Protein AF-0000000079569457 (afdb_homodimer)

pLDDT: mean 97.0, std 2.37, range [83.75, 98.94]

Nearest PDB structures (foldseek):
  1p0c-assembly1_A  TM=9.376E-01  e=9.820E-40  Pelophylax perezi
  8adh-assembly1_A  TM=9.406E-01  e=5.181E-39  Equus caballus
  8h2a-assembly1_D  TM=9.117E-01  e=1.356E-37  Formosa agariphila
  8h2a-assembly1_B  TM=9.019E-01  e=4.827E-36  Formosa agariphila
  6ljh-assembly1_A  TM=9.079E-01  e=1.990E-35  Artemisia annua

InterPro domains:
  IPR002328 Alcohol dehydrogenase, zinc-type, conserved site [PS00059] (61-75)
  IPR011032 GroES-like superfamily [SSF50129] (1-193)
  IPR011032 GroES-like superfamily [SSF50129] (321-369)
  IPR013149 Alcohol dehydrogenase-like, C-terminal [PF00107] (197-329)
  IPR013154 Alcohol dehydrogenase-like, N-terminal [PF08240] (28-156)
  IPR023921 Alcohol dehydrogenase, zinc-type, actinomycetes [TIGR03989] (2-370)
  IPR036291 NAD(P)-binding domain superfamily [SSF51735] (159-334)

Sequence (744 aa):
MKTKAAVVYETGQPIVIEELELDDNLQDGEVLIRYTHAGLCHSDLHIKNGDMEARLPMVLGHEGAGVVEKVGPGVTRVAPGDQVVCSFIPNCGVCRYCANGQQSICDMGAGILEGGLPGDRWPISNSKGEKVGAMCMIGTFSQYGVIHQASCVKVDPDVPLDKAVLVGCGVPTGFGSAVNTADVKPGDVVVVYGVGGIGANAVQGARYAGAKHLIAVDPLENKREKALELGATEAFATAEEAMERVTEVSRGQMADSVIITTGLVEEPQITTAFHTIGKGSKVVITGLNKLDLDNVKLPASLLTLFRKTVQGSLFGDCNPTTDIPKIIGLYQNGDIKLDELITRTYTIDEVNEGYDDLEEGKNVRGVLIHEHMKTKAAVVYETGQPIVIEELELDDNLQDGEVLIRYTHAGLCHSDLHIKNGDMEARLPMVLGHEGAGVVEKVGPGVTRVAPGDQVVCSFIPNCGVCRYCANGQQSICDMGAGILEGGLPGDRWPISNSKGEKVGAMCMIGTFSQYGVIHQASCVKVDPDVPLDKAVLVGCGVPTGFGSAVNTADVKPGDVVVVYGVGGIGANAVQGARYAGAKHLIAVDPLENKREKALELGATEAFATAEEAMERVTEVSRGQMADSVIITTGLVEEPQITTAFHTIGKGSKVVITGLNKLDLDNVKLPASLLTLFRKTVQGSLFGDCNPTTDIPKIIGLYQNGDIKLDELITRTYTIDEVNEGYDDLEEGKNVRGVLIHEH

Radius of gyration: 29.2 Å; Cα contacts (8 Å, |Δi|>4): 2138; chains: 2; bounding box: 51×88×64 Å

Foldseek 3Di:
DKKWFWKQADAPDHTDTDIWAFQPPAEAQKWKWQWFKFWDDLVQVCPNNVQDDADDGEQDTQQTKTFTCCGYHNHDQDHGGFIWTFALQFAPCPDPCNVVFQRLPHPLQVCQRHQAAPPRHFRIAGPVRHGYGYHSVFNRRMSMHMHGSSGTATADPVQDRQLLSLLNFQLLLQLLLQCPVQVAAAAFAEEEEDQASNSLNVLLNNQLRHHPAYEYEDLDPVSQVSSVVNHHPYYYDDLVVVLVVQCVVVVNQFGLEYEYAHQADALVVLVSRQVRHGALHEYEYRHDGRPPDPSPDDDVVCCVVRVYYYYYTGSSSHDCNPVSNVVSVCVVVVSGDRPSQEQEEDESVCSSVVVVCVVVVNHRMYMYGYDD/DKKWFWKQADAPDHTDTDIWAFQPPDEAQKWKWQWFKFWDDLVQVCPNNVQDDADDGEQDTQQTKTFTCDDYHNHDQDHGGFIWTFALQFAPCPDPCNVVFQRLPHPLQVCQRHQAAPPRHFRIAGPVRHGYGYHSVFNRRMSMHMHGSSGTATADPVQDRQLLSLLNFQLLLQLLLQCPVQVAAAAFAEEEEDQFSNRLNVLLNNQLRHHPAYEYEDLDPVSQVSSVVNGHPYYYPDLVVVLVVQCVVVVNQFGLEYEYAHQADALVVLVSRQVRHGALHEYEYRHDGRPPDPSPDDDVVCCVVRVYYYYYTGSSSHDCNPVSNVVSVCVVVVSGDRPSQEQEEDESVCSSVVVVCVVVVNHRMYMYGYDD

Structure (mmCIF, N/CA/C/O backbone):
data_AF-0000000079569457-model_v1
#
loop_
_entity.id
_entity.type
_entity.pdbx_description
1 polymer 'NDMA-dependent alcohol dehydrogenase'
#
loop_
_atom_site.group_PDB
_atom_site.id
_atom_site.type_symbol
_atom_site.label_atom_id
_atom_site.label_alt_id
_atom_site.label_comp_id
_atom_site.label_asym_id
_atom_site.label_entity_id
_atom_site.label_seq_id
_atom_site.pdbx_PDB_ins_code
_atom_site.Cartn_x
_atom_site.Cartn_y
_atom_site.Cartn_z
_atom_site.occupancy
_atom_site.B_iso_or_equiv
_atom_site.auth_seq_id
_atom_site.auth_comp_id
_atom_site.auth_asym_id
_atom_site.auth_atom_id
_atom_site.pdbx_PDB_model_num
ATOM 1 N N . MET A 1 1 ? -14.344 40.375 19.547 1 97.38 1 MET A N 1
ATOM 2 C CA . MET A 1 1 ? -13.07 41.062 19.781 1 97.38 1 MET A CA 1
ATOM 3 C C . MET A 1 1 ? -12.297 41.25 18.484 1 97.38 1 MET A C 1
ATOM 5 O O . MET A 1 1 ? -12.664 40.688 17.453 1 97.38 1 MET A O 1
ATOM 9 N N . LYS A 1 2 ? -11.242 42 18.562 1 97.81 2 LYS A N 1
ATOM 10 C CA . LYS A 1 2 ? -10.43 42.219 17.375 1 97.81 2 LYS A CA 1
ATOM 11 C C . LYS A 1 2 ? -9.18 41.344 17.391 1 97.81 2 LYS A C 1
ATOM 13 O O . LYS A 1 2 ? -8.688 40.969 18.453 1 97.81 2 LYS A O 1
ATOM 18 N N . THR A 1 3 ? -8.703 41.031 16.25 1 98.31 3 THR A N 1
ATOM 19 C CA . THR A 1 3 ? -7.461 40.25 16.109 1 98.31 3 THR A CA 1
ATOM 20 C C . THR A 1 3 ? -6.723 40.656 14.836 1 98.31 3 THR A C 1
ATOM 22 O O . THR A 1 3 ? -7.348 40.938 13.805 1 98.31 3 THR A O 1
ATOM 25 N N . LYS A 1 4 ? -5.441 40.781 14.93 1 98.56 4 LYS A N 1
ATOM 26 C CA . LYS A 1 4 ? -4.609 40.938 13.742 1 98.56 4 LYS A CA 1
ATOM 27 C C . LYS A 1 4 ? -4.344 39.594 13.078 1 98.56 4 LYS A C 1
ATOM 29 O O . LYS A 1 4 ? -3.914 38.656 13.742 1 98.56 4 LYS A O 1
ATOM 34 N N . ALA A 1 5 ? -4.641 39.5 11.773 1 98.62 5 ALA A N 1
ATOM 35 C CA . ALA A 1 5 ? -4.551 38.188 11.102 1 98.62 5 ALA A CA 1
ATOM 36 C C . ALA A 1 5 ? -4.043 38.344 9.672 1 98.62 5 ALA A C 1
ATOM 38 O O . ALA A 1 5 ? -3.984 39.469 9.148 1 98.62 5 ALA A O 1
ATOM 39 N N . ALA A 1 6 ? -3.58 37.281 9.086 1 98.56 6 ALA A N 1
ATOM 40 C CA . ALA A 1 6 ? -3.129 37.188 7.699 1 98.56 6 ALA A CA 1
ATOM 41 C C . ALA A 1 6 ? -4.145 36.438 6.84 1 98.56 6 ALA A C 1
ATOM 43 O O . ALA A 1 6 ? -4.41 35.25 7.066 1 98.56 6 ALA A O 1
ATOM 44 N N . VAL A 1 7 ? -4.664 37.094 5.801 1 98.19 7 VAL A N 1
ATOM 45 C CA . VAL A 1 7 ? -5.809 36.562 5.051 1 98.19 7 VAL A CA 1
ATOM 46 C C . VAL A 1 7 ? -5.465 36.5 3.566 1 98.19 7 VAL A C 1
ATOM 48 O O . VAL A 1 7 ? -4.785 37.375 3.033 1 98.19 7 VAL A O 1
ATOM 51 N N . VAL A 1 8 ? -5.848 35.406 2.988 1 97.81 8 VAL A N 1
ATOM 52 C CA . VAL A 1 8 ? -5.84 35.312 1.532 1 97.81 8 VAL A CA 1
ATOM 53 C C . VAL A 1 8 ? -7.246 35.562 0.991 1 97.81 8 VAL A C 1
ATOM 55 O O . VAL A 1 8 ? -8.195 34.875 1.382 1 97.81 8 VAL A O 1
ATOM 58 N N . TYR A 1 9 ? -7.398 36.5 0.105 1 97.31 9 TYR A N 1
ATOM 59 C CA . TYR A 1 9 ? -8.695 36.844 -0.474 1 97.31 9 TYR A CA 1
ATOM 60 C C . TYR A 1 9 ? -8.859 36.188 -1.848 1 97.31 9 TYR A C 1
ATOM 62 O O . TYR A 1 9 ? -9.969 35.812 -2.238 1 97.31 9 TYR A O 1
ATOM 70 N N . GLU A 1 10 ? -7.77 36.125 -2.562 1 96.5 10 GLU A N 1
ATOM 71 C CA . GLU A 1 10 ? -7.75 35.594 -3.916 1 96.5 10 GLU A CA 1
ATOM 72 C C . GLU A 1 10 ? -6.469 34.812 -4.176 1 96.5 10 GLU A C 1
ATOM 74 O O . GLU A 1 10 ? -5.383 35.219 -3.77 1 96.5 10 GLU A O 1
ATOM 79 N N . THR A 1 11 ? -6.676 33.688 -4.863 1 95.12 11 THR A N 1
ATOM 80 C CA . THR A 1 11 ? -5.508 32.875 -5.184 1 95.12 11 THR A CA 1
ATOM 81 C C . THR A 1 11 ? -4.508 33.688 -6.012 1 95.12 11 THR A C 1
ATOM 83 O O . THR A 1 11 ? -4.898 34.469 -6.871 1 95.12 11 THR A O 1
ATOM 86 N N . GLY A 1 12 ? -3.279 33.469 -5.766 1 94.62 12 GLY A N 1
ATOM 87 C CA . GLY A 1 12 ? -2.227 34.094 -6.543 1 94.62 12 GLY A CA 1
ATOM 88 C C . GLY A 1 12 ? -1.9 35.5 -6.074 1 94.62 12 GLY A C 1
ATOM 89 O O . GLY A 1 12 ? -0.972 36.125 -6.582 1 94.62 12 GLY A O 1
ATOM 90 N N . GLN A 1 13 ? -2.623 36.062 -5.18 1 95.88 13 GLN A N 1
ATOM 91 C CA . GLN A 1 13 ? -2.383 37.375 -4.637 1 95.88 13 GLN A CA 1
ATOM 92 C C . GLN A 1 13 ? -1.659 37.312 -3.295 1 95.88 13 GLN A C 1
ATOM 94 O O . GLN A 1 13 ? -1.665 36.25 -2.639 1 95.88 13 GLN A O 1
ATOM 99 N N . PRO A 1 14 ? -0.982 38.344 -2.936 1 96.38 14 PRO A N 1
ATOM 100 C CA . PRO A 1 14 ? -0.283 38.344 -1.648 1 96.38 14 PRO A CA 1
ATOM 101 C C . PRO A 1 14 ? -1.23 38.188 -0.464 1 96.38 14 PRO A C 1
ATOM 103 O O . PRO A 1 14 ? -2.414 38.5 -0.56 1 96.38 14 PRO A O 1
ATOM 106 N N . ILE A 1 15 ? -0.69 37.688 0.605 1 98 15 ILE A N 1
ATOM 107 C CA . ILE A 1 15 ? -1.416 37.594 1.867 1 98 15 ILE A CA 1
ATOM 108 C C . ILE A 1 15 ? -1.621 38.969 2.459 1 98 15 ILE A C 1
ATOM 110 O O . ILE A 1 15 ? -0.686 39.781 2.514 1 98 15 ILE A O 1
ATOM 114 N N . VAL A 1 16 ? -2.795 39.25 2.846 1 98.19 16 VAL A N 1
ATOM 115 C CA . VAL A 1 16 ? -3.135 40.562 3.387 1 98.19 16 VAL A CA 1
ATOM 116 C C . VAL A 1 16 ? -3.17 40.5 4.91 1 98.19 16 VAL A C 1
ATOM 118 O O . VAL A 1 16 ? -3.822 39.625 5.488 1 98.19 16 VAL A O 1
ATOM 121 N N . ILE A 1 17 ? -2.408 41.406 5.574 1 98.44 17 ILE A N 1
ATOM 122 C CA . ILE A 1 17 ? -2.445 41.531 7.027 1 98.44 17 ILE A CA 1
ATOM 123 C C . ILE A 1 17 ? -3.439 42.625 7.43 1 98.44 17 ILE A C 1
ATOM 125 O O . ILE A 1 17 ? -3.297 43.781 7.031 1 98.44 17 ILE A O 1
ATOM 129 N N . GLU A 1 18 ? -4.395 42.219 8.211 1 98.06 18 GLU A N 1
ATOM 130 C CA . GLU A 1 18 ? -5.406 43.188 8.594 1 98.06 18 GLU A CA 1
ATOM 131 C C . GLU A 1 18 ? -6.055 42.812 9.922 1 98.06 18 GLU A C 1
ATOM 133 O O . GLU A 1 18 ? -5.805 41.75 10.469 1 98.06 18 GLU A O 1
ATOM 138 N N . GLU A 1 19 ? -6.703 43.781 10.453 1 98.25 19 GLU A N 1
ATOM 139 C CA . GLU A 1 19 ? -7.492 43.531 11.648 1 98.25 19 GLU A CA 1
ATOM 140 C C . GLU A 1 19 ? -8.859 42.969 11.305 1 98.25 19 GLU A C 1
ATOM 142 O O . GLU A 1 19 ? -9.555 43.469 10.43 1 98.25 19 GLU A O 1
ATOM 147 N N . LEU A 1 20 ? -9.195 41.844 11.914 1 98.62 20 LEU A N 1
ATOM 148 C CA . LEU A 1 20 ? -10.469 41.188 11.727 1 98.62 20 LEU A CA 1
ATOM 149 C C . LEU A 1 20 ? -11.297 41.219 13.008 1 98.62 20 LEU A C 1
ATOM 151 O O . LEU A 1 20 ? -10.773 41.5 14.086 1 98.62 20 LEU A O 1
ATOM 155 N N . GLU A 1 21 ? -12.578 41 12.812 1 98.56 21 GLU A N 1
ATOM 156 C CA . GLU A 1 21 ? -13.469 40.812 13.953 1 98.56 21 GLU A CA 1
ATOM 157 C C . GLU A 1 21 ? -13.617 39.312 14.273 1 98.56 21 GLU A C 1
ATOM 159 O O . GLU A 1 21 ? -13.906 38.5 13.391 1 98.56 21 GLU A O 1
ATOM 164 N N . LEU A 1 22 ? -13.398 38.969 15.508 1 98.56 22 LEU A N 1
ATOM 165 C CA . LEU A 1 22 ? -13.539 37.594 15.992 1 98.56 22 LEU A CA 1
ATOM 166 C C . LEU A 1 22 ? -14.695 37.5 16.984 1 98.56 22 LEU A C 1
ATOM 168 O O . LEU A 1 22 ? -14.695 38.156 18.016 1 98.56 22 LEU A O 1
ATOM 172 N N . ASP A 1 23 ? -15.711 36.75 16.625 1 98.12 23 ASP A N 1
ATOM 173 C CA . ASP A 1 23 ? -16.828 36.5 17.531 1 98.12 23 ASP A CA 1
ATOM 174 C C . ASP A 1 23 ? -16.391 35.562 18.672 1 98.12 23 ASP A C 1
ATOM 176 O O . ASP A 1 23 ? -16.312 34.344 18.5 1 98.12 23 ASP A O 1
ATOM 180 N N . ASP A 1 24 ? -16.203 36.094 19.828 1 97.06 24 ASP A N 1
ATOM 181 C CA . ASP A 1 24 ? -15.703 35.312 20.969 1 97.06 24 ASP A CA 1
ATOM 182 C C . ASP A 1 24 ? -16.844 34.906 21.891 1 97.06 24 ASP A C 1
ATOM 184 O O . ASP A 1 24 ? -16.625 34.625 23.078 1 97.06 24 ASP A O 1
ATOM 188 N N . ASN A 1 25 ? -18.109 35.094 21.422 1 97.75 25 ASN A N 1
ATOM 189 C CA . ASN A 1 25 ? -19.219 34.438 22.078 1 97.75 25 ASN A CA 1
ATOM 190 C C . ASN A 1 25 ? -19.219 32.938 21.781 1 97.75 25 ASN A C 1
ATOM 192 O O . ASN A 1 25 ? -19.922 32.469 20.859 1 97.75 25 ASN A O 1
ATOM 196 N N . LEU A 1 26 ? -18.609 32.25 22.578 1 98.38 26 LEU A N 1
ATOM 197 C CA . LEU A 1 26 ? -18.266 30.859 22.312 1 98.38 26 LEU A CA 1
ATOM 198 C C . LEU A 1 26 ? -19.516 29.984 22.328 1 98.38 26 LEU A C 1
ATOM 200 O O . LEU A 1 26 ? -20.359 30.109 23.234 1 98.38 26 LEU A O 1
ATOM 204 N N . GLN A 1 27 ? -19.625 29.172 21.328 1 97.88 27 GLN A N 1
ATOM 205 C CA . GLN A 1 27 ? -20.688 28.172 21.25 1 97.88 27 GLN A CA 1
ATOM 206 C C . GLN A 1 27 ? -20.219 26.828 21.781 1 97.88 27 GLN A C 1
ATOM 208 O O . GLN A 1 27 ? -19.125 26.719 22.328 1 97.88 27 GLN A O 1
ATOM 213 N N . ASP A 1 28 ? -21.094 25.797 21.703 1 97.56 28 ASP A N 1
ATOM 214 C CA . ASP A 1 28 ? -20.828 24.453 22.219 1 97.56 28 ASP A CA 1
ATOM 215 C C . ASP A 1 28 ? -19.547 23.891 21.625 1 97.56 28 ASP A C 1
ATOM 217 O O . ASP A 1 28 ? -19.391 23.844 20.391 1 97.56 28 ASP A O 1
ATOM 221 N N . GLY A 1 29 ? -18.578 23.484 22.484 1 98.06 29 GLY A N 1
ATOM 222 C CA . GLY A 1 29 ? -17.359 22.828 22.062 1 98.06 29 GLY A CA 1
ATOM 223 C C . GLY A 1 29 ? -16.281 23.781 21.625 1 98.06 29 GLY A C 1
ATOM 224 O O . GLY A 1 29 ? -15.164 23.375 21.297 1 98.06 29 GLY A O 1
ATOM 225 N N . GLU A 1 30 ? -16.5 25.062 21.625 1 98.56 30 GLU A N 1
ATOM 226 C CA . GLU A 1 30 ? -15.562 26.047 21.078 1 98.56 30 GLU A CA 1
ATOM 227 C C . GLU A 1 30 ? -14.586 26.531 22.141 1 98.56 30 GLU A C 1
ATOM 229 O O . GLU A 1 30 ? -14.898 26.516 23.328 1 98.56 30 GLU A O 1
ATOM 234 N N . VAL A 1 31 ? -13.438 26.844 21.719 1 98.81 31 VAL A N 1
ATOM 235 C CA . VAL A 1 31 ? -12.328 27.297 22.547 1 98.81 31 VAL A CA 1
ATOM 236 C C . VAL A 1 31 ? -11.719 28.562 21.969 1 98.81 31 VAL A C 1
ATOM 238 O O . VAL A 1 31 ? -11.453 28.641 20.766 1 98.81 31 VAL A O 1
ATOM 241 N N . LEU A 1 32 ? -11.586 29.578 22.781 1 98.88 32 LEU A N 1
ATOM 242 C CA . LEU A 1 32 ? -10.805 30.75 22.406 1 98.88 32 LEU A CA 1
ATOM 243 C C . LEU A 1 32 ? -9.336 30.578 22.766 1 98.88 32 LEU A C 1
ATOM 245 O O . LEU A 1 32 ? -9 30.344 23.922 1 98.88 32 LEU A O 1
ATOM 249 N N . ILE A 1 33 ? -8.57 30.703 21.797 1 98.75 33 ILE A N 1
ATOM 250 C CA . ILE A 1 33 ? -7.137 30.516 22 1 98.75 33 ILE A CA 1
ATOM 251 C C . ILE A 1 33 ? -6.406 31.828 21.688 1 98.75 33 ILE A C 1
ATOM 253 O O . ILE A 1 33 ? -6.734 32.5 20.719 1 98.75 33 ILE A O 1
ATOM 257 N N . ARG A 1 34 ? -5.492 32.188 22.516 1 98.88 34 ARG A N 1
ATOM 258 C CA . ARG A 1 34 ? -4.457 33.156 22.203 1 98.88 34 ARG A CA 1
ATOM 259 C C . ARG A 1 34 ? -3.217 32.469 21.625 1 98.88 34 ARG A C 1
ATOM 261 O O . ARG A 1 34 ? -2.426 31.891 22.375 1 98.88 34 ARG A O 1
ATOM 268 N N . TYR A 1 35 ? -3.135 32.562 20.297 1 98.81 35 TYR A N 1
ATOM 269 C CA . TYR A 1 35 ? -1.975 31.922 19.672 1 98.81 35 TYR A CA 1
ATOM 270 C C . TYR A 1 35 ? -0.692 32.656 20.031 1 98.81 35 TYR A C 1
ATOM 272 O O . TYR A 1 35 ? -0.661 33.906 20.062 1 98.81 35 TYR A O 1
ATOM 280 N N . THR A 1 36 ? 0.334 31.938 20.391 1 98.69 36 THR A N 1
ATOM 281 C CA . THR A 1 36 ? 1.64 32.531 20.641 1 98.69 36 THR A CA 1
ATOM 282 C C . THR A 1 36 ? 2.58 32.312 19.453 1 98.69 36 THR A C 1
ATOM 284 O O . THR A 1 36 ? 3.438 33.125 19.172 1 98.69 36 THR A O 1
ATOM 287 N N . HIS A 1 37 ? 2.451 31.203 18.828 1 98.75 37 HIS A N 1
ATOM 288 C CA . HIS A 1 37 ? 3.324 30.812 17.734 1 98.75 37 HIS A CA 1
ATOM 289 C C . HIS A 1 37 ? 2.545 30.109 16.625 1 98.75 37 HIS A C 1
ATOM 291 O O . HIS A 1 37 ? 1.532 29.453 16.906 1 98.75 37 HIS A O 1
ATOM 297 N N . ALA A 1 38 ? 2.965 30.203 15.406 1 98.69 38 ALA A N 1
ATOM 298 C CA . ALA A 1 38 ? 2.441 29.484 14.25 1 98.69 38 ALA A CA 1
ATOM 299 C C . ALA A 1 38 ? 3.57 29.031 13.328 1 98.69 38 ALA A C 1
ATOM 301 O O . ALA A 1 38 ? 4.551 29.75 13.141 1 98.69 38 ALA A O 1
ATOM 302 N N . GLY A 1 39 ? 3.43 27.812 12.812 1 97.69 39 GLY A N 1
ATOM 303 C CA . GLY A 1 39 ? 4.418 27.344 11.859 1 97.69 39 GLY A CA 1
ATOM 304 C C . GLY A 1 39 ? 4.094 27.703 10.422 1 97.69 39 GLY A C 1
ATOM 305 O O . GLY A 1 39 ? 2.922 27.797 10.047 1 97.69 39 GLY A O 1
ATOM 306 N N . LEU A 1 40 ? 5.121 27.984 9.648 1 96.81 40 LEU A N 1
ATOM 307 C CA . LEU A 1 40 ? 4.965 28.172 8.211 1 96.81 40 LEU A CA 1
ATOM 308 C C . LEU A 1 40 ? 5.09 26.828 7.477 1 96.81 40 LEU A C 1
ATOM 310 O O . LEU A 1 40 ? 6.133 26.188 7.535 1 96.81 40 LEU A O 1
ATOM 314 N N . CYS A 1 41 ? 4.059 26.438 6.867 1 94.56 41 CYS A N 1
ATOM 315 C CA . CYS A 1 41 ? 4.023 25.156 6.168 1 94.56 41 CYS A CA 1
ATOM 316 C C . CYS A 1 41 ? 3.65 25.344 4.699 1 94.56 41 CYS A C 1
ATOM 318 O O . CYS A 1 41 ? 2.855 26.219 4.367 1 94.56 41 CYS A O 1
ATOM 320 N N . HIS A 1 42 ? 4.152 24.516 3.863 1 92.38 42 HIS A N 1
ATOM 321 C CA . HIS A 1 42 ? 3.93 24.594 2.424 1 92.38 42 HIS A CA 1
ATOM 322 C C . HIS A 1 42 ? 2.449 24.453 2.086 1 92.38 42 HIS A C 1
ATOM 324 O O . HIS A 1 42 ? 1.987 24.969 1.065 1 92.38 42 HIS A O 1
ATOM 330 N N . SER A 1 43 ? 1.707 23.781 2.879 1 92.12 43 SER A N 1
ATOM 331 C CA . SER A 1 43 ? 0.281 23.578 2.641 1 92.12 43 SER A CA 1
ATOM 332 C C . SER A 1 43 ? -0.45 24.922 2.531 1 92.12 43 SER A C 1
ATOM 334 O O . SER A 1 43 ? -1.408 25.047 1.768 1 92.12 43 SER A O 1
ATOM 336 N N . ASP A 1 44 ? -0.062 25.875 3.295 1 93.69 44 ASP A N 1
ATOM 337 C CA . ASP A 1 44 ? -0.664 27.203 3.197 1 93.69 44 ASP A CA 1
ATOM 338 C C . ASP A 1 44 ? -0.389 27.828 1.835 1 93.69 44 ASP A C 1
ATOM 340 O O . ASP A 1 44 ? -1.236 28.547 1.293 1 93.69 44 ASP A O 1
ATOM 344 N N . LEU A 1 45 ? 0.769 27.516 1.323 1 91 45 LEU A N 1
ATOM 345 C CA . LEU A 1 45 ? 1.122 28.016 -0.005 1 91 45 LEU A CA 1
ATOM 346 C C . LEU A 1 45 ? 0.253 27.359 -1.074 1 91 45 LEU A C 1
ATOM 348 O O . LEU A 1 45 ? -0.075 27.984 -2.082 1 91 45 LEU A O 1
ATOM 352 N N . HIS A 1 46 ? -0.008 26.062 -0.869 1 89.94 46 HIS A N 1
ATOM 353 C CA . HIS A 1 46 ? -0.878 25.375 -1.814 1 89.94 46 HIS A CA 1
ATOM 354 C C . HIS A 1 46 ? -2.23 26.078 -1.927 1 89.94 46 HIS A C 1
ATOM 356 O O . HIS A 1 46 ? -2.801 26.156 -3.018 1 89.94 46 HIS A O 1
ATOM 362 N N . ILE A 1 47 ? -2.723 26.562 -0.838 1 91.25 47 ILE A N 1
ATOM 363 C CA . ILE A 1 47 ? -4 27.266 -0.828 1 91.25 47 ILE A CA 1
ATOM 364 C C . ILE A 1 47 ? -3.83 28.641 -1.45 1 91.25 47 ILE A C 1
ATOM 366 O O . ILE A 1 47 ? -4.598 29.031 -2.33 1 91.25 47 ILE A O 1
ATOM 370 N N . LYS A 1 48 ? -2.82 29.328 -1.052 1 93.5 48 LYS A N 1
ATOM 371 C CA . LYS A 1 48 ? -2.553 30.672 -1.54 1 93.5 48 LYS A CA 1
ATOM 372 C C . LYS A 1 48 ? -2.406 30.688 -3.059 1 93.5 48 LYS A C 1
ATOM 374 O O . LYS A 1 48 ? -2.889 31.609 -3.725 1 93.5 48 LYS A O 1
ATOM 379 N N . ASN A 1 49 ? -1.747 29.656 -3.557 1 90.62 49 ASN A N 1
ATOM 380 C CA . ASN A 1 49 ? -1.428 29.609 -4.98 1 90.62 49 ASN A CA 1
ATOM 381 C C . ASN A 1 49 ? -2.539 28.953 -5.781 1 90.62 49 ASN A C 1
ATOM 383 O O . ASN A 1 49 ? -2.514 28.969 -7.016 1 90.62 49 ASN A O 1
ATOM 387 N N . GLY A 1 50 ? -3.475 28.297 -5.141 1 87.88 50 GLY A N 1
ATOM 388 C CA . GLY A 1 50 ? -4.602 27.672 -5.816 1 87.88 50 GLY A CA 1
ATOM 389 C C . GLY A 1 50 ? -4.336 26.219 -6.199 1 87.88 50 GLY A C 1
ATOM 390 O O . GLY A 1 50 ? -5.09 25.641 -6.977 1 87.88 50 GLY A O 1
ATOM 391 N N . ASP A 1 51 ? -3.258 25.625 -5.738 1 83.75 51 ASP A N 1
ATOM 392 C CA . ASP A 1 51 ? -2.975 24.219 -5.969 1 83.75 51 ASP A CA 1
ATOM 393 C C . ASP A 1 51 ? -3.984 23.328 -5.25 1 83.75 51 ASP A C 1
ATOM 395 O O . ASP A 1 51 ? -4.277 22.219 -5.703 1 83.75 51 ASP A O 1
ATOM 399 N N . MET A 1 52 ? -4.406 23.719 -4.145 1 87.06 52 MET A N 1
ATOM 400 C CA . MET A 1 52 ? -5.465 23.094 -3.359 1 87.06 52 MET A CA 1
ATOM 401 C C . MET A 1 52 ? -6.645 24.047 -3.182 1 87.06 52 MET A C 1
ATOM 403 O O . MET A 1 52 ? -6.5 25.109 -2.592 1 87.06 52 MET A O 1
ATOM 407 N N . GLU A 1 53 ? -7.699 23.641 -3.678 1 88.5 53 GLU A N 1
ATOM 408 C CA . GLU A 1 53 ? -8.875 24.5 -3.629 1 88.5 53 GLU A CA 1
ATOM 409 C C . GLU A 1 53 ? -9.43 24.594 -2.211 1 88.5 53 GLU A C 1
ATOM 411 O O . GLU A 1 53 ? -9.602 23.578 -1.532 1 88.5 53 GLU A O 1
ATOM 416 N N . ALA A 1 54 ? -9.609 25.844 -1.748 1 92.75 54 ALA A N 1
ATOM 417 C CA . ALA A 1 54 ? -10.219 26.125 -0.453 1 92.75 54 ALA A CA 1
ATOM 418 C C . ALA A 1 54 ? -11.211 27.281 -0.561 1 92.75 54 ALA A C 1
ATOM 420 O O . ALA A 1 54 ? -11.172 28.062 -1.521 1 92.75 54 ALA A O 1
ATOM 421 N N . ARG A 1 55 ? -12.141 27.312 0.303 1 94.88 55 ARG A N 1
ATOM 422 C CA . ARG A 1 55 ? -13.055 28.453 0.359 1 94.88 55 ARG A CA 1
ATOM 423 C C . ARG A 1 55 ? -12.32 29.719 0.779 1 94.88 55 ARG A C 1
ATOM 425 O O . ARG A 1 55 ? -11.586 29.719 1.771 1 94.88 55 ARG A O 1
ATOM 432 N N . LEU A 1 56 ? -12.508 30.781 0.06 1 96.44 56 LEU A N 1
ATOM 433 C CA . LEU A 1 56 ? -11.891 32.062 0.35 1 96.44 56 LEU A CA 1
ATOM 434 C C . LEU A 1 56 ? -12.961 33.125 0.624 1 96.44 56 LEU A C 1
ATOM 436 O O . LEU A 1 56 ? -14.086 33.031 0.137 1 96.44 56 LEU A O 1
ATOM 440 N N . PRO A 1 57 ? -12.68 34.219 1.373 1 97.62 57 PRO A N 1
ATOM 441 C CA . PRO A 1 57 ? -11.383 34.5 2.006 1 97.62 57 PRO A CA 1
ATOM 442 C C . PRO A 1 57 ? -11.109 33.594 3.201 1 97.62 57 PRO A C 1
ATOM 444 O O . PRO A 1 57 ? -12.047 33.094 3.836 1 97.62 57 PRO A O 1
ATOM 447 N N . MET A 1 58 ? -9.805 33.438 3.547 1 97.81 58 MET A N 1
ATOM 448 C CA . MET A 1 58 ? -9.406 32.5 4.594 1 97.81 58 MET A CA 1
ATOM 449 C C . MET A 1 58 ? -8.188 33.031 5.355 1 97.81 58 MET A C 1
ATOM 451 O O . MET A 1 58 ? -7.23 33.5 4.746 1 97.81 58 MET A O 1
ATOM 455 N N . VAL A 1 59 ? -8.312 33.031 6.699 1 98.44 59 VAL A N 1
ATOM 456 C CA . VAL A 1 59 ? -7.113 33.188 7.516 1 98.44 59 VAL A CA 1
ATOM 457 C C . VAL A 1 59 ? -6.223 31.953 7.383 1 98.44 59 VAL A C 1
ATOM 459 O O . VAL A 1 59 ? -6.656 30.828 7.664 1 98.44 59 VAL A O 1
ATOM 462 N N . LEU A 1 60 ? -4.965 32.094 6.992 1 97.94 60 LEU A N 1
ATOM 463 C CA . LEU A 1 60 ? -4.07 30.953 6.758 1 97.94 60 LEU A CA 1
ATOM 464 C C . LEU A 1 60 ? -3.393 30.516 8.047 1 97.94 60 LEU A C 1
ATOM 466 O O . LEU A 1 60 ? -3.725 31.016 9.133 1 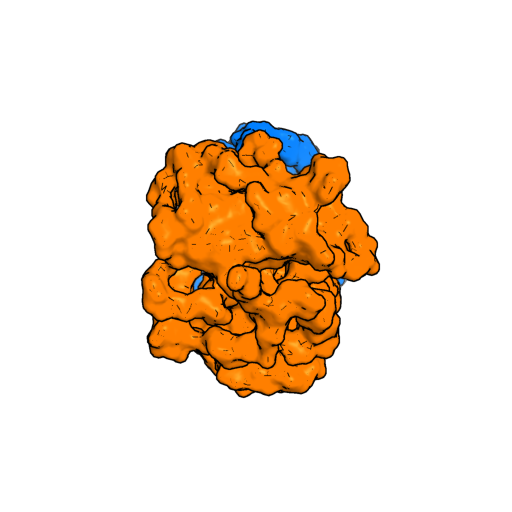97.94 60 LEU A O 1
ATOM 470 N N . GLY A 1 61 ? -2.596 29.531 7.898 1 97.81 61 GLY A N 1
ATOM 471 C CA . GLY A 1 61 ? -1.916 28.922 9.031 1 97.81 61 GLY A CA 1
ATOM 472 C C . GLY A 1 61 ? -2.668 27.734 9.609 1 97.81 61 GLY A C 1
ATOM 473 O O . GLY A 1 61 ? -3.871 27.812 9.867 1 97.81 61 GLY A O 1
ATOM 474 N N . HIS A 1 62 ? -1.946 26.609 9.805 1 97.56 62 HIS A N 1
ATOM 475 C CA . HIS A 1 62 ? -2.623 25.438 10.359 1 97.56 62 HIS A CA 1
ATOM 476 C C . HIS A 1 62 ? -1.745 24.719 11.383 1 97.56 62 HIS A C 1
ATOM 478 O O . HIS A 1 62 ? -2.133 23.688 11.922 1 97.56 62 HIS A O 1
ATOM 484 N N . GLU A 1 63 ? -0.588 25.234 11.594 1 97.75 63 GLU A N 1
ATOM 485 C CA . GLU A 1 63 ? 0.254 24.844 12.727 1 97.75 63 GLU A CA 1
ATOM 486 C C . GLU A 1 63 ? 0.235 25.906 13.82 1 97.75 63 GLU A C 1
ATOM 488 O O . GLU A 1 63 ? 0.821 26.984 13.656 1 97.75 63 GLU A O 1
ATOM 493 N N . GLY A 1 64 ? -0.38 25.578 14.969 1 98.25 64 GLY A N 1
ATOM 494 C CA . GLY A 1 64 ? -0.526 26.609 15.984 1 98.25 64 GLY A CA 1
ATOM 495 C C . GLY A 1 64 ? -0.243 26.109 17.391 1 98.25 64 GLY A C 1
ATOM 496 O O . GLY A 1 64 ? -0.433 24.922 17.672 1 98.25 64 GLY A O 1
ATOM 497 N N . ALA A 1 65 ? 0.247 26.906 18.219 1 98.75 65 ALA A N 1
ATOM 498 C CA . ALA A 1 65 ? 0.401 26.703 19.656 1 98.75 65 ALA A CA 1
ATOM 499 C C . ALA A 1 65 ? 0.045 27.969 20.438 1 98.75 65 ALA A C 1
ATOM 501 O O . ALA A 1 65 ? 0.239 29.078 19.938 1 98.75 65 ALA A O 1
ATOM 502 N N . GLY A 1 66 ? -0.465 27.797 21.562 1 98.69 66 GLY A N 1
ATOM 503 C CA . GLY A 1 66 ? -0.861 28.953 22.359 1 98.69 66 GLY A CA 1
ATOM 504 C C . GLY A 1 66 ? -1.496 28.578 23.688 1 98.69 66 GLY A C 1
ATOM 505 O O . GLY A 1 66 ? -1.189 27.516 24.25 1 98.69 66 GLY A O 1
ATOM 506 N N . VAL A 1 67 ? -2.266 29.562 24.156 1 98.69 67 VAL A N 1
ATOM 507 C CA . VAL A 1 67 ? -2.879 29.406 25.484 1 98.69 67 VAL A CA 1
ATOM 508 C C . VAL A 1 67 ? -4.395 29.562 25.359 1 98.69 67 VAL A C 1
ATOM 510 O O . VAL A 1 67 ? -4.883 30.469 24.688 1 98.69 67 VAL A O 1
ATOM 513 N N . VAL A 1 68 ? -5.094 28.625 26 1 98.88 68 VAL A N 1
ATOM 514 C CA . VAL A 1 68 ? -6.551 28.703 26.047 1 98.88 68 VAL A CA 1
ATOM 515 C C . VAL A 1 68 ? -6.98 29.891 26.906 1 98.88 68 VAL A C 1
ATOM 517 O O . VAL A 1 68 ? -6.586 29.984 28.078 1 98.88 68 VAL A O 1
ATOM 520 N N . GLU A 1 69 ? -7.77 30.766 26.344 1 98.75 69 GLU A N 1
ATOM 521 C CA . GLU A 1 69 ? -8.242 31.922 27.094 1 98.75 69 GLU A CA 1
ATOM 522 C C . GLU A 1 69 ? -9.609 31.656 27.703 1 98.75 69 GLU A C 1
ATOM 524 O O . GLU A 1 69 ? -9.867 32.062 28.844 1 98.75 69 GLU A O 1
ATOM 529 N N . LYS A 1 70 ? -10.492 31.172 26.922 1 98.56 70 LYS A N 1
ATOM 530 C CA . LYS A 1 70 ? -11.875 30.875 27.297 1 98.56 70 LYS A CA 1
ATOM 531 C C . LYS A 1 70 ? -12.367 29.594 26.641 1 98.56 70 LYS A C 1
ATOM 533 O O . LYS A 1 70 ? -11.852 29.172 25.609 1 98.56 70 LYS A O 1
ATOM 538 N N . VAL A 1 71 ? -13.32 28.938 27.344 1 98.75 71 VAL A N 1
ATOM 539 C CA . VAL A 1 71 ? -13.938 27.75 26.766 1 98.75 71 VAL A CA 1
ATOM 540 C C . VAL A 1 71 ? -15.453 27.906 26.766 1 98.75 71 VAL A C 1
ATOM 542 O O . VAL A 1 71 ? -16.016 28.547 27.656 1 98.75 71 VAL A O 1
ATOM 545 N N . GLY A 1 72 ? -16.031 27.406 25.75 1 98.44 72 GLY A N 1
ATOM 546 C CA . GLY A 1 72 ? -17.484 27.406 25.656 1 98.44 72 GLY A CA 1
ATOM 547 C C . GLY A 1 72 ? -18.125 26.203 26.312 1 98.44 72 GLY A C 1
ATOM 548 O O . GLY A 1 72 ? -17.438 25.391 26.938 1 98.44 72 GLY A O 1
ATOM 549 N N . PRO A 1 73 ? -19.5 26.172 26.203 1 98.12 73 PRO A N 1
ATOM 550 C CA . PRO A 1 73 ? -20.219 25.031 26.797 1 98.12 73 PRO A CA 1
ATOM 551 C C . PRO A 1 73 ? -19.781 23.688 26.219 1 98.12 73 PRO A C 1
ATOM 553 O O . PRO A 1 73 ? -19.484 23.594 25.016 1 98.12 73 PRO A O 1
ATOM 556 N N . GLY A 1 74 ? -19.688 22.672 27.078 1 97.81 74 GLY A N 1
ATOM 557 C CA . GLY A 1 74 ? -19.453 21.312 26.641 1 97.81 74 GLY A CA 1
ATOM 558 C C . GLY A 1 74 ? -17.984 21 26.406 1 97.81 74 GLY A C 1
ATOM 559 O O . GLY A 1 74 ? -17.625 19.859 26.094 1 97.81 74 GLY A O 1
ATOM 560 N N . VAL A 1 75 ? -17.094 21.969 26.531 1 98.5 75 VAL A N 1
ATOM 561 C CA . VAL A 1 75 ? -15.656 21.719 26.375 1 98.5 75 VAL A CA 1
ATOM 562 C C . VAL A 1 75 ? -15.133 20.922 27.578 1 98.5 75 VAL A C 1
ATOM 564 O O . VAL A 1 75 ? -15.375 21.281 28.719 1 98.5 75 VAL A O 1
ATOM 567 N N . THR A 1 76 ? -14.469 19.828 27.266 1 97.62 76 THR A N 1
ATOM 568 C CA . THR A 1 76 ? -13.961 18.969 28.328 1 97.62 76 THR A CA 1
ATOM 569 C C . THR A 1 76 ? -12.469 18.703 28.141 1 97.62 76 THR A C 1
ATOM 571 O O . THR A 1 76 ? -11.797 18.266 29.062 1 97.62 76 THR A O 1
ATOM 574 N N . ARG A 1 77 ? -11.906 18.969 26.969 1 97.25 77 ARG A N 1
ATOM 575 C CA . ARG A 1 77 ? -10.547 18.562 26.625 1 97.25 77 ARG A CA 1
ATOM 576 C C . ARG A 1 77 ? -9.516 19.531 27.172 1 97.25 77 ARG A C 1
ATOM 578 O O . ARG A 1 77 ? -8.367 19.156 27.438 1 97.25 77 ARG A O 1
ATOM 585 N N . VAL A 1 78 ? -9.961 20.766 27.391 1 98.5 78 VAL A N 1
ATOM 586 C CA . VAL A 1 78 ? -9.031 21.812 27.828 1 98.5 78 VAL A CA 1
ATOM 587 C C . VAL A 1 78 ? -9.758 22.781 28.75 1 98.5 78 VAL A C 1
ATOM 589 O O . VAL A 1 78 ? -10.984 22.75 28.859 1 98.5 78 VAL A O 1
ATOM 592 N N . ALA A 1 79 ? -8.961 23.656 29.406 1 98.5 79 ALA A N 1
ATOM 593 C CA . ALA A 1 79 ? -9.461 24.734 30.281 1 98.5 79 ALA A CA 1
ATOM 594 C C . ALA A 1 79 ? -8.633 26 30.109 1 98.5 79 ALA A C 1
ATOM 596 O O . ALA A 1 79 ? -7.512 25.953 29.609 1 98.5 79 ALA A O 1
ATOM 597 N N . PRO A 1 80 ? -9.234 27.156 30.547 1 98.69 80 PRO A N 1
ATOM 598 C CA . PRO A 1 80 ? -8.453 28.391 30.469 1 98.69 80 PRO A CA 1
ATOM 599 C C . PRO A 1 80 ? -7.105 28.281 31.172 1 98.69 80 PRO A C 1
ATOM 601 O O . PRO A 1 80 ? -7.027 27.734 32.281 1 98.69 80 PRO A O 1
ATOM 604 N N . GLY A 1 81 ? -6.113 28.719 30.5 1 98.56 81 GLY A N 1
ATOM 605 C CA . GLY A 1 81 ? -4.77 28.656 31.062 1 98.56 81 GLY A CA 1
ATOM 606 C C . GLY A 1 81 ? -3.951 27.5 30.5 1 98.56 81 GLY A C 1
ATOM 607 O O . GLY A 1 81 ? -2.721 27.516 30.578 1 98.56 81 GLY A O 1
ATOM 608 N N . ASP A 1 82 ? -4.586 26.5 29.969 1 98.62 82 ASP A N 1
ATOM 609 C CA . ASP A 1 82 ? -3.879 25.359 29.391 1 98.62 82 ASP A CA 1
ATOM 610 C C . ASP A 1 82 ? -3.043 25.766 28.188 1 98.62 82 ASP A C 1
ATOM 612 O O . ASP A 1 82 ? -3.488 26.578 27.375 1 98.62 82 ASP A O 1
ATOM 616 N N . GLN A 1 83 ? -1.806 25.234 28.094 1 98.5 83 GLN A N 1
ATOM 617 C CA . GLN A 1 83 ? -1.026 25.297 26.859 1 98.5 83 GLN A CA 1
ATOM 618 C C . GLN A 1 83 ? -1.44 24.203 25.891 1 98.5 83 GLN A C 1
ATOM 620 O O . GLN A 1 83 ? -1.694 23.062 26.297 1 98.5 83 GLN A O 1
ATOM 625 N N . VAL A 1 84 ? -1.565 24.594 24.625 1 98.69 84 VAL A N 1
ATOM 626 C CA . VAL A 1 84 ? -2.051 23.609 23.656 1 98.69 84 VAL A CA 1
ATOM 627 C C . VAL A 1 84 ? -1.241 23.719 22.359 1 98.69 84 VAL A C 1
ATOM 629 O O . VAL A 1 84 ? -0.695 24.781 22.047 1 98.69 84 VAL A O 1
ATOM 632 N N . VAL A 1 85 ? -1.062 22.641 21.703 1 98.62 85 VAL A N 1
ATOM 633 C CA . VAL A 1 85 ? -0.704 22.547 20.297 1 98.62 85 VAL A CA 1
ATOM 634 C C . VAL A 1 85 ? -1.936 22.156 19.469 1 98.62 85 VAL A C 1
ATOM 636 O O . VAL A 1 85 ? -2.699 21.281 19.859 1 98.62 85 VAL A O 1
ATOM 639 N N . CYS A 1 86 ? -2.16 22.891 18.406 1 98.12 86 CYS A N 1
ATOM 640 C CA . CYS A 1 86 ? -3.334 22.625 17.578 1 98.12 86 CYS A CA 1
ATOM 641 C C . CYS A 1 86 ? -3.047 21.531 16.562 1 98.12 86 CYS A C 1
ATOM 643 O O . CYS A 1 86 ? -2.016 21.562 15.891 1 98.12 86 CYS A O 1
ATOM 645 N N . SER A 1 87 ? -3.939 20.578 16.484 1 96.69 87 SER A N 1
ATOM 646 C CA . SER A 1 87 ? -3.896 19.578 15.422 1 96.69 87 SER A CA 1
ATOM 647 C C . SER A 1 87 ? -4.637 20.062 14.18 1 96.69 87 SER A C 1
ATOM 649 O O . SER A 1 87 ? -5.816 20.422 14.25 1 96.69 87 SER A O 1
ATOM 651 N N . PHE A 1 88 ? -4 20.078 13.023 1 95.62 88 PHE A N 1
ATOM 652 C CA . PHE A 1 88 ? -4.648 20.578 11.82 1 95.62 88 PHE A CA 1
ATOM 653 C C . PHE A 1 88 ? -5.809 19.672 11.414 1 95.62 88 PHE A C 1
ATOM 655 O O . PHE A 1 88 ? -6.754 20.125 10.758 1 95.62 88 PHE A O 1
ATOM 662 N N . ILE A 1 89 ? -5.676 18.406 11.727 1 96 89 ILE A N 1
ATOM 663 C CA . ILE A 1 89 ? -6.824 17.516 11.57 1 96 89 ILE A CA 1
ATOM 664 C C . ILE A 1 89 ? -7.547 17.375 12.906 1 96 89 ILE A C 1
ATOM 666 O O . ILE A 1 89 ? -6.969 16.906 13.891 1 96 89 ILE A O 1
ATOM 670 N N . PRO A 1 90 ? -8.789 17.828 12.914 1 96.44 90 PRO A N 1
ATOM 671 C CA . PRO A 1 90 ? -9.539 17.578 14.148 1 96.44 90 PRO A CA 1
ATOM 672 C C . PRO A 1 90 ? -9.773 16.094 14.406 1 96.44 90 PRO A C 1
ATOM 674 O O . PRO A 1 90 ? -9.734 15.289 13.477 1 96.44 90 PRO A O 1
ATOM 677 N N . ASN A 1 91 ? -9.914 15.719 15.602 1 96.75 91 ASN A N 1
ATOM 678 C CA . ASN A 1 91 ? -10.234 14.352 15.992 1 96.75 91 ASN A CA 1
ATOM 679 C C . ASN A 1 91 ? -11.438 14.305 16.938 1 96.75 91 ASN A C 1
ATOM 681 O O . ASN A 1 91 ? -11.336 14.711 18.094 1 96.75 91 ASN A O 1
ATOM 685 N N . CYS A 1 92 ? -12.516 13.758 16.5 1 95.56 92 CYS A N 1
ATOM 686 C CA . CYS A 1 92 ? -13.773 13.789 17.234 1 95.56 92 CYS A CA 1
ATOM 687 C C . CYS A 1 92 ? -13.797 12.711 18.312 1 95.56 92 CYS A C 1
ATOM 689 O O . CYS A 1 92 ? -14.586 12.797 19.266 1 95.56 92 CYS A O 1
ATOM 691 N N . GLY A 1 93 ? -13.031 11.695 18.156 1 95.38 93 GLY A N 1
ATOM 692 C CA . GLY A 1 93 ? -12.898 10.648 19.156 1 95.38 93 GLY A CA 1
ATOM 693 C C . GLY A 1 93 ? -13.945 9.562 19.016 1 95.38 93 GLY A C 1
ATOM 694 O O . GLY A 1 93 ? -13.82 8.492 19.625 1 95.38 93 GLY A O 1
ATOM 695 N N . VAL A 1 94 ? -14.992 9.781 18.094 1 95.5 94 VAL A N 1
ATOM 696 C CA . VAL A 1 94 ? -16.109 8.859 18.156 1 95.5 94 VAL A CA 1
ATOM 697 C C . VAL A 1 94 ? -16.391 8.266 16.781 1 95.5 94 VAL A C 1
ATOM 699 O O . VAL A 1 94 ? -17.062 7.242 16.656 1 95.5 94 VAL A O 1
ATOM 702 N N . CYS A 1 95 ? -15.969 8.875 15.695 1 95.38 95 CYS A N 1
ATOM 703 C CA . CYS A 1 95 ? -16.203 8.297 14.375 1 95.38 95 CYS A CA 1
ATOM 704 C C . CYS A 1 95 ? -15.445 6.988 14.211 1 95.38 95 CYS A C 1
ATOM 706 O O . CYS A 1 95 ? -14.594 6.648 15.047 1 95.38 95 CYS A O 1
ATOM 708 N N . ARG A 1 96 ? -15.766 6.258 13.141 1 94 96 ARG A N 1
ATOM 709 C CA . ARG A 1 96 ? -15.164 4.945 12.914 1 94 96 ARG A CA 1
ATOM 710 C C . ARG A 1 96 ? -13.641 5.035 12.906 1 94 96 ARG A C 1
ATOM 712 O O . ARG A 1 96 ? -12.961 4.152 13.43 1 94 96 ARG A O 1
ATOM 719 N N . TYR A 1 97 ? -13.078 6.055 12.375 1 96.69 97 TYR A N 1
ATOM 720 C CA . TYR A 1 97 ? -11.633 6.191 12.234 1 96.69 97 TYR A CA 1
ATOM 721 C C . TYR A 1 97 ? -10.992 6.559 13.562 1 96.69 97 TYR A C 1
ATOM 723 O O . TYR A 1 97 ? -9.977 5.973 13.953 1 96.69 97 TYR A O 1
ATOM 731 N N . CYS A 1 98 ? -11.562 7.461 14.297 1 96.75 98 CYS A N 1
ATOM 732 C CA . CYS A 1 98 ? -11.039 7.797 15.617 1 96.75 98 CYS A CA 1
ATOM 733 C C . CYS A 1 98 ? -11.125 6.605 16.562 1 96.75 98 CYS A C 1
ATOM 735 O O . CYS A 1 98 ? -10.18 6.332 17.312 1 96.75 98 CYS A O 1
ATOM 737 N N . ALA A 1 99 ? -12.219 5.898 16.438 1 95.25 99 ALA A N 1
ATOM 738 C CA . ALA A 1 99 ? -12.461 4.781 17.359 1 95.25 99 ALA A CA 1
ATOM 739 C C . ALA A 1 99 ? -11.484 3.637 17.094 1 95.25 99 ALA A C 1
ATOM 741 O O . ALA A 1 99 ? -11.25 2.795 17.953 1 95.25 99 ALA A O 1
ATOM 742 N N . ASN A 1 100 ? -10.969 3.578 15.891 1 93.31 100 ASN A N 1
ATOM 743 C CA . ASN A 1 100 ? -10.055 2.488 15.578 1 93.31 100 ASN A CA 1
ATOM 744 C C . ASN A 1 100 ? -8.617 2.984 15.445 1 93.31 100 ASN A C 1
ATOM 746 O O . ASN A 1 100 ? -7.805 2.365 14.758 1 93.31 100 ASN A O 1
ATOM 750 N N . GLY A 1 101 ? -8.289 4.129 16 1 95.31 101 GLY A N 1
ATOM 751 C CA . GLY A 1 101 ? -6.922 4.621 16.094 1 95.31 101 GLY A CA 1
ATOM 752 C C . GLY A 1 101 ? -6.414 5.219 14.797 1 95.31 101 GLY A C 1
ATOM 753 O O . GLY A 1 101 ? -5.223 5.125 14.492 1 95.31 101 GLY A O 1
ATOM 754 N N . GLN A 1 102 ? -7.305 5.699 13.969 1 97.38 102 GLN A N 1
ATOM 755 C CA . GLN A 1 102 ? -6.938 6.363 12.727 1 97.38 102 GLN A CA 1
ATOM 756 C C . GLN A 1 102 ? -7.402 7.816 12.719 1 97.38 102 GLN A C 1
ATOM 758 O O . GLN A 1 102 ? -8.078 8.258 11.789 1 97.38 102 GLN A O 1
ATOM 763 N N . GLN A 1 103 ? -6.906 8.586 13.688 1 97.44 103 GLN A N 1
ATOM 764 C CA . GLN A 1 103 ? -7.371 9.953 13.883 1 97.44 103 GLN A CA 1
ATOM 765 C C . GLN A 1 103 ? -6.938 10.852 12.734 1 97.44 103 GLN A C 1
ATOM 767 O O . GLN A 1 103 ? -7.539 11.906 12.492 1 97.44 103 GLN A O 1
ATOM 772 N N . SER A 1 104 ? -5.871 10.445 12 1 97.56 104 SER A N 1
ATOM 773 C CA . SER A 1 104 ? -5.363 11.266 10.898 1 97.56 104 SER A CA 1
ATOM 774 C C . SER A 1 104 ? -6.391 11.375 9.781 1 97.56 104 SER A C 1
ATOM 776 O O . SER A 1 104 ? -6.25 12.219 8.891 1 97.56 104 SER A O 1
ATOM 778 N N . ILE A 1 105 ? -7.414 10.539 9.812 1 97.56 105 ILE A N 1
ATOM 779 C CA . ILE A 1 105 ? -8.438 10.586 8.781 1 97.56 105 ILE A CA 1
ATOM 780 C C . ILE A 1 105 ? -9.82 10.672 9.43 1 97.56 105 ILE A C 1
ATOM 782 O O . ILE A 1 105 ? -10.781 10.078 8.93 1 97.56 105 ILE A O 1
ATOM 786 N N . CYS A 1 106 ? -9.984 11.375 10.516 1 97.56 106 CYS A N 1
ATOM 787 C CA . CYS A 1 106 ? -11.242 11.672 11.203 1 97.56 106 CYS A CA 1
ATOM 788 C C . CYS A 1 106 ? -12.258 12.273 10.242 1 97.56 106 CYS A C 1
ATOM 790 O O . CYS A 1 106 ? -11.906 13.094 9.398 1 97.56 106 CYS A O 1
ATOM 792 N N . ASP A 1 107 ? -13.555 11.922 10.422 1 95.81 107 ASP A N 1
ATOM 793 C CA . ASP A 1 107 ? -14.625 12.422 9.57 1 95.81 107 ASP A CA 1
ATOM 794 C C . ASP A 1 107 ? -14.781 13.938 9.711 1 95.81 107 ASP A C 1
ATOM 796 O O . ASP A 1 107 ? -15.156 14.617 8.75 1 95.81 107 ASP A O 1
ATOM 800 N N . MET A 1 108 ? -14.438 14.492 10.805 1 94.62 108 MET A N 1
ATOM 801 C CA . MET A 1 108 ? -14.531 15.93 11.031 1 94.62 108 MET A CA 1
ATOM 802 C C . MET A 1 108 ? -13.562 16.688 10.141 1 94.62 108 MET A C 1
ATOM 804 O O . MET A 1 108 ? -13.727 17.891 9.914 1 94.62 108 MET A O 1
ATOM 808 N N . GLY A 1 109 ? -12.555 15.938 9.625 1 94.06 109 GLY A N 1
ATOM 809 C CA . GLY A 1 109 ? -11.562 16.547 8.758 1 94.06 109 GLY A CA 1
ATOM 810 C C . GLY A 1 109 ? -12.125 16.969 7.41 1 94.06 109 GLY A C 1
ATOM 811 O O . GLY A 1 109 ? -11.5 17.75 6.684 1 94.06 109 GLY A O 1
ATOM 812 N N . ALA A 1 110 ? -13.367 16.594 7.07 1 90.69 110 ALA A N 1
ATOM 813 C CA . ALA A 1 110 ? -14 16.891 5.789 1 90.69 110 ALA A CA 1
ATOM 814 C C . ALA A 1 110 ? -14.164 18.406 5.609 1 90.6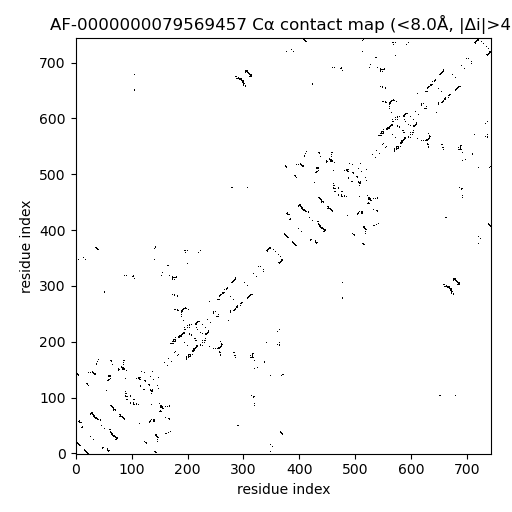9 110 ALA A C 1
ATOM 816 O O . ALA A 1 110 ? -14.219 18.891 4.477 1 90.69 110 ALA A O 1
ATOM 817 N N . GLY A 1 111 ? -14.117 19.156 6.66 1 89.5 111 GLY A N 1
ATOM 818 C CA . GLY A 1 111 ? -14.398 20.594 6.609 1 89.5 111 GLY A CA 1
ATOM 819 C C . GLY A 1 111 ? -13.156 21.453 6.664 1 89.5 111 GLY A C 1
ATOM 820 O O . GLY A 1 111 ? -13.242 22.672 6.672 1 89.5 111 GLY A O 1
ATOM 821 N N . ILE A 1 112 ? -11.984 20.844 6.586 1 89.38 112 ILE A N 1
ATOM 822 C CA . ILE A 1 112 ? -10.789 21.609 6.949 1 89.38 112 ILE A CA 1
ATOM 823 C C . ILE A 1 112 ? -10.469 22.625 5.859 1 89.38 112 ILE A C 1
ATOM 825 O O . ILE A 1 112 ? -9.82 23.641 6.121 1 89.38 112 ILE A O 1
ATOM 829 N N . LEU A 1 113 ? -10.938 22.406 4.637 1 91.25 113 LEU A N 1
ATOM 830 C CA . LEU A 1 113 ? -10.648 23.359 3.58 1 91.25 113 LEU A CA 1
ATOM 831 C C . LEU A 1 113 ? -11.812 24.328 3.383 1 91.25 113 LEU A C 1
ATOM 833 O O . LEU A 1 113 ? -11.68 25.328 2.666 1 91.25 113 LEU A O 1
ATOM 837 N N . GLU A 1 114 ? -12.914 24.047 4.004 1 93.25 114 GLU A N 1
ATOM 838 C CA . GLU A 1 114 ? -14.016 25 4.047 1 93.25 114 GLU A CA 1
ATOM 839 C C . GLU A 1 114 ? -13.734 26.125 5.043 1 93.25 114 GLU A C 1
ATOM 841 O O . GLU A 1 114 ? -14.047 27.281 4.785 1 93.25 114 GLU A O 1
ATOM 846 N N . GLY A 1 115 ? -13.148 25.766 6.141 1 95 115 GLY A N 1
ATOM 847 C CA . GLY A 1 115 ? -12.625 26.75 7.078 1 95 115 GLY A CA 1
ATOM 848 C C . GLY A 1 115 ? -13.648 27.188 8.109 1 95 115 GLY A C 1
ATOM 849 O O . GLY A 1 115 ? -13.359 28.031 8.953 1 95 115 GLY A O 1
ATOM 850 N N . GLY A 1 116 ? -14.875 26.703 7.992 1 95.44 116 GLY A N 1
ATOM 851 C CA . GLY A 1 116 ? -15.867 26.938 9.023 1 95.44 116 GLY A CA 1
ATOM 852 C C . GLY A 1 116 ? -15.828 25.891 10.125 1 95.44 116 GLY A C 1
ATOM 853 O O . GLY A 1 116 ? -15.281 24.797 9.945 1 95.44 116 GLY A O 1
ATOM 854 N N . LEU A 1 117 ? -16.344 26.234 11.289 1 96.38 117 LEU A N 1
ATOM 855 C CA . LEU A 1 117 ? -16.453 25.281 12.391 1 96.38 117 LEU A CA 1
ATOM 856 C C . LEU A 1 117 ? -17.688 24.406 12.234 1 96.38 117 LEU A C 1
ATOM 858 O O . LEU A 1 117 ? -18.562 24.688 11.414 1 96.38 117 LEU A O 1
ATOM 862 N N . PRO A 1 118 ? -17.672 23.266 12.969 1 92 118 PRO A N 1
ATOM 863 C CA . PRO A 1 118 ? -18.875 22.422 12.922 1 92 118 PRO A CA 1
ATOM 864 C C . PRO A 1 118 ? -20.156 23.219 13.156 1 92 118 PRO A C 1
ATOM 866 O O . PRO A 1 118 ? -20.188 24.125 13.984 1 92 118 PRO A O 1
ATOM 869 N N . GLY A 1 119 ? -21.266 22.859 12.375 1 90.5 119 GLY A N 1
ATOM 870 C CA . GLY A 1 119 ? -22.531 23.547 12.484 1 90.5 119 GLY A CA 1
ATOM 871 C C . GLY A 1 119 ? -22.609 24.828 11.672 1 90.5 119 GLY A C 1
ATOM 872 O O . GLY A 1 119 ? -23.375 25.734 11.992 1 90.5 119 GLY A O 1
ATOM 873 N N . ASP A 1 120 ? -21.734 24.938 10.672 1 92.06 120 ASP A N 1
ATOM 874 C CA . ASP A 1 120 ? -21.672 26.094 9.781 1 92.06 120 ASP A CA 1
ATOM 875 C C . ASP A 1 120 ? -21.422 27.391 10.57 1 92.06 120 ASP A C 1
ATOM 877 O O . ASP A 1 120 ? -22.078 28.406 10.312 1 92.06 120 ASP A O 1
ATOM 881 N N . ARG A 1 121 ? -20.625 27.266 11.531 1 95.94 121 ARG A N 1
ATOM 882 C CA . ARG A 1 121 ? -20.234 28.375 12.383 1 95.94 121 ARG A CA 1
ATOM 883 C C . ARG A 1 121 ? -19 29.094 11.82 1 95.94 121 ARG A C 1
ATOM 885 O O . ARG A 1 121 ? -18 28.453 11.508 1 95.94 121 ARG A O 1
ATOM 892 N N . TRP A 1 122 ? -19.109 30.438 11.641 1 97.19 122 TRP A N 1
ATOM 893 C CA . TRP A 1 122 ? -18.031 31.266 11.125 1 97.19 122 TRP A CA 1
ATOM 894 C C . TRP A 1 122 ? -17.719 32.406 12.086 1 97.19 122 TRP A C 1
ATOM 896 O O . TRP A 1 122 ? -18.297 33.5 11.992 1 97.19 122 TRP A O 1
ATOM 906 N N . PRO A 1 123 ? -16.734 32.219 12.867 1 98.06 123 PRO A N 1
ATOM 907 C CA . PRO A 1 123 ? -16.5 33.188 13.945 1 98.06 123 PRO A CA 1
ATOM 908 C C . PRO A 1 123 ? -15.742 34.406 13.461 1 98.06 123 PRO A C 1
ATOM 910 O O . PRO A 1 123 ? -15.594 35.375 14.211 1 98.06 123 PRO A O 1
ATOM 913 N N . ILE A 1 124 ? -15.188 34.469 12.266 1 98.62 124 ILE A N 1
ATOM 914 C CA . ILE A 1 124 ? -14.328 35.531 11.812 1 98.62 124 ILE A CA 1
ATOM 915 C C . ILE A 1 124 ? -15.039 36.344 10.734 1 98.62 124 ILE A C 1
ATOM 917 O O . ILE A 1 124 ? -15.664 35.781 9.836 1 98.62 124 ILE A O 1
ATOM 921 N N . SER A 1 125 ? -14.992 37.688 10.789 1 98.38 125 SER A N 1
ATOM 922 C CA . SER A 1 125 ? -15.484 38.562 9.742 1 98.38 125 SER A CA 1
ATOM 923 C C . SER A 1 125 ? -14.492 39.688 9.469 1 98.38 125 SER A C 1
ATOM 925 O O . SER A 1 125 ? -13.766 40.125 10.367 1 98.38 125 SER A O 1
ATOM 927 N N . ASN A 1 126 ? -14.5 40.125 8.25 1 97.44 126 ASN A N 1
ATOM 928 C CA . ASN A 1 126 ? -13.672 41.281 7.922 1 97.44 126 ASN A CA 1
ATOM 929 C C . ASN A 1 126 ? -14.422 42.594 8.148 1 97.44 126 ASN A C 1
ATOM 931 O O . ASN A 1 126 ? -15.531 42.594 8.68 1 97.44 126 ASN A O 1
ATOM 935 N N . SER A 1 127 ? -13.758 43.719 7.824 1 94.06 127 SER A N 1
ATOM 936 C CA . SER A 1 127 ? -14.289 45.031 8.102 1 94.06 127 SER A CA 1
ATOM 937 C C . SER A 1 127 ? -15.594 45.281 7.355 1 94.06 127 SER A C 1
ATOM 939 O O . SER A 1 127 ? -16.391 46.156 7.738 1 94.06 127 SER A O 1
ATOM 941 N N . LYS A 1 128 ? -15.859 44.531 6.238 1 95.12 128 LYS A N 1
ATOM 942 C CA . LYS A 1 128 ? -17.062 44.688 5.43 1 95.12 128 LYS A CA 1
ATOM 943 C C . LYS A 1 128 ? -18.172 43.75 5.891 1 95.12 128 LYS A C 1
ATOM 945 O O . LYS A 1 128 ? -19.25 43.688 5.293 1 95.12 128 LYS A O 1
ATOM 950 N N . GLY A 1 129 ? -17.859 43.062 6.93 1 95.62 129 GLY A N 1
ATOM 951 C CA . GLY A 1 129 ? -18.828 42.125 7.469 1 95.62 129 GLY A CA 1
ATOM 952 C C . GLY A 1 129 ? -18.828 40.781 6.762 1 95.62 129 GLY A C 1
ATOM 953 O O . GLY A 1 129 ? -19.641 39.906 7.074 1 95.62 129 GLY A O 1
ATOM 954 N N . GLU A 1 130 ? -17.969 40.688 5.816 1 97 130 GLU A N 1
ATOM 955 C CA . GLU A 1 130 ? -17.859 39.406 5.105 1 97 130 GLU A CA 1
ATOM 956 C C . GLU A 1 130 ? -17.219 38.344 5.992 1 97 130 GLU A C 1
ATOM 958 O O . GLU A 1 130 ? -16.25 38.594 6.699 1 97 130 GLU A O 1
ATOM 963 N N . LYS A 1 131 ? -17.844 37.094 5.953 1 97.81 131 LYS A N 1
ATOM 964 C CA . LYS A 1 131 ? -17.297 35.969 6.727 1 97.81 131 LYS A CA 1
ATOM 965 C C . LYS A 1 131 ? -15.992 35.469 6.133 1 97.81 131 LYS A C 1
ATOM 967 O O . LYS A 1 131 ? -15.859 35.375 4.91 1 97.81 131 LYS A O 1
ATOM 972 N N . VAL A 1 132 ? -15.055 35.219 6.992 1 98.25 132 VAL A N 1
ATOM 973 C CA . VAL A 1 132 ? -13.727 34.75 6.625 1 98.25 132 VAL A CA 1
ATOM 974 C C . VAL A 1 132 ? -13.492 33.375 7.242 1 98.25 132 VAL A C 1
ATOM 976 O O . VAL A 1 132 ? -13.773 33.156 8.422 1 98.25 132 VAL A O 1
ATOM 979 N N . GLY A 1 133 ? -13.086 32.406 6.449 1 97.69 133 GLY A N 1
ATOM 980 C CA . GLY A 1 133 ? -12.758 31.078 6.973 1 97.69 133 GLY A CA 1
ATOM 981 C C . GLY A 1 133 ? -11.422 31.031 7.684 1 97.69 133 GLY A C 1
ATOM 982 O O . GLY A 1 133 ? -10.664 32 7.656 1 97.69 133 GLY A O 1
ATOM 983 N N . ALA A 1 134 ? -11.148 29.969 8.391 1 97.94 134 ALA A N 1
ATOM 984 C CA . ALA A 1 134 ? -9.867 29.672 9.023 1 97.94 134 ALA A CA 1
ATOM 985 C C . ALA A 1 134 ? -9.289 28.359 8.5 1 97.94 134 ALA A C 1
ATOM 987 O O . ALA A 1 134 ? -9.969 27.328 8.516 1 97.94 134 ALA A O 1
ATOM 988 N N . MET A 1 135 ? -8.047 28.391 8.055 1 97.31 135 MET A N 1
ATOM 989 C CA . MET A 1 135 ? -7.406 27.188 7.516 1 97.31 135 MET A CA 1
ATOM 990 C C . MET A 1 135 ? -7.461 26.047 8.523 1 97.31 135 MET A C 1
ATOM 992 O O . MET A 1 135 ? -7.105 26.219 9.688 1 97.31 135 MET A O 1
ATOM 996 N N . CYS A 1 136 ? -7.969 24.844 8.07 1 97.12 136 CYS A N 1
ATOM 997 C CA . CYS A 1 136 ? -8.117 23.641 8.875 1 97.12 136 CYS A CA 1
ATOM 998 C C . CYS A 1 136 ? -8.969 23.906 10.109 1 97.12 136 CYS A C 1
ATOM 1000 O O . CYS A 1 136 ? -8.805 23.25 11.141 1 97.12 136 CYS A O 1
ATOM 1002 N N . MET A 1 137 ? -9.75 25 10.062 1 97.06 137 MET A N 1
ATOM 1003 C CA . MET A 1 137 ? -10.664 25.422 11.117 1 97.06 137 MET A CA 1
ATOM 1004 C C . MET A 1 137 ? -9.906 25.984 12.312 1 97.06 137 MET A C 1
ATOM 1006 O O . MET A 1 137 ? -10.414 25.984 13.43 1 97.06 137 MET A O 1
ATOM 1010 N N . ILE A 1 138 ? -8.625 26.328 12.078 1 97.88 138 ILE A N 1
ATOM 1011 C CA . ILE A 1 138 ? -7.852 26.828 13.203 1 97.88 138 ILE A CA 1
ATOM 1012 C C . ILE A 1 138 ? -7.281 28.203 12.852 1 97.88 138 ILE A C 1
ATOM 1014 O O . ILE A 1 138 ? -7.293 29.125 13.68 1 97.88 138 ILE A O 1
ATOM 1018 N N . GLY A 1 139 ? -6.793 28.453 11.594 1 98.12 139 GLY A N 1
ATOM 1019 C CA . GLY A 1 139 ? -6.336 29.766 11.188 1 98.12 139 GLY A CA 1
ATOM 1020 C C . GLY A 1 139 ? -5.32 30.359 12.148 1 98.12 139 GLY A C 1
ATOM 1021 O O . GLY A 1 139 ? -5.586 31.391 12.781 1 98.12 139 GLY A O 1
ATOM 1022 N N . THR A 1 140 ? -4.133 29.875 12.133 1 98.69 140 THR A N 1
ATOM 1023 C CA . THR A 1 140 ? -3.184 30.172 13.195 1 98.69 140 THR A CA 1
ATOM 1024 C C . THR A 1 140 ? -2.381 31.422 12.875 1 98.69 140 THR A C 1
ATOM 1026 O O . THR A 1 140 ? -1.644 31.938 13.727 1 98.69 140 THR A O 1
ATOM 1029 N N . PHE A 1 141 ? -2.516 31.922 11.617 1 98.75 141 PHE A N 1
ATOM 1030 C CA . PHE A 1 141 ? -1.946 33.25 11.32 1 98.75 141 PHE A CA 1
ATOM 1031 C C . PHE A 1 141 ? -2.875 34.344 11.789 1 98.75 141 PHE A C 1
ATOM 1033 O O . PHE A 1 141 ? -3.248 35.219 11.008 1 98.75 141 PHE A O 1
ATOM 1040 N N . SER A 1 142 ? -3.242 34.312 12.969 1 98.75 142 SER A N 1
ATOM 1041 C CA . SER A 1 142 ? -4.082 35.219 13.727 1 98.75 142 SER A CA 1
ATOM 1042 C C . SER A 1 142 ? -3.668 35.281 15.188 1 98.75 142 SER A C 1
ATOM 1044 O O . SER A 1 142 ? -3.291 34.281 15.773 1 98.75 142 SER A O 1
ATOM 1046 N N . GLN A 1 143 ? -3.709 36.438 15.797 1 98.69 143 GLN A N 1
ATOM 1047 C CA . GLN A 1 143 ? -3.346 36.562 17.203 1 98.69 143 GLN A CA 1
ATOM 1048 C C . GLN A 1 143 ? -4.258 35.688 18.078 1 98.69 143 GLN A C 1
ATOM 1050 O O . GLN A 1 143 ? -3.799 35.062 19.031 1 98.69 143 GLN A O 1
ATOM 1055 N N . TYR A 1 144 ? -5.516 35.656 17.75 1 98.75 144 TYR A N 1
ATOM 1056 C CA . TYR A 1 144 ? -6.527 34.906 18.453 1 98.75 144 TYR A CA 1
ATOM 1057 C C . TYR A 1 144 ? -7.328 34.031 17.5 1 98.75 144 TYR A C 1
ATOM 1059 O O . TYR A 1 144 ? -7.449 34.344 16.312 1 98.75 144 TYR A O 1
ATOM 1067 N N . GLY A 1 145 ? -7.852 32.969 18 1 98.44 145 GLY A N 1
ATOM 1068 C CA . GLY A 1 145 ? -8.727 32.094 17.219 1 98.44 145 GLY A CA 1
ATOM 1069 C C . GLY A 1 145 ? -9.828 31.453 18.031 1 98.44 145 GLY A C 1
ATOM 1070 O O . GLY A 1 145 ? -9.648 31.219 19.234 1 98.44 145 GLY A O 1
ATOM 1071 N N . VAL A 1 146 ? -10.953 31.297 17.453 1 98.69 146 VAL A N 1
ATOM 1072 C CA . VAL A 1 146 ? -12 30.422 17.984 1 98.69 146 VAL A CA 1
ATOM 1073 C C . VAL A 1 146 ? -12.016 29.109 17.219 1 98.69 146 VAL A C 1
ATOM 1075 O O . VAL A 1 146 ? -12.273 29.078 16 1 98.69 146 VAL A O 1
ATOM 1078 N N . ILE A 1 147 ? -11.727 28 17.906 1 98.44 147 ILE A N 1
ATOM 1079 C CA . ILE A 1 147 ? -11.633 26.703 17.266 1 98.44 147 ILE A CA 1
ATOM 1080 C C . ILE A 1 147 ? -12.461 25.672 18.031 1 98.44 147 ILE A C 1
ATOM 1082 O O . ILE A 1 147 ? -13.047 26 19.078 1 98.44 147 ILE A O 1
ATOM 1086 N N . HIS A 1 148 ? -12.633 24.531 17.484 1 98.19 148 HIS A N 1
ATOM 1087 C CA . HIS A 1 148 ? -13.297 23.453 18.203 1 98.19 148 HIS A CA 1
ATOM 1088 C C . HIS A 1 148 ? -12.32 22.688 19.078 1 98.19 148 HIS A C 1
ATOM 1090 O O . HIS A 1 148 ? -11.164 22.5 18.703 1 98.19 148 HIS A O 1
ATOM 1096 N N . GLN A 1 149 ? -12.695 22.156 20.203 1 98.44 149 GLN A N 1
ATOM 1097 C CA . GLN A 1 149 ? -11.828 21.469 21.141 1 98.44 149 GLN A CA 1
ATOM 1098 C C . GLN A 1 149 ? -11.195 20.234 20.5 1 98.44 149 GLN A C 1
ATOM 1100 O O . GLN A 1 149 ? -10.133 19.781 20.938 1 98.44 149 GLN A O 1
ATOM 1105 N N . ALA A 1 150 ? -11.773 19.719 19.375 1 97.69 150 ALA A N 1
ATOM 1106 C CA . ALA A 1 150 ? -11.281 18.531 18.688 1 97.69 150 ALA A CA 1
ATOM 1107 C C . ALA A 1 150 ? -9.914 18.797 18.062 1 97.69 150 ALA A C 1
ATOM 1109 O O . ALA A 1 150 ? -9.203 17.844 17.688 1 97.69 150 ALA A O 1
ATOM 1110 N N . SER A 1 151 ? -9.5 20.047 17.969 1 98 151 SER A N 1
ATOM 1111 C CA . SER A 1 151 ? -8.211 20.391 17.391 1 98 151 SER A CA 1
ATOM 1112 C C . SER A 1 151 ? -7.207 20.797 18.453 1 98 151 SER A C 1
ATOM 1114 O O . SER A 1 151 ? -6.094 21.219 18.141 1 98 151 SER A O 1
ATOM 1116 N N . CYS A 1 152 ? -7.566 20.672 19.719 1 98.25 152 CYS A N 1
ATOM 1117 C CA . CYS A 1 152 ? -6.703 21.094 20.828 1 98.25 152 CYS A CA 1
ATOM 1118 C C . CYS A 1 152 ? -6.023 19.891 21.469 1 98.25 152 CYS A C 1
ATOM 1120 O O . CYS A 1 152 ? -6.695 18.953 21.906 1 98.25 152 CYS A O 1
ATOM 1122 N N . VAL A 1 153 ? -4.742 19.875 21.5 1 98.25 153 VAL A N 1
ATOM 1123 C CA . VAL A 1 153 ? -3.971 18.906 22.266 1 98.25 153 VAL A CA 1
ATOM 1124 C C . VAL A 1 153 ? -3.232 19.594 23.406 1 98.25 153 VAL A C 1
ATOM 1126 O O . VAL A 1 153 ? -2.305 20.375 23.172 1 98.25 153 VAL A O 1
ATOM 1129 N N . LYS A 1 154 ? -3.656 19.312 24.578 1 98.06 154 LYS A N 1
ATOM 1130 C CA . LYS A 1 154 ? -3.02 19.906 25.75 1 98.06 154 LYS A CA 1
ATOM 1131 C C . LYS A 1 154 ? -1.593 19.391 25.906 1 98.06 154 LYS A C 1
ATOM 1133 O O . LYS A 1 154 ? -1.328 18.203 25.719 1 98.06 154 LYS A O 1
ATOM 1138 N N . VAL A 1 155 ? -0.691 20.312 26.234 1 97.25 155 VAL A N 1
ATOM 1139 C CA . VAL A 1 155 ? 0.688 19.906 26.484 1 97.25 155 VAL A CA 1
ATOM 1140 C C . VAL A 1 155 ? 1.113 20.359 27.891 1 97.25 155 VAL A C 1
ATOM 1142 O O . VAL A 1 155 ? 0.472 21.234 28.484 1 97.25 155 VAL A O 1
ATOM 1145 N N . ASP A 1 156 ? 2.178 19.828 28.406 1 95.75 156 ASP A N 1
ATOM 1146 C CA . ASP A 1 156 ? 2.68 20.172 29.734 1 95.75 156 ASP A CA 1
ATOM 1147 C C . ASP A 1 156 ? 3.172 21.625 29.766 1 95.75 156 ASP A C 1
ATOM 1149 O O . ASP A 1 156 ? 3.717 22.125 28.781 1 95.75 156 ASP A O 1
ATOM 1153 N N . P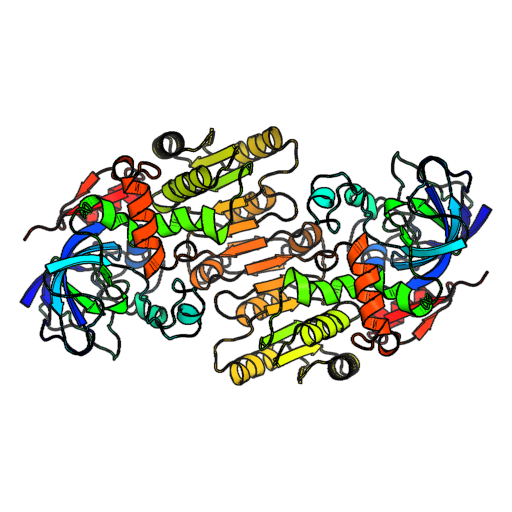RO A 1 157 ? 3.016 22.25 30.875 1 94.75 157 PRO A N 1
ATOM 1154 C CA . PRO A 1 157 ? 3.375 23.656 30.984 1 94.75 157 PRO A CA 1
ATOM 1155 C C . PRO A 1 157 ? 4.855 23.922 30.719 1 94.75 157 PRO A C 1
ATOM 1157 O O . PRO A 1 157 ? 5.234 25.031 30.359 1 94.75 157 PRO A O 1
ATOM 1160 N N . ASP A 1 158 ? 5.656 22.938 30.844 1 95.06 158 ASP A N 1
ATOM 1161 C CA . ASP A 1 158 ? 7.094 23.141 30.688 1 95.06 158 ASP A CA 1
ATOM 1162 C C . ASP A 1 158 ? 7.512 22.969 29.219 1 95.06 158 ASP A C 1
ATOM 1164 O O . ASP A 1 158 ? 8.672 23.203 28.875 1 95.06 158 ASP A O 1
ATOM 1168 N N . VAL A 1 159 ? 6.578 22.594 28.375 1 95.88 159 VAL A N 1
ATOM 1169 C CA . VAL A 1 159 ? 6.863 22.422 26.953 1 95.88 159 VAL A CA 1
ATOM 1170 C C . VAL A 1 159 ? 7.016 23.781 26.281 1 95.88 159 VAL A C 1
ATOM 1172 O O . VAL A 1 159 ? 6.125 24.641 26.375 1 95.88 159 VAL A O 1
ATOM 1175 N N . PRO A 1 160 ? 8.18 24.062 25.688 1 97.75 160 PRO A N 1
ATOM 1176 C CA . PRO A 1 160 ? 8.328 25.312 24.953 1 97.75 160 PRO A CA 1
ATOM 1177 C C . PRO A 1 160 ? 7.445 25.375 23.719 1 97.75 160 PRO A C 1
ATOM 1179 O O . PRO A 1 160 ? 7.688 24.656 22.75 1 97.75 160 PRO A O 1
ATOM 1182 N N . LEU A 1 161 ? 6.551 26.297 23.656 1 98 161 LEU A N 1
ATOM 1183 C CA . LEU A 1 161 ? 5.551 26.344 22.609 1 98 161 LEU A CA 1
ATOM 1184 C C . LEU A 1 161 ? 6.18 26.781 21.281 1 98 161 LEU A C 1
ATOM 1186 O O . LEU A 1 161 ? 5.66 26.469 20.219 1 98 161 LEU A O 1
ATOM 1190 N N . ASP A 1 162 ? 7.309 27.531 21.359 1 97.38 162 ASP A N 1
ATOM 1191 C CA . ASP A 1 162 ? 7.973 28 20.141 1 97.38 162 ASP A CA 1
ATOM 1192 C C . ASP A 1 162 ? 8.594 26.844 19.375 1 97.38 162 ASP A C 1
ATOM 1194 O O . ASP A 1 162 ? 8.945 26.984 18.203 1 97.38 162 ASP A O 1
ATOM 1198 N N . LYS A 1 163 ? 8.781 25.672 20.031 1 97.62 163 LYS A N 1
ATOM 1199 C CA . LYS A 1 163 ? 9.234 24.453 19.375 1 97.62 163 LYS A CA 1
ATOM 1200 C C . LYS A 1 163 ? 8.062 23.5 19.109 1 97.62 163 LYS A C 1
ATOM 1202 O O . LYS A 1 163 ? 7.938 22.953 18.016 1 97.62 163 LYS A O 1
ATOM 1207 N N . ALA A 1 164 ? 7.188 23.422 20.094 1 97.56 164 ALA A N 1
ATOM 1208 C CA . ALA A 1 164 ? 6.094 22.453 20.062 1 97.56 164 ALA A CA 1
ATOM 1209 C C . ALA A 1 164 ? 5.109 22.781 18.938 1 97.56 164 ALA A C 1
ATOM 1211 O O . ALA A 1 164 ? 4.359 21.906 18.5 1 97.56 164 ALA A O 1
ATOM 1212 N N . VAL A 1 165 ? 5.129 24.031 18.5 1 98.19 165 VAL A N 1
ATOM 1213 C CA . VAL A 1 165 ? 4.227 24.484 17.438 1 98.19 165 VAL A CA 1
ATOM 1214 C C . VAL A 1 165 ? 4.449 23.641 16.188 1 98.19 165 VAL A C 1
ATOM 1216 O O . VAL A 1 165 ? 3.516 23.391 15.414 1 98.19 165 VAL A O 1
ATOM 1219 N N . LEU A 1 166 ? 5.668 23.062 16 1 97.75 166 LEU A N 1
ATOM 1220 C CA . LEU A 1 166 ? 6.023 22.297 14.812 1 97.75 166 LEU A CA 1
ATOM 1221 C C . LEU A 1 166 ? 5.387 20.922 14.852 1 97.75 166 LEU A C 1
ATOM 1223 O O . LEU A 1 166 ? 5.336 20.234 13.828 1 97.75 166 LEU A O 1
ATOM 1227 N N . VAL A 1 167 ? 4.898 20.5 15.984 1 98 167 VAL A N 1
ATOM 1228 C CA . VAL A 1 167 ? 4.398 19.141 16.156 1 98 167 VAL A CA 1
ATOM 1229 C C . VAL A 1 167 ? 2.904 19.094 15.844 1 98 167 VAL A C 1
ATOM 1231 O O . VAL A 1 167 ? 2.295 18.016 15.852 1 98 167 VAL A O 1
ATOM 1234 N N . GLY A 1 168 ? 2.389 20.234 15.43 1 96.31 168 GLY A N 1
ATOM 1235 C CA . GLY A 1 168 ? 0.98 20.281 15.078 1 96.31 168 GLY A CA 1
ATOM 1236 C C . GLY A 1 168 ? 0.692 19.719 13.695 1 96.31 168 GLY A C 1
ATOM 1237 O O . GLY A 1 168 ? -0.453 19.375 13.383 1 96.31 168 GLY A O 1
ATOM 1238 N N . CYS A 1 169 ? 1.679 19.625 12.867 1 95.81 169 CYS A N 1
ATOM 1239 C CA . CYS A 1 169 ? 1.492 19.062 11.531 1 95.81 169 CYS A CA 1
ATOM 1240 C C . CYS A 1 169 ? 2.805 18.531 10.977 1 95.81 169 CYS A C 1
ATOM 1242 O O . CYS A 1 169 ? 3.016 17.312 10.945 1 95.81 169 CYS A O 1
ATOM 1244 N N . GLY A 1 170 ? 3.758 19.375 10.727 1 96.06 170 GLY A N 1
ATOM 1245 C CA . GLY A 1 170 ? 4.961 19.062 9.977 1 96.06 170 GLY A CA 1
ATOM 1246 C C . GLY A 1 170 ? 5.758 17.906 10.562 1 96.06 170 GLY A C 1
ATOM 1247 O O . GLY A 1 170 ? 6.113 16.969 9.859 1 96.06 170 GLY A O 1
ATOM 1248 N N . VAL A 1 171 ? 6.062 17.984 11.844 1 98.25 171 VAL A N 1
ATOM 1249 C CA . VAL A 1 171 ? 6.922 17.016 12.5 1 98.25 171 VAL A CA 1
ATOM 1250 C C . VAL A 1 171 ? 6.238 15.648 12.508 1 98.25 171 VAL A C 1
ATOM 1252 O O . VAL A 1 171 ? 6.801 14.664 12.023 1 98.25 171 VAL A O 1
ATOM 1255 N N . PRO A 1 172 ? 4.941 15.562 13 1 98.44 172 PRO A N 1
ATOM 1256 C CA . PRO A 1 172 ? 4.309 14.242 12.961 1 98.44 172 PRO A CA 1
ATOM 1257 C C . PRO A 1 172 ? 4.121 13.719 11.547 1 98.44 172 PRO A C 1
ATOM 1259 O O . PRO A 1 172 ? 4.207 12.508 11.312 1 98.44 172 PRO A O 1
ATOM 1262 N N . THR A 1 173 ? 3.846 14.602 10.602 1 98.38 173 THR A N 1
ATOM 1263 C CA . THR A 1 173 ? 3.676 14.18 9.219 1 98.38 173 THR A CA 1
ATOM 1264 C C . THR A 1 173 ? 4.926 13.461 8.711 1 98.38 173 THR A C 1
ATOM 1266 O O . THR A 1 173 ? 4.84 12.359 8.164 1 98.38 173 THR A O 1
ATOM 1269 N N . GLY A 1 174 ? 6.082 14.086 8.891 1 98.69 174 GLY A N 1
ATOM 1270 C CA . GLY A 1 174 ? 7.328 13.484 8.453 1 98.69 174 GLY A CA 1
ATOM 1271 C C . GLY A 1 174 ? 7.727 12.266 9.273 1 98.69 174 GLY A C 1
ATOM 1272 O O . GLY A 1 174 ? 7.961 11.188 8.719 1 98.69 174 GLY A O 1
ATOM 1273 N N . PHE A 1 175 ? 7.797 12.453 10.602 1 98.81 175 PHE A N 1
ATOM 1274 C CA . PHE A 1 175 ? 8.18 11.391 11.523 1 98.81 175 PHE A CA 1
ATOM 1275 C C . PHE A 1 175 ? 7.312 10.156 11.328 1 98.81 175 PHE A C 1
ATOM 1277 O O . PHE A 1 175 ? 7.832 9.047 11.188 1 98.81 175 PHE A O 1
ATOM 1284 N N . GLY A 1 176 ? 6.035 10.375 11.273 1 98.81 176 GLY A N 1
ATOM 1285 C CA . GLY A 1 176 ? 5.098 9.273 11.125 1 98.81 176 GLY A CA 1
ATOM 1286 C C . GLY A 1 176 ? 5.168 8.609 9.766 1 98.81 176 GLY A C 1
ATOM 1287 O O . GLY A 1 176 ? 4.934 7.406 9.641 1 98.81 176 GLY A O 1
ATOM 1288 N N . SER A 1 177 ? 5.477 9.344 8.695 1 98.88 177 SER A N 1
ATOM 1289 C CA . SER A 1 177 ? 5.648 8.742 7.379 1 98.88 177 SER A CA 1
ATOM 1290 C C . SER A 1 177 ? 6.727 7.664 7.398 1 98.88 177 SER A C 1
ATOM 1292 O O . SER A 1 177 ? 6.617 6.656 6.695 1 98.88 177 SER A O 1
ATOM 1294 N N . ALA A 1 178 ? 7.75 7.859 8.195 1 98.88 178 ALA A N 1
ATOM 1295 C CA . ALA A 1 178 ? 8.828 6.875 8.32 1 98.88 178 ALA A CA 1
ATOM 1296 C C . ALA A 1 178 ? 8.445 5.77 9.297 1 98.88 178 ALA A C 1
ATOM 1298 O O . ALA A 1 178 ? 8.5 4.586 8.953 1 98.88 178 ALA A O 1
ATOM 1299 N N . VAL A 1 179 ? 7.938 6.16 10.484 1 98.75 179 VAL A N 1
ATOM 1300 C CA . VAL A 1 179 ? 7.781 5.227 11.594 1 98.75 179 VAL A CA 1
ATOM 1301 C C . VAL A 1 179 ? 6.496 4.418 11.414 1 98.75 179 VAL A C 1
ATOM 1303 O O . VAL A 1 179 ? 6.473 3.213 11.672 1 98.75 179 VAL A O 1
ATOM 1306 N N . ASN A 1 180 ? 5.426 5.129 11.023 1 98.62 180 ASN A N 1
ATOM 1307 C CA . ASN A 1 180 ? 4.129 4.465 10.961 1 98.62 180 ASN A CA 1
ATOM 1308 C C . ASN A 1 180 ? 3.83 3.951 9.555 1 98.62 180 ASN A C 1
ATOM 1310 O O . ASN A 1 180 ? 3.541 2.768 9.367 1 98.62 180 ASN A O 1
ATOM 1314 N N . THR A 1 181 ? 3.928 4.812 8.516 1 98.69 181 THR A N 1
ATOM 1315 C CA . THR A 1 181 ? 3.469 4.449 7.184 1 98.69 181 THR A CA 1
ATOM 1316 C C . THR A 1 181 ? 4.477 3.533 6.496 1 98.69 181 THR A C 1
ATOM 1318 O O . THR A 1 181 ? 4.121 2.455 6.02 1 98.69 181 THR A O 1
ATOM 1321 N N . ALA A 1 182 ? 5.766 3.99 6.438 1 98.81 182 ALA A N 1
ATOM 1322 C CA . ALA A 1 182 ? 6.805 3.146 5.855 1 98.81 182 ALA A CA 1
ATOM 1323 C C . ALA A 1 182 ? 7.129 1.965 6.766 1 98.81 182 ALA A C 1
ATOM 1325 O O . ALA A 1 182 ? 7.645 0.942 6.305 1 98.81 182 ALA A O 1
ATOM 1326 N N . ASP A 1 183 ? 6.828 2.16 8.078 1 98.62 183 ASP A N 1
ATOM 1327 C CA . ASP A 1 183 ? 7.109 1.126 9.07 1 98.62 183 ASP A CA 1
ATOM 1328 C C . ASP A 1 183 ? 8.578 0.713 9.031 1 98.62 183 ASP A C 1
ATOM 1330 O O . ASP A 1 183 ? 8.891 -0.471 8.898 1 98.62 183 ASP A O 1
ATOM 1334 N N . VAL A 1 184 ? 9.445 1.696 9.062 1 98.75 184 VAL A N 1
ATOM 1335 C CA . VAL A 1 184 ? 10.891 1.479 9.016 1 98.75 184 VAL A CA 1
ATOM 1336 C C . VAL A 1 184 ? 11.32 0.573 10.172 1 98.75 184 VAL A C 1
ATOM 1338 O O . VAL A 1 184 ? 10.844 0.728 11.297 1 98.75 184 VAL A O 1
ATOM 1341 N N . LYS A 1 185 ? 12.188 -0.382 9.883 1 98.19 185 LYS A N 1
ATOM 1342 C CA . LYS A 1 185 ? 12.734 -1.31 10.875 1 98.19 185 LYS A CA 1
ATOM 1343 C C . LYS A 1 185 ? 14.242 -1.145 11.008 1 98.19 185 LYS A C 1
ATOM 1345 O O . LYS A 1 185 ? 14.898 -0.601 10.117 1 98.19 185 LYS A O 1
ATOM 1350 N N . PRO A 1 186 ? 14.758 -1.589 12.188 1 98.19 186 PRO A N 1
ATOM 1351 C CA . PRO A 1 186 ? 16.219 -1.569 12.328 1 98.19 186 PRO A CA 1
ATOM 1352 C C . PRO A 1 186 ? 16.938 -2.271 11.172 1 98.19 186 PRO A C 1
ATOM 1354 O O . PRO A 1 186 ? 16.547 -3.381 10.789 1 98.19 186 PRO A O 1
ATOM 1357 N N . GLY A 1 187 ? 17.906 -1.533 10.594 1 98.06 187 GLY A N 1
ATOM 1358 C CA . GLY A 1 187 ? 18.719 -2.154 9.562 1 98.06 187 GLY A CA 1
ATOM 1359 C C . GLY A 1 187 ? 18.234 -1.836 8.156 1 98.06 187 GLY A C 1
ATOM 1360 O O . GLY A 1 187 ? 18.906 -2.148 7.176 1 98.06 187 GLY A O 1
ATOM 1361 N N . ASP A 1 188 ? 17.125 -1.171 7.961 1 98.5 188 ASP A N 1
ATOM 1362 C CA . ASP A 1 188 ? 16.516 -0.917 6.66 1 98.5 188 ASP A CA 1
ATOM 1363 C C . ASP A 1 188 ? 17.344 0.063 5.84 1 98.5 188 ASP A C 1
ATOM 1365 O O . ASP A 1 188 ? 18.094 0.862 6.398 1 98.5 188 ASP A O 1
ATOM 1369 N N . VAL A 1 189 ? 17.203 -0.049 4.551 1 98.81 189 VAL A N 1
ATOM 1370 C CA . VAL A 1 189 ? 17.625 0.977 3.602 1 98.81 189 VAL A CA 1
ATOM 1371 C C . VAL A 1 189 ? 16.438 1.879 3.264 1 98.81 189 VAL A C 1
ATOM 1373 O O . VAL A 1 189 ? 15.461 1.43 2.66 1 98.81 189 VAL A O 1
ATOM 1376 N N . VAL A 1 190 ? 16.531 3.166 3.643 1 98.94 190 VAL A N 1
ATOM 1377 C CA . VAL A 1 190 ? 15.43 4.105 3.484 1 98.94 190 VAL A CA 1
ATOM 1378 C C . VAL A 1 190 ? 15.898 5.324 2.688 1 98.94 190 VAL A C 1
ATOM 1380 O O . VAL A 1 190 ? 17 5.832 2.906 1 98.94 190 VAL A O 1
ATOM 1383 N N . VAL A 1 191 ? 15.086 5.746 1.706 1 98.94 191 VAL A N 1
ATOM 1384 C CA . VAL A 1 191 ? 15.375 6.957 0.944 1 98.94 191 VAL A CA 1
ATOM 1385 C C . VAL A 1 191 ? 14.289 7.992 1.191 1 98.94 191 VAL A C 1
ATOM 1387 O O . VAL A 1 191 ? 13.102 7.664 1.208 1 98.94 191 VAL A O 1
ATOM 1390 N N . VAL A 1 192 ? 14.641 9.203 1.43 1 98.94 192 VAL A N 1
ATOM 1391 C CA . VAL A 1 192 ? 13.703 10.312 1.578 1 98.94 192 VAL A CA 1
ATOM 1392 C C . VAL A 1 192 ? 13.906 11.32 0.448 1 98.94 192 VAL A C 1
ATOM 1394 O O . VAL A 1 192 ? 15 11.875 0.297 1 98.94 192 VAL A O 1
ATOM 1397 N N . TYR A 1 193 ? 12.852 11.523 -0.382 1 98.81 193 TYR A N 1
ATOM 1398 C CA . TYR A 1 193 ? 12.867 12.531 -1.437 1 98.81 193 TYR A CA 1
ATOM 1399 C C . TYR A 1 193 ? 12.32 13.852 -0.932 1 98.81 193 TYR A C 1
ATOM 1401 O O . TYR A 1 193 ? 11.133 13.961 -0.604 1 98.81 193 TYR A O 1
ATOM 1409 N N . GLY A 1 194 ? 13.156 14.875 -0.939 1 97.56 194 GLY A N 1
ATOM 1410 C CA . GLY A 1 194 ? 12.766 16.172 -0.413 1 97.56 194 GLY A CA 1
ATOM 1411 C C . GLY A 1 194 ? 13.047 16.328 1.07 1 97.56 194 GLY A C 1
ATOM 1412 O O . GLY A 1 194 ? 12.547 15.539 1.883 1 97.56 194 GLY A O 1
ATOM 1413 N N . VAL A 1 195 ? 13.859 17.312 1.364 1 96.81 195 VAL A N 1
ATOM 1414 C CA . VAL A 1 195 ? 14.203 17.531 2.766 1 96.81 195 VAL A CA 1
ATOM 1415 C C . VAL A 1 195 ? 13.766 18.938 3.189 1 96.81 195 VAL A C 1
ATOM 1417 O O . VAL A 1 195 ? 14.578 19.734 3.668 1 96.81 195 VAL A O 1
ATOM 1420 N N . GLY A 1 196 ? 12.516 19.219 3 1 95.06 196 GLY A N 1
ATOM 1421 C CA . GLY A 1 196 ? 11.891 20.375 3.609 1 95.06 196 GLY A CA 1
ATOM 1422 C C . GLY A 1 196 ? 11.383 20.109 5.012 1 95.06 196 GLY A C 1
ATOM 1423 O O . GLY A 1 196 ? 11.992 19.359 5.77 1 95.06 196 GLY A O 1
ATOM 1424 N N . GLY A 1 197 ? 10.352 20.844 5.379 1 94.19 197 GLY A N 1
ATOM 1425 C CA . GLY A 1 197 ? 9.805 20.703 6.719 1 94.19 197 GLY A CA 1
ATOM 1426 C C . GLY A 1 197 ? 9.344 19.281 7.016 1 94.19 197 GLY A C 1
ATOM 1427 O O . GLY A 1 197 ? 9.578 18.766 8.109 1 94.19 197 GLY A O 1
ATOM 1428 N N . ILE A 1 198 ? 8.703 18.625 6.082 1 97.25 198 ILE A N 1
ATOM 1429 C CA . ILE A 1 198 ? 8.211 17.266 6.273 1 97.25 198 ILE A CA 1
ATOM 1430 C C . ILE A 1 198 ? 9.359 16.281 6.141 1 97.25 198 ILE A C 1
ATOM 1432 O O . ILE A 1 198 ? 9.555 15.414 7.004 1 97.25 198 ILE A O 1
ATOM 1436 N N . GLY A 1 199 ? 10.164 16.453 5.117 1 98.38 199 GLY A N 1
ATOM 1437 C CA . GLY A 1 199 ? 11.25 15.516 4.832 1 98.38 199 GLY A CA 1
ATOM 1438 C C . GLY A 1 199 ? 12.297 15.469 5.922 1 98.38 199 GLY A C 1
ATOM 1439 O O . GLY A 1 199 ? 12.852 14.406 6.211 1 98.38 199 GLY A O 1
ATOM 1440 N N . ALA A 1 200 ? 12.609 16.594 6.496 1 98.25 200 ALA A N 1
ATOM 1441 C CA . ALA A 1 200 ? 13.547 16.656 7.613 1 98.25 200 ALA A CA 1
ATOM 1442 C C . ALA A 1 200 ? 13.094 15.742 8.758 1 98.25 200 ALA A C 1
ATOM 1444 O O . ALA A 1 200 ? 13.922 15.109 9.414 1 98.25 200 ALA A O 1
ATOM 1445 N N . ASN A 1 201 ? 11.82 15.711 8.914 1 98.69 201 ASN A N 1
ATOM 1446 C CA . ASN A 1 201 ? 11.312 14.914 10.023 1 98.69 201 ASN A CA 1
ATOM 1447 C C . ASN A 1 201 ? 11.117 13.453 9.625 1 98.69 201 ASN A C 1
ATOM 1449 O O . ASN A 1 201 ? 11.141 12.562 10.469 1 98.69 201 ASN A O 1
ATOM 1453 N N . ALA A 1 202 ? 10.898 13.164 8.336 1 98.88 202 ALA A N 1
ATOM 1454 C CA . ALA A 1 202 ? 10.977 11.789 7.871 1 98.88 202 ALA A CA 1
ATOM 1455 C C . ALA A 1 202 ? 12.367 11.203 8.117 1 98.88 202 ALA A C 1
ATOM 1457 O O . ALA A 1 202 ? 12.5 10.039 8.508 1 98.88 202 ALA A O 1
ATOM 1458 N N . VAL A 1 203 ? 13.398 12.031 7.875 1 98.88 203 VAL A N 1
ATOM 1459 C CA . VAL A 1 203 ? 14.773 11.625 8.148 1 98.88 203 VAL A CA 1
ATOM 1460 C C . VAL A 1 203 ? 14.93 11.289 9.633 1 98.88 203 VAL A C 1
ATOM 1462 O O . VAL A 1 203 ? 15.414 10.211 9.984 1 98.88 203 VAL A O 1
ATOM 1465 N N . GLN A 1 204 ? 14.414 12.156 10.5 1 98.88 204 GLN A N 1
ATOM 1466 C CA . GLN A 1 204 ? 14.547 11.914 11.93 1 98.88 204 GLN A CA 1
ATOM 1467 C C . GLN A 1 204 ? 13.781 10.656 12.352 1 98.88 204 GLN A C 1
ATOM 1469 O O . GLN A 1 204 ? 14.258 9.883 13.18 1 98.88 204 GLN A O 1
ATOM 1474 N N . GLY A 1 205 ? 12.555 10.523 11.805 1 98.88 205 GLY A N 1
ATOM 1475 C CA . GLY A 1 205 ? 11.766 9.344 12.109 1 98.88 205 GLY A CA 1
ATOM 1476 C C . GLY A 1 205 ? 12.43 8.047 11.68 1 98.88 205 GLY A C 1
ATOM 1477 O O . GLY A 1 205 ? 12.453 7.074 12.438 1 98.88 205 GLY A O 1
ATOM 1478 N N . ALA A 1 206 ? 12.969 8.016 10.461 1 98.94 206 ALA A N 1
ATOM 1479 C CA . ALA A 1 206 ? 13.641 6.828 9.945 1 98.94 206 ALA A CA 1
ATOM 1480 C C . ALA A 1 206 ? 14.883 6.504 10.781 1 98.94 206 ALA A C 1
ATOM 1482 O O . ALA A 1 206 ? 15.148 5.336 11.086 1 98.94 206 ALA A O 1
ATOM 1483 N N . ARG A 1 207 ? 15.625 7.547 11.125 1 98.81 207 ARG A N 1
ATOM 1484 C CA . ARG A 1 207 ? 16.781 7.359 12 1 98.81 207 ARG A CA 1
ATOM 1485 C C . ARG A 1 207 ? 16.359 6.773 13.344 1 98.81 207 ARG A C 1
ATOM 1487 O O . ARG A 1 207 ? 16.969 5.816 13.82 1 98.81 207 ARG A O 1
ATOM 1494 N N . TYR A 1 208 ? 15.367 7.344 13.922 1 98.69 208 TYR A N 1
ATOM 1495 C CA . TYR A 1 208 ? 14.875 6.895 15.227 1 98.69 208 TYR A CA 1
ATOM 1496 C C . TYR A 1 208 ? 14.422 5.438 15.164 1 98.69 208 TYR A C 1
ATOM 1498 O O . TYR A 1 208 ? 14.633 4.676 16.109 1 98.69 208 TYR A O 1
ATOM 1506 N N . ALA A 1 209 ? 13.82 5.066 14.039 1 98.62 209 ALA A N 1
ATOM 1507 C CA . ALA A 1 209 ? 13.289 3.715 13.859 1 98.62 209 ALA A CA 1
ATOM 1508 C C . ALA A 1 209 ? 14.414 2.715 13.602 1 98.62 209 ALA A C 1
ATOM 1510 O O . ALA A 1 209 ? 14.195 1.502 13.617 1 98.62 209 ALA A O 1
ATOM 1511 N N . GLY A 1 210 ? 15.625 3.184 13.258 1 98.56 210 GLY A N 1
ATOM 1512 C CA . GLY A 1 210 ? 16.766 2.277 13.203 1 98.56 210 GLY A CA 1
ATOM 1513 C C . GLY A 1 210 ? 17.25 2.02 11.789 1 98.56 210 GLY A C 1
ATOM 1514 O O . GLY A 1 210 ? 17.969 1.049 11.539 1 98.56 210 GLY A O 1
ATOM 1515 N N . ALA A 1 211 ? 16.938 2.881 10.828 1 98.69 211 ALA A N 1
ATOM 1516 C CA . ALA A 1 211 ? 17.438 2.709 9.469 1 98.69 211 ALA A CA 1
ATOM 1517 C C . ALA A 1 211 ? 18.969 2.652 9.453 1 98.69 211 ALA A C 1
ATOM 1519 O O . ALA A 1 211 ? 19.625 3.49 10.07 1 98.69 211 ALA A O 1
ATOM 1520 N N . LYS A 1 212 ? 19.516 1.688 8.797 1 98.25 212 LYS A N 1
ATOM 1521 C CA . LYS A 1 212 ? 20.953 1.57 8.695 1 98.25 212 LYS A CA 1
ATOM 1522 C C . LYS A 1 212 ? 21.516 2.523 7.637 1 98.25 212 LYS A C 1
ATOM 1524 O O . LYS A 1 212 ? 22.5 3.219 7.875 1 98.25 212 LYS A O 1
ATOM 1529 N N . HIS A 1 213 ? 20.953 2.404 6.48 1 98.69 213 HIS A N 1
ATOM 1530 C CA . HIS A 1 213 ? 21.266 3.348 5.414 1 98.69 213 HIS A CA 1
ATOM 1531 C C . HIS A 1 213 ? 20.094 4.301 5.168 1 98.69 213 HIS A C 1
ATOM 1533 O O . HIS A 1 213 ? 19.031 3.879 4.711 1 98.69 213 HIS A O 1
ATOM 1539 N N . LEU A 1 214 ? 20.281 5.496 5.527 1 98.94 214 LEU A N 1
ATOM 1540 C CA . LEU A 1 214 ? 19.281 6.555 5.391 1 98.94 214 LEU A CA 1
ATOM 1541 C C . LEU A 1 214 ? 19.766 7.633 4.422 1 98.94 214 LEU A C 1
ATOM 1543 O O . LEU A 1 214 ? 20.562 8.484 4.785 1 98.94 214 LEU A O 1
ATOM 1547 N N . ILE A 1 215 ? 19.219 7.586 3.199 1 98.94 215 ILE A N 1
ATOM 1548 C CA . ILE A 1 215 ? 19.703 8.406 2.098 1 98.94 215 ILE A CA 1
ATOM 1549 C C . ILE A 1 215 ? 18.719 9.531 1.82 1 98.94 215 ILE A C 1
ATOM 1551 O O . ILE A 1 215 ? 17.531 9.281 1.55 1 98.94 215 ILE A O 1
ATOM 1555 N N . ALA A 1 216 ? 19.156 10.734 1.926 1 98.88 216 ALA A N 1
ATOM 1556 C CA . ALA A 1 216 ? 18.328 11.898 1.628 1 98.88 216 ALA A CA 1
ATOM 1557 C C . ALA A 1 216 ? 18.625 12.445 0.234 1 98.88 216 ALA A C 1
ATOM 1559 O O . ALA A 1 216 ? 19.781 12.477 -0.19 1 98.88 216 ALA A O 1
ATOM 1560 N N . VAL A 1 217 ? 17.609 12.82 -0.453 1 98.88 217 VAL A N 1
ATOM 1561 C CA . VAL A 1 217 ? 17.75 13.391 -1.788 1 98.88 217 VAL A CA 1
ATOM 1562 C C . VAL A 1 217 ? 17.141 14.789 -1.824 1 98.88 217 VAL A C 1
ATOM 1564 O O . VAL A 1 217 ? 15.953 14.961 -1.545 1 98.88 217 VAL A O 1
ATOM 1567 N N . ASP A 1 218 ? 17.875 15.781 -2.131 1 98.5 218 ASP A N 1
ATOM 1568 C CA . ASP A 1 218 ? 17.422 17.156 -2.316 1 98.5 218 ASP A CA 1
ATOM 1569 C C . ASP A 1 218 ? 18.375 17.922 -3.227 1 98.5 218 ASP A C 1
ATOM 1571 O O . ASP A 1 218 ? 19.594 17.859 -3.057 1 98.5 218 ASP A O 1
ATOM 1575 N N . PRO A 1 219 ? 17.812 18.656 -4.188 1 97.25 219 PRO A N 1
ATOM 1576 C CA . PRO A 1 219 ? 18.719 19.391 -5.086 1 97.25 219 PRO A CA 1
ATOM 1577 C C . PRO A 1 219 ? 19.469 20.516 -4.379 1 97.25 219 PRO A C 1
ATOM 1579 O O . PRO A 1 219 ? 20.516 20.953 -4.859 1 97.25 219 PRO A O 1
ATOM 1582 N N . LEU A 1 220 ? 18.969 21.031 -3.277 1 97.56 220 LEU A N 1
ATOM 1583 C CA . LEU A 1 220 ? 19.594 22.156 -2.582 1 97.56 220 LEU A CA 1
ATOM 1584 C C . LEU A 1 220 ? 20.609 21.672 -1.562 1 97.56 220 LEU A C 1
ATOM 1586 O O . LEU A 1 220 ? 20.312 20.812 -0.741 1 97.56 220 LEU A O 1
ATOM 1590 N N . GLU A 1 221 ? 21.734 22.281 -1.567 1 97.69 221 GLU A N 1
ATOM 1591 C CA . GLU A 1 221 ? 22.844 21.875 -0.706 1 97.69 221 GLU A CA 1
ATOM 1592 C C . GLU A 1 221 ? 22.5 22.078 0.767 1 97.69 221 GLU A C 1
ATOM 1594 O O . GLU A 1 221 ? 22.812 21.25 1.608 1 97.69 221 GLU A O 1
ATOM 1599 N N . ASN A 1 222 ? 21.906 23.188 1.079 1 96.56 222 ASN A N 1
ATOM 1600 C CA . ASN A 1 222 ? 21.578 23.469 2.473 1 96.56 222 ASN A CA 1
ATOM 1601 C C . ASN A 1 222 ? 20.625 22.422 3.043 1 96.56 222 ASN A C 1
ATOM 1603 O O . ASN A 1 222 ? 20.703 22.078 4.227 1 96.56 222 ASN A O 1
ATOM 1607 N N . LYS A 1 223 ? 19.75 21.906 2.213 1 97.56 223 LYS A N 1
ATOM 1608 C CA . LYS A 1 223 ? 18.828 20.875 2.639 1 97.56 223 LYS A CA 1
ATOM 1609 C C . LYS A 1 223 ? 19.547 19.547 2.867 1 97.56 223 LYS A C 1
ATOM 1611 O O . LYS A 1 223 ? 19.266 18.828 3.828 1 97.56 223 LYS A O 1
ATOM 1616 N N . ARG A 1 224 ? 20.469 19.25 1.999 1 98.5 224 ARG A N 1
ATOM 1617 C CA . ARG A 1 224 ? 21.25 18.031 2.162 1 98.5 224 ARG A CA 1
ATOM 1618 C C . ARG A 1 224 ? 22.094 18.078 3.441 1 98.5 224 ARG A C 1
ATOM 1620 O O . ARG A 1 224 ? 22.172 17.094 4.176 1 98.5 224 ARG A O 1
ATOM 1627 N N . GLU A 1 225 ? 22.672 19.203 3.684 1 98.06 225 GLU A N 1
ATOM 1628 C CA . GLU A 1 225 ? 23.438 19.391 4.91 1 98.06 225 GLU A CA 1
ATOM 1629 C C . GLU A 1 225 ? 22.562 19.219 6.145 1 98.06 225 GLU A C 1
ATOM 1631 O O . GLU A 1 225 ? 22.969 18.594 7.125 1 98.06 225 GLU A O 1
ATOM 1636 N N . LYS A 1 226 ? 21.391 19.781 6.035 1 97.69 226 LYS A N 1
ATOM 1637 C CA . LYS A 1 226 ? 20.453 19.656 7.148 1 97.69 226 LYS A CA 1
ATOM 1638 C C . LYS A 1 226 ? 20.062 18.188 7.367 1 97.69 226 LYS A C 1
ATOM 1640 O O . LYS A 1 226 ? 19.953 17.734 8.508 1 97.69 226 LYS A O 1
ATOM 1645 N N . ALA A 1 227 ? 19.828 17.5 6.305 1 98.56 227 ALA A N 1
ATOM 1646 C CA . ALA A 1 227 ? 19.5 16.078 6.406 1 98.56 227 ALA A CA 1
ATOM 1647 C C . ALA A 1 227 ? 20.578 15.312 7.156 1 98.56 227 ALA A C 1
ATOM 1649 O O . ALA A 1 227 ? 20.281 14.484 8.023 1 98.56 227 ALA A O 1
ATOM 1650 N N . LEU A 1 228 ? 21.812 15.555 6.809 1 98.69 228 LEU A N 1
ATOM 1651 C CA . LEU A 1 228 ? 22.938 14.898 7.465 1 98.69 228 LEU A CA 1
ATOM 1652 C C . LEU A 1 228 ? 22.984 15.242 8.953 1 98.69 228 LEU A C 1
ATOM 1654 O O . LEU A 1 228 ? 23.219 14.375 9.789 1 98.69 228 LEU A O 1
ATOM 1658 N N . GLU A 1 229 ? 22.688 16.469 9.242 1 98.19 229 GLU A N 1
ATOM 1659 C CA . GLU A 1 229 ? 22.641 16.922 10.633 1 98.19 229 GLU A CA 1
ATOM 1660 C C . GLU A 1 229 ? 21.562 16.188 11.422 1 98.19 229 GLU A C 1
ATOM 1662 O O . GLU A 1 229 ? 21.734 15.898 12.609 1 98.19 229 GLU A O 1
ATOM 1667 N N . LEU A 1 230 ? 20.5 15.828 10.75 1 98.25 230 LEU A N 1
ATOM 1668 C CA . LEU A 1 230 ? 19.328 15.32 11.438 1 98.25 230 LEU A CA 1
ATOM 1669 C C . LEU A 1 230 ? 19.312 13.789 11.438 1 98.25 230 LEU A C 1
ATOM 1671 O O . LEU A 1 230 ? 18.422 13.172 12.023 1 98.25 230 LEU A O 1
ATOM 1675 N N . GLY A 1 231 ? 20.281 13.195 10.727 1 98.38 231 GLY A N 1
ATOM 1676 C CA . GLY A 1 231 ? 20.406 11.758 10.93 1 98.38 231 GLY A CA 1
ATOM 1677 C C . GLY A 1 231 ? 20.578 10.984 9.641 1 98.38 231 GLY A C 1
ATOM 1678 O O . GLY A 1 231 ? 20.844 9.781 9.664 1 98.38 231 GLY A O 1
ATOM 1679 N N . ALA A 1 232 ? 20.484 11.617 8.484 1 98.88 232 ALA A N 1
ATOM 1680 C CA . ALA A 1 232 ? 20.766 10.914 7.234 1 98.88 232 ALA A CA 1
ATOM 1681 C C . ALA A 1 232 ? 22.203 10.414 7.203 1 98.88 232 ALA A C 1
ATOM 1683 O O . ALA A 1 232 ? 23.125 11.102 7.645 1 98.88 232 ALA A O 1
ATOM 1684 N N . THR A 1 233 ? 22.391 9.227 6.672 1 98.81 233 THR A N 1
ATOM 1685 C CA . THR A 1 233 ? 23.734 8.688 6.566 1 98.81 233 THR A CA 1
ATOM 1686 C C . THR A 1 233 ? 24.469 9.273 5.363 1 98.81 233 THR A C 1
ATOM 1688 O O . THR A 1 233 ? 25.688 9.406 5.379 1 98.81 233 THR A O 1
ATOM 1691 N N . GLU A 1 234 ? 23.734 9.578 4.316 1 98.69 234 GLU A N 1
ATOM 1692 C CA . GLU A 1 234 ? 24.219 10.18 3.086 1 98.69 234 GLU A CA 1
ATOM 1693 C C . GLU A 1 234 ? 23.156 11.031 2.418 1 98.69 234 GLU A C 1
ATOM 1695 O O . GLU A 1 234 ? 21.969 10.906 2.73 1 98.69 234 GLU A O 1
ATOM 1700 N N . ALA A 1 235 ? 23.641 11.93 1.584 1 98.81 235 ALA A N 1
ATOM 1701 C CA . ALA A 1 235 ? 22.703 12.797 0.865 1 98.81 235 ALA A CA 1
ATOM 1702 C C . ALA A 1 235 ? 23.172 13.031 -0.567 1 98.81 235 ALA A C 1
ATOM 1704 O O . ALA A 1 235 ? 24.375 13.172 -0.821 1 98.81 235 ALA A O 1
ATOM 1705 N N . PHE A 1 236 ? 22.234 13.078 -1.481 1 98.81 236 PHE A N 1
ATOM 1706 C CA . PHE A 1 236 ? 22.531 13.258 -2.898 1 98.81 236 PHE A CA 1
ATOM 1707 C C . PHE A 1 236 ? 21.641 14.336 -3.508 1 98.81 236 PHE A C 1
ATOM 1709 O O . PHE A 1 236 ? 20.562 14.625 -2.984 1 98.81 236 PHE A O 1
ATOM 1716 N N . ALA A 1 237 ? 22.031 14.906 -4.648 1 98.5 237 ALA A N 1
ATOM 1717 C CA . ALA A 1 237 ? 21.297 16 -5.297 1 98.5 237 ALA A CA 1
ATOM 1718 C C . ALA A 1 237 ? 20.172 15.461 -6.176 1 98.5 237 ALA A C 1
ATOM 1720 O O . ALA A 1 237 ? 19.172 16.156 -6.398 1 98.5 237 ALA A O 1
ATOM 1721 N N . THR A 1 238 ? 20.391 14.242 -6.633 1 97.75 238 THR A N 1
ATOM 1722 C CA . THR A 1 238 ? 19.391 13.719 -7.57 1 97.75 238 THR A CA 1
ATOM 1723 C C . THR A 1 238 ? 18.984 12.297 -7.191 1 97.75 238 THR A C 1
ATOM 1725 O O . THR A 1 238 ? 19.75 11.578 -6.543 1 97.75 238 THR A O 1
ATOM 1728 N N . ALA A 1 239 ? 17.797 11.922 -7.629 1 96.81 239 ALA A N 1
ATOM 1729 C CA . ALA A 1 239 ? 17.266 10.57 -7.395 1 96.81 239 ALA A CA 1
ATOM 1730 C C . ALA A 1 239 ? 18.141 9.523 -8.086 1 96.81 239 ALA A C 1
ATOM 1732 O O . ALA A 1 239 ? 18.312 8.414 -7.574 1 96.81 239 ALA A O 1
ATOM 1733 N N . GLU A 1 240 ? 18.688 9.844 -9.219 1 95.56 240 GLU A N 1
ATOM 1734 C CA . GLU A 1 240 ? 19.531 8.906 -9.969 1 95.56 240 GLU A CA 1
ATOM 1735 C C . GLU A 1 240 ? 20.797 8.57 -9.211 1 95.56 240 GLU A C 1
ATOM 1737 O O . GLU A 1 240 ? 21.188 7.398 -9.117 1 95.56 240 GLU A O 1
ATOM 1742 N N . GLU A 1 241 ? 21.422 9.617 -8.68 1 96.81 241 GLU A N 1
ATOM 1743 C CA . GLU A 1 241 ? 22.609 9.391 -7.863 1 96.81 241 GLU A CA 1
ATOM 1744 C C . GLU A 1 241 ? 22.281 8.531 -6.645 1 96.81 241 GLU A C 1
ATOM 1746 O O . GLU A 1 241 ? 23.047 7.641 -6.281 1 96.81 241 GLU A O 1
ATOM 1751 N N . ALA A 1 242 ? 21.203 8.852 -6.055 1 98.19 242 ALA A N 1
ATOM 1752 C CA . ALA A 1 242 ? 20.766 8.094 -4.883 1 98.19 242 ALA A CA 1
ATOM 1753 C C . ALA A 1 242 ? 20.516 6.633 -5.238 1 98.19 242 ALA A C 1
ATOM 1755 O O . ALA A 1 242 ? 20.859 5.734 -4.465 1 98.19 242 ALA A O 1
ATOM 1756 N N . MET A 1 243 ? 19.859 6.414 -6.383 1 97.69 243 MET A N 1
ATOM 1757 C CA . MET A 1 243 ? 19.547 5.051 -6.809 1 97.69 243 MET A CA 1
ATOM 1758 C C . MET A 1 243 ? 20.812 4.223 -6.961 1 97.69 243 MET A C 1
ATOM 1760 O O . MET A 1 243 ? 20.844 3.047 -6.594 1 97.69 243 MET A O 1
ATOM 1764 N N . GLU A 1 244 ? 21.859 4.75 -7.582 1 97.75 244 GLU A N 1
ATOM 1765 C CA . GLU A 1 244 ? 23.141 4.062 -7.695 1 97.75 244 GLU A CA 1
ATOM 1766 C C . GLU A 1 244 ? 23.672 3.65 -6.32 1 97.75 244 GLU A C 1
ATOM 1768 O O . GLU A 1 244 ? 24.125 2.52 -6.141 1 97.75 244 GLU A O 1
ATOM 1773 N N . ARG A 1 245 ? 23.609 4.574 -5.395 1 98.06 245 ARG A N 1
ATOM 1774 C CA . ARG A 1 245 ? 24.094 4.312 -4.043 1 98.06 245 ARG A CA 1
ATOM 1775 C C . ARG A 1 245 ? 23.25 3.234 -3.365 1 98.06 245 ARG A C 1
ATOM 1777 O O . ARG A 1 245 ? 23.781 2.363 -2.676 1 98.06 245 ARG A O 1
ATOM 1784 N N . VAL A 1 246 ? 21.938 3.303 -3.502 1 98.75 246 VAL A N 1
ATOM 1785 C CA . VAL A 1 246 ? 21.016 2.312 -2.947 1 98.75 246 VAL A CA 1
ATOM 1786 C C . VAL A 1 246 ? 21.391 0.923 -3.461 1 98.75 246 VAL A C 1
ATOM 1788 O O . VAL A 1 246 ? 21.438 -0.039 -2.691 1 98.75 246 VAL A O 1
ATOM 1791 N N . THR A 1 247 ? 21.625 0.832 -4.754 1 98.19 247 THR A N 1
ATOM 1792 C CA . THR A 1 247 ? 21.984 -0.442 -5.363 1 98.19 247 THR A CA 1
ATOM 1793 C C . THR A 1 247 ? 23.25 -1.007 -4.727 1 98.19 247 THR A C 1
ATOM 1795 O O . THR A 1 247 ? 23.328 -2.199 -4.422 1 98.19 247 THR A O 1
ATOM 1798 N N . GLU A 1 248 ? 24.203 -0.148 -4.48 1 97.62 248 GLU A N 1
ATOM 1799 C CA . GLU A 1 248 ? 25.484 -0.54 -3.908 1 97.62 248 GLU A CA 1
ATOM 1800 C C . GLU A 1 248 ? 25.328 -1.024 -2.471 1 97.62 248 GLU A C 1
ATOM 1802 O O . GLU A 1 248 ? 25.734 -2.139 -2.135 1 97.62 248 GLU A O 1
ATOM 1807 N N . VAL A 1 249 ? 24.688 -0.254 -1.631 1 97.56 249 VAL A N 1
ATOM 1808 C CA . VAL A 1 249 ? 24.688 -0.525 -0.198 1 97.56 249 VAL A CA 1
ATOM 1809 C C . VAL A 1 249 ? 23.734 -1.676 0.109 1 97.56 249 VAL A C 1
ATOM 1811 O O . VAL A 1 249 ? 23.844 -2.318 1.155 1 97.56 249 VAL A O 1
ATOM 1814 N N . SER A 1 250 ? 22.781 -1.863 -0.763 1 96.81 250 SER A N 1
ATOM 1815 C CA . SER A 1 250 ? 21.828 -2.955 -0.572 1 96.81 250 SER A CA 1
ATOM 1816 C C . SER A 1 250 ? 22.297 -4.223 -1.283 1 96.81 250 SER A C 1
ATOM 1818 O O . SER A 1 250 ? 21.609 -5.246 -1.252 1 96.81 250 SER A O 1
ATOM 1820 N N . ARG A 1 251 ? 23.406 -4.16 -2.027 1 94.69 251 ARG A N 1
ATOM 1821 C CA . ARG A 1 251 ? 23.938 -5.262 -2.828 1 94.69 251 ARG A CA 1
ATOM 1822 C C . ARG A 1 251 ? 22.891 -5.766 -3.816 1 94.69 251 ARG A C 1
ATOM 1824 O O . ARG A 1 251 ? 22.672 -6.973 -3.93 1 94.69 251 ARG A O 1
ATOM 1831 N N . GLY A 1 252 ? 22.141 -4.805 -4.289 1 95.62 252 GLY A N 1
ATOM 1832 C CA . GLY A 1 252 ? 21.219 -5.102 -5.363 1 95.62 252 GLY A CA 1
ATOM 1833 C C . GLY A 1 252 ? 19.812 -5.375 -4.875 1 95.62 252 GLY A C 1
ATOM 1834 O O . GLY A 1 252 ? 18.891 -5.527 -5.68 1 95.62 252 GLY A O 1
ATOM 1835 N N . GLN A 1 253 ? 19.531 -5.434 -3.58 1 95.75 253 GLN A N 1
ATOM 1836 C CA . GLN A 1 253 ? 18.203 -5.707 -3.031 1 95.75 253 GLN A CA 1
ATOM 1837 C C . GLN A 1 253 ? 17.328 -4.461 -3.061 1 95.75 253 GLN A C 1
ATOM 1839 O O . GLN A 1 253 ? 16.109 -4.547 -2.875 1 95.75 253 GLN A O 1
ATOM 1844 N N . MET A 1 254 ? 17.953 -3.248 -3.207 1 98.19 254 MET A N 1
ATOM 1845 C CA . MET A 1 254 ? 17.297 -1.956 -3.348 1 98.19 254 MET A CA 1
ATOM 1846 C C . MET A 1 254 ? 16.688 -1.506 -2.021 1 98.19 254 MET A C 1
ATOM 1848 O O . MET A 1 254 ? 17 -2.072 -0.971 1 98.19 254 MET A O 1
ATOM 1852 N N . ALA A 1 255 ? 15.969 -0.39 -2.02 1 98.88 255 ALA A N 1
ATOM 1853 C CA . ALA A 1 255 ? 15.508 0.234 -0.781 1 98.88 255 ALA A CA 1
ATOM 1854 C C . ALA A 1 255 ? 14.305 -0.506 -0.211 1 98.88 255 ALA A C 1
ATOM 1856 O O . ALA A 1 255 ? 13.477 -1.022 -0.962 1 98.88 255 ALA A O 1
ATOM 1857 N N . ASP A 1 256 ? 14.164 -0.541 1.1 1 98.75 256 ASP A N 1
ATOM 1858 C CA . ASP A 1 256 ? 13 -1.076 1.793 1 98.75 256 ASP A CA 1
ATOM 1859 C C . ASP A 1 256 ? 11.82 -0.105 1.717 1 98.75 256 ASP A C 1
ATOM 1861 O O . ASP A 1 256 ? 10.664 -0.521 1.777 1 98.75 256 ASP A O 1
ATOM 1865 N N . SER A 1 257 ? 12.164 1.192 1.585 1 98.88 257 SER A N 1
ATOM 1866 C CA . SER A 1 257 ? 11.117 2.193 1.374 1 98.88 257 SER A CA 1
ATOM 1867 C C . SER A 1 257 ? 11.703 3.484 0.808 1 98.88 257 SER A C 1
ATOM 1869 O O . SER A 1 257 ? 12.875 3.791 1.027 1 98.88 257 SER A O 1
ATOM 1871 N N . VAL A 1 258 ? 10.938 4.152 0.014 1 98.94 258 VAL A N 1
ATOM 1872 C CA . VAL A 1 258 ? 11.18 5.531 -0.404 1 98.94 258 VAL A CA 1
ATOM 1873 C C . VAL A 1 258 ? 10.016 6.414 0.048 1 98.94 258 VAL A C 1
ATOM 1875 O O . VAL A 1 258 ? 8.852 6.105 -0.213 1 98.94 258 VAL A O 1
ATOM 1878 N N . ILE A 1 259 ? 10.32 7.469 0.745 1 98.94 259 ILE A N 1
ATOM 1879 C CA . ILE A 1 259 ? 9.336 8.422 1.242 1 98.94 259 ILE A CA 1
ATOM 1880 C C . ILE A 1 259 ? 9.43 9.727 0.451 1 98.94 259 ILE A C 1
ATOM 1882 O O . ILE A 1 259 ? 10.484 10.367 0.432 1 98.94 259 ILE A O 1
ATOM 1886 N N . ILE A 1 260 ? 8.359 10.102 -0.198 1 98.88 260 ILE A N 1
ATOM 1887 C CA . ILE A 1 260 ? 8.336 11.281 -1.051 1 98.88 260 ILE A CA 1
ATOM 1888 C C . ILE A 1 260 ? 7.66 12.438 -0.316 1 98.88 260 ILE A C 1
ATOM 1890 O O . ILE A 1 260 ? 6.457 12.391 -0.048 1 98.88 260 ILE A O 1
ATOM 1894 N N . THR A 1 261 ? 8.383 13.484 -0.06 1 97.94 261 THR A N 1
ATOM 1895 C CA . THR A 1 261 ? 7.883 14.617 0.708 1 97.94 261 THR A CA 1
ATOM 1896 C C . THR A 1 261 ? 8.148 15.93 -0.03 1 97.94 261 THR A C 1
ATOM 1898 O O . THR A 1 261 ? 8.195 17 0.586 1 97.94 261 THR A O 1
ATOM 1901 N N . THR A 1 262 ? 8.359 15.914 -1.29 1 94.88 262 THR A N 1
ATOM 1902 C CA . THR A 1 262 ? 8.672 17.109 -2.074 1 94.88 262 THR A CA 1
ATOM 1903 C C . THR A 1 262 ? 7.488 18.062 -2.094 1 94.88 262 THR A C 1
ATOM 1905 O O . THR A 1 262 ? 6.355 17.672 -1.807 1 94.88 262 THR A O 1
ATOM 1908 N N . GLY A 1 263 ? 7.789 19.359 -2.309 1 90.38 263 GLY A N 1
ATOM 1909 C CA . GLY A 1 263 ? 6.758 20.391 -2.334 1 90.38 263 GLY A CA 1
ATOM 1910 C C . GLY A 1 263 ? 5.656 20.094 -3.34 1 90.38 263 GLY A C 1
ATOM 1911 O O . GLY A 1 263 ? 4.477 20.297 -3.049 1 90.38 263 GLY A O 1
ATOM 1912 N N . LEU A 1 264 ? 6.07 19.75 -4.473 1 92.25 264 LEU A N 1
ATOM 1913 C CA . LEU A 1 264 ? 5.16 19.266 -5.504 1 92.25 264 LEU A CA 1
ATOM 1914 C C . LEU A 1 264 ? 5.57 17.891 -5.996 1 92.25 264 LEU A C 1
ATOM 1916 O O . LEU A 1 264 ? 6.629 17.734 -6.609 1 92.25 264 LEU A O 1
ATOM 1920 N N . VAL A 1 265 ? 4.73 16.953 -5.695 1 95.88 265 VAL A N 1
ATOM 1921 C CA . VAL A 1 265 ? 5.027 15.578 -6.094 1 95.88 265 VAL A CA 1
ATOM 1922 C C . VAL A 1 265 ? 4.773 15.406 -7.586 1 95.88 265 VAL A C 1
ATOM 1924 O O . VAL A 1 265 ? 3.631 15.516 -8.047 1 95.88 265 VAL A O 1
ATOM 1927 N N . GLU A 1 266 ? 5.812 15.125 -8.289 1 96.44 266 GLU A N 1
ATOM 1928 C CA . GLU A 1 266 ? 5.707 14.977 -9.734 1 96.44 266 GLU A CA 1
ATOM 1929 C C . GLU A 1 266 ? 5.855 13.508 -10.141 1 96.44 266 GLU A C 1
ATOM 1931 O O . GLU A 1 266 ? 6.441 12.711 -9.406 1 96.44 266 GLU A O 1
ATOM 1936 N N . GLU A 1 267 ? 5.328 13.211 -11.359 1 97.62 267 GLU A N 1
ATOM 1937 C CA . GLU A 1 267 ? 5.301 11.844 -11.883 1 97.62 267 GLU A CA 1
ATOM 1938 C C . GLU A 1 267 ? 6.699 11.242 -11.922 1 97.62 267 GLU A C 1
ATOM 1940 O O . GLU A 1 267 ? 6.906 10.109 -11.477 1 97.62 267 GLU A O 1
ATOM 1945 N N . PRO A 1 268 ? 7.77 11.938 -12.383 1 97.06 268 PRO A N 1
ATOM 1946 C CA . PRO A 1 268 ? 9.094 11.32 -12.469 1 97.06 268 PRO A CA 1
ATOM 1947 C C . PRO A 1 268 ? 9.641 10.898 -11.109 1 97.06 268 PRO A C 1
ATOM 1949 O O . PRO A 1 268 ? 10.367 9.906 -11.008 1 97.06 268 PRO A O 1
ATOM 1952 N N . GLN A 1 269 ? 9.312 11.664 -10.078 1 97 269 GLN A N 1
ATOM 1953 C CA . GLN A 1 269 ? 9.75 11.305 -8.734 1 97 269 GLN A CA 1
ATOM 1954 C C . GLN A 1 269 ? 9.148 9.969 -8.305 1 97 269 GLN A C 1
ATOM 1956 O O . GLN A 1 269 ? 9.852 9.117 -7.758 1 97 269 GLN A O 1
ATOM 1961 N N . ILE A 1 270 ? 7.863 9.836 -8.57 1 98.31 270 ILE A N 1
ATOM 1962 C CA . ILE A 1 270 ? 7.164 8.617 -8.188 1 98.31 270 ILE A CA 1
ATOM 1963 C C . ILE A 1 270 ? 7.719 7.434 -8.984 1 98.31 270 ILE A C 1
ATOM 1965 O O . ILE A 1 270 ? 7.957 6.359 -8.43 1 98.31 270 ILE A O 1
ATOM 1969 N N . THR A 1 271 ? 7.91 7.621 -10.281 1 98 271 THR A N 1
ATOM 1970 C CA . THR A 1 271 ? 8.438 6.574 -11.141 1 98 271 THR A CA 1
ATOM 1971 C C . THR A 1 271 ? 9.82 6.129 -10.68 1 98 271 THR A C 1
ATOM 1973 O O . THR A 1 271 ? 10.094 4.934 -10.57 1 98 271 THR A O 1
ATOM 1976 N N . THR A 1 272 ? 10.703 7.078 -10.406 1 98.25 272 THR A N 1
ATOM 1977 C CA . THR A 1 272 ? 12.047 6.75 -9.953 1 98.25 272 THR A CA 1
ATOM 1978 C C . THR A 1 272 ? 12 6.051 -8.594 1 98.25 272 THR A C 1
ATOM 1980 O O . THR A 1 272 ? 12.742 5.09 -8.359 1 98.25 272 THR A O 1
ATOM 1983 N N . ALA A 1 273 ? 11.141 6.586 -7.672 1 98.69 273 ALA A N 1
ATOM 1984 C CA . ALA A 1 273 ? 10.977 5.945 -6.367 1 98.69 273 ALA A CA 1
ATOM 1985 C C . ALA A 1 273 ? 10.57 4.484 -6.52 1 98.69 273 ALA A C 1
ATOM 1987 O O . ALA A 1 273 ? 11.109 3.607 -5.848 1 98.69 273 ALA A O 1
ATOM 1988 N N . PHE A 1 274 ? 9.641 4.23 -7.406 1 98.56 274 PHE A N 1
ATOM 1989 C CA . PHE A 1 274 ? 9.117 2.895 -7.676 1 98.56 274 PHE A CA 1
ATOM 1990 C C . PHE A 1 274 ? 10.242 1.955 -8.109 1 98.56 274 PHE A C 1
ATOM 1992 O O . PHE A 1 274 ? 10.273 0.791 -7.703 1 98.56 274 PHE A O 1
ATOM 1999 N N . HIS A 1 275 ? 11.086 2.428 -8.891 1 98.12 275 HIS A N 1
ATOM 2000 C CA . HIS A 1 275 ? 12.172 1.596 -9.398 1 98.12 275 HIS A CA 1
ATOM 2001 C C . HIS A 1 275 ? 13.328 1.538 -8.406 1 98.12 275 HIS A C 1
ATOM 2003 O O . HIS A 1 275 ? 14.242 0.721 -8.555 1 98.12 275 HIS A O 1
ATOM 2009 N N . THR A 1 276 ? 13.32 2.363 -7.383 1 98.62 276 THR A N 1
ATOM 2010 C CA . THR A 1 276 ? 14.367 2.393 -6.371 1 98.62 276 THR A CA 1
ATOM 2011 C C . THR A 1 276 ? 14.055 1.412 -5.242 1 98.62 276 THR A C 1
ATOM 2013 O O . THR A 1 276 ? 14.953 0.999 -4.504 1 98.62 276 THR A O 1
ATOM 2016 N N . ILE A 1 277 ? 12.812 1.058 -5.031 1 98.69 277 ILE A N 1
ATOM 2017 C CA . ILE A 1 277 ? 12.469 0.119 -3.971 1 98.69 277 ILE A CA 1
ATOM 2018 C C . ILE A 1 277 ? 12.625 -1.312 -4.477 1 98.69 277 ILE A C 1
ATOM 2020 O O . ILE A 1 277 ? 12.57 -1.561 -5.684 1 98.69 277 ILE A O 1
ATOM 2024 N N . GLY A 1 278 ? 12.859 -2.229 -3.537 1 98.06 278 GLY A N 1
ATOM 2025 C CA . GLY A 1 278 ? 13.008 -3.641 -3.852 1 98.06 278 GLY A CA 1
ATOM 2026 C C . GLY A 1 278 ? 11.711 -4.414 -3.754 1 98.06 278 GLY A C 1
ATOM 2027 O O . GLY A 1 278 ? 10.633 -3.824 -3.646 1 98.06 278 GLY A O 1
ATOM 2028 N N . LYS A 1 279 ? 11.781 -5.82 -3.807 1 97.81 279 LYS A N 1
ATOM 2029 C CA . LYS A 1 279 ? 10.633 -6.699 -3.643 1 97.81 279 LYS A CA 1
ATOM 2030 C C . LYS A 1 279 ? 9.992 -6.52 -2.268 1 97.81 279 LYS A C 1
ATOM 2032 O O . LYS A 1 279 ? 10.695 -6.375 -1.266 1 97.81 279 LYS A O 1
ATOM 2037 N N . GLY A 1 280 ? 8.664 -6.539 -2.287 1 98 280 GLY A N 1
ATOM 2038 C CA . GLY A 1 280 ? 7.953 -6.477 -1.021 1 98 280 GLY A CA 1
ATOM 2039 C C . GLY A 1 280 ? 8.109 -5.145 -0.311 1 98 280 GLY A C 1
ATOM 2040 O O . GLY A 1 280 ? 7.844 -5.039 0.887 1 98 280 GLY A O 1
ATOM 2041 N N . SER A 1 281 ? 8.656 -4.117 -1.016 1 98.56 281 SER A N 1
ATOM 2042 C CA . SER A 1 281 ? 8.945 -2.818 -0.417 1 98.56 281 SER A CA 1
ATOM 2043 C C . SER A 1 281 ? 7.91 -1.775 -0.825 1 98.56 281 SER A C 1
ATOM 2045 O O . SER A 1 281 ? 6.953 -2.088 -1.54 1 98.56 281 SER A O 1
ATOM 2047 N N . LYS A 1 282 ? 8.016 -0.503 -0.305 1 98.12 282 LYS A N 1
ATOM 2048 C CA . LYS A 1 282 ? 6.906 0.414 -0.549 1 98.12 282 LYS A CA 1
ATOM 2049 C C . LYS A 1 282 ? 7.41 1.827 -0.827 1 98.12 282 LYS A C 1
ATOM 2051 O O . LYS A 1 282 ? 8.438 2.244 -0.281 1 98.12 282 LYS A O 1
ATOM 2056 N N . VAL A 1 283 ? 6.695 2.512 -1.7 1 98.88 283 VAL A N 1
ATOM 2057 C CA . VAL A 1 283 ? 6.758 3.957 -1.894 1 98.88 283 VAL A CA 1
ATOM 2058 C C . VAL A 1 283 ? 5.695 4.641 -1.037 1 98.88 283 VAL A C 1
ATOM 2060 O O . VAL A 1 283 ? 4.508 4.316 -1.138 1 98.88 283 VAL A O 1
ATOM 2063 N N . VAL A 1 284 ? 6.117 5.535 -0.189 1 98.94 284 VAL A N 1
ATOM 2064 C CA . VAL A 1 284 ? 5.211 6.328 0.639 1 98.94 284 VAL A CA 1
ATOM 2065 C C . VAL A 1 284 ? 5.098 7.742 0.074 1 98.94 284 VAL A C 1
ATOM 2067 O O . VAL A 1 284 ? 6.098 8.461 -0.023 1 98.94 284 VAL A O 1
ATOM 2070 N N . ILE A 1 285 ? 3.914 8.102 -0.313 1 98.81 285 ILE A N 1
ATOM 2071 C CA . ILE A 1 285 ? 3.686 9.438 -0.848 1 98.81 285 ILE A CA 1
ATOM 2072 C C . ILE A 1 285 ? 3.041 10.32 0.222 1 98.81 285 ILE A C 1
ATOM 2074 O O . ILE A 1 285 ? 1.889 10.102 0.601 1 98.81 285 ILE A O 1
ATOM 2078 N N . THR A 1 286 ? 3.773 11.305 0.644 1 98.31 286 THR A N 1
ATOM 2079 C CA . THR A 1 286 ? 3.322 12.188 1.71 1 98.31 286 THR A CA 1
ATOM 2080 C C . THR A 1 286 ? 3.062 13.594 1.17 1 98.31 286 THR A C 1
ATOM 2082 O O . THR A 1 286 ? 2.172 14.297 1.656 1 98.31 286 THR A O 1
ATOM 2085 N N . GLY A 1 287 ? 3.867 14.023 0.164 1 95.88 287 GLY A N 1
ATOM 2086 C CA . GLY A 1 287 ? 3.656 15.32 -0.458 1 95.88 287 GLY A CA 1
ATOM 2087 C C . GLY A 1 287 ? 2.406 15.375 -1.315 1 95.88 287 GLY A C 1
ATOM 2088 O O . GLY A 1 287 ? 1.778 14.352 -1.571 1 95.88 287 GLY A O 1
ATOM 2089 N N . LEU A 1 288 ? 2.045 16.594 -1.744 1 94.06 288 LEU A N 1
ATOM 2090 C CA . LEU A 1 288 ? 0.818 16.797 -2.508 1 94.06 288 LEU A CA 1
ATOM 2091 C C . LEU A 1 288 ? 1.115 17.484 -3.838 1 94.06 288 LEU A C 1
ATOM 2093 O O . LEU A 1 288 ? 2.227 17.969 -4.055 1 94.06 288 LEU A O 1
ATOM 2097 N N . ASN A 1 289 ? 0.324 17.375 -4.727 1 93.31 289 ASN A N 1
ATOM 2098 C CA . ASN A 1 289 ? 0.187 18.141 -5.961 1 93.31 289 ASN A CA 1
ATOM 2099 C C . ASN A 1 289 ? -1.275 18.453 -6.27 1 93.31 289 ASN A C 1
ATOM 2101 O O . ASN A 1 289 ? -2.125 18.406 -5.379 1 93.31 289 ASN A O 1
ATOM 2105 N N . LYS A 1 290 ? -1.568 18.922 -7.43 1 90.12 290 LYS A N 1
ATOM 2106 C CA . LYS A 1 290 ? -2.959 19.156 -7.805 1 90.12 290 LYS A CA 1
ATOM 2107 C C . LYS A 1 290 ? -3.801 17.906 -7.613 1 90.12 290 LYS A C 1
ATOM 2109 O O . LYS A 1 290 ? -3.352 16.797 -7.914 1 90.12 290 LYS A O 1
ATOM 2114 N N . LEU A 1 291 ? -4.984 18.156 -7.082 1 87.62 291 LEU A N 1
ATOM 2115 C CA . LEU A 1 291 ? -5.844 17.047 -6.645 1 87.62 291 LEU A CA 1
ATOM 2116 C C . LEU A 1 291 ? -6.203 16.141 -7.816 1 87.62 291 LEU A C 1
ATOM 2118 O O . LEU A 1 291 ? -6.281 14.93 -7.66 1 87.62 291 LEU A O 1
ATOM 2122 N N . ASP A 1 292 ? -6.391 16.656 -8.945 1 86.69 292 ASP A N 1
ATOM 2123 C CA . ASP A 1 292 ? -6.93 15.883 -10.062 1 86.69 292 ASP A CA 1
ATOM 2124 C C . ASP A 1 292 ? -5.82 15.461 -11.023 1 86.69 292 ASP A C 1
ATOM 2126 O O . ASP A 1 292 ? -6.094 14.938 -12.102 1 86.69 292 ASP A O 1
ATOM 2130 N N . LEU A 1 293 ? -4.617 15.719 -10.625 1 93.31 293 LEU A N 1
ATOM 2131 C CA . LEU A 1 293 ? -3.498 15.359 -11.484 1 93.31 293 LEU A CA 1
ATOM 2132 C C . LEU A 1 293 ? -3.15 13.883 -11.344 1 93.31 293 LEU A C 1
ATOM 2134 O O . LEU A 1 293 ? -2.826 13.422 -10.25 1 93.31 293 LEU A O 1
ATOM 2138 N N . ASP A 1 294 ? -3.273 13.109 -12.438 1 96.75 294 ASP A N 1
ATOM 2139 C CA . ASP A 1 294 ? -2.826 11.719 -12.438 1 96.75 294 ASP A CA 1
ATOM 2140 C C . ASP A 1 294 ? -1.31 11.633 -12.602 1 96.75 294 ASP A C 1
ATOM 2142 O O . ASP A 1 294 ? -0.807 11.547 -13.727 1 96.75 294 ASP A O 1
ATOM 2146 N N . ASN A 1 295 ? -0.63 11.609 -11.484 1 97.31 295 ASN A N 1
ATOM 2147 C CA . ASN A 1 295 ? 0.827 11.625 -11.562 1 97.31 295 ASN A CA 1
ATOM 2148 C C . ASN A 1 295 ? 1.431 10.336 -11.008 1 97.31 295 ASN A C 1
ATOM 2150 O O . ASN A 1 295 ? 2.648 10.234 -10.852 1 97.31 295 ASN A O 1
ATOM 2154 N N . VAL A 1 296 ? 0.672 9.406 -10.641 1 98.44 296 VAL A N 1
ATOM 2155 C CA . VAL A 1 296 ? 1.115 8.023 -10.477 1 98.44 296 VAL A CA 1
ATOM 2156 C C . VAL A 1 296 ? 0.949 7.27 -11.789 1 98.44 296 VAL A C 1
ATOM 2158 O O . VAL A 1 296 ? -0.175 7.004 -12.227 1 98.44 296 VAL A O 1
ATOM 2161 N N . LYS A 1 297 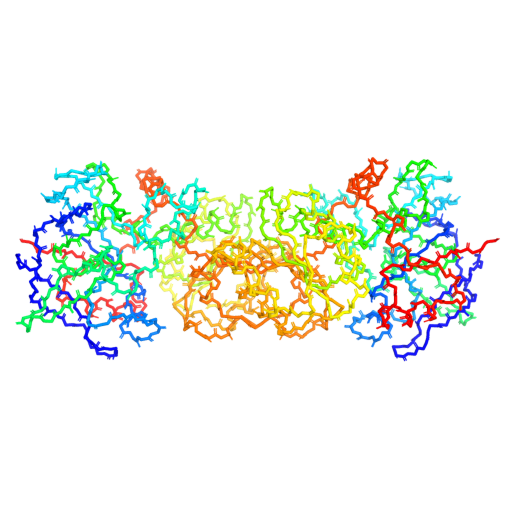? 1.951 7.012 -12.461 1 98.25 297 LYS A N 1
ATOM 2162 C CA . LYS A 1 297 ? 1.966 6.246 -13.703 1 98.25 297 LYS A CA 1
ATOM 2163 C C . LYS A 1 297 ? 2.951 5.086 -13.625 1 98.25 297 LYS A C 1
ATOM 2165 O O . LYS A 1 297 ? 4.148 5.262 -13.859 1 98.25 297 LYS A O 1
ATOM 2170 N N . LEU A 1 298 ? 2.445 3.918 -13.312 1 98.5 298 LEU A N 1
ATOM 2171 C CA . LEU A 1 298 ? 3.289 2.766 -13.016 1 98.5 298 LEU A CA 1
ATOM 2172 C C . LEU A 1 298 ? 2.756 1.51 -13.695 1 98.5 298 LEU A C 1
ATOM 2174 O O . LEU A 1 298 ? 1.563 1.417 -13.992 1 98.5 298 LEU A O 1
ATOM 2178 N N . PRO A 1 299 ? 3.59 0.563 -13.961 1 97.56 299 PRO A N 1
ATOM 2179 C CA . PRO A 1 299 ? 3.117 -0.73 -14.461 1 97.56 299 PRO A CA 1
ATOM 2180 C C . PRO A 1 299 ? 2.543 -1.614 -13.359 1 97.56 299 PRO A C 1
ATOM 2182 O O . PRO A 1 299 ? 3.273 -2.037 -12.461 1 97.56 299 PRO A O 1
ATOM 2185 N N . ALA A 1 300 ? 1.304 -1.971 -13.484 1 97.62 300 ALA A N 1
ATOM 2186 C CA . ALA A 1 300 ? 0.632 -2.807 -12.492 1 97.62 300 ALA A CA 1
ATOM 2187 C C . ALA A 1 300 ? 1.305 -4.172 -12.383 1 97.62 300 ALA A C 1
ATOM 2189 O O . ALA A 1 300 ? 1.392 -4.738 -11.289 1 97.62 300 ALA A O 1
ATOM 2190 N N . SER A 1 301 ? 1.782 -4.719 -13.461 1 96 301 SER A N 1
ATOM 2191 C CA . SER A 1 301 ? 2.383 -6.051 -13.469 1 96 301 SER A CA 1
ATOM 2192 C C . SER A 1 301 ? 3.637 -6.094 -12.602 1 96 301 SER A C 1
ATOM 2194 O O . SER A 1 301 ? 3.9 -7.094 -11.93 1 96 301 SER A O 1
ATOM 2196 N N . LEU A 1 302 ? 4.402 -5.012 -12.586 1 96.69 302 LEU A N 1
ATOM 2197 C CA . LEU A 1 302 ? 5.59 -4.973 -11.734 1 96.69 302 LEU A CA 1
ATOM 2198 C C . LEU A 1 302 ? 5.199 -4.844 -10.266 1 96.69 302 LEU A C 1
ATOM 2200 O O . LEU A 1 302 ? 5.883 -5.383 -9.391 1 96.69 302 LEU A O 1
ATOM 2204 N N . LEU A 1 303 ? 4.094 -4.082 -9.961 1 98.06 303 LEU A N 1
ATOM 2205 C CA . LEU A 1 303 ? 3.57 -4.098 -8.594 1 98.06 303 LEU A CA 1
ATOM 2206 C C . LEU A 1 303 ? 3.295 -5.523 -8.133 1 98.06 303 LEU A C 1
ATOM 2208 O O . LEU A 1 303 ? 3.705 -5.922 -7.043 1 98.06 303 LEU A O 1
ATOM 2212 N N . THR A 1 304 ? 2.641 -6.277 -8.953 1 97.12 304 THR A N 1
ATOM 2213 C CA . THR A 1 304 ? 2.221 -7.637 -8.617 1 97.12 304 THR A CA 1
ATOM 2214 C C . THR A 1 304 ? 3.428 -8.562 -8.492 1 97.12 304 THR A C 1
ATOM 2216 O O . THR A 1 304 ? 3.635 -9.172 -7.445 1 97.12 304 THR A O 1
ATOM 2219 N N . LEU A 1 305 ? 4.312 -8.594 -9.492 1 95.44 305 LEU A N 1
ATOM 2220 C CA . LEU A 1 305 ? 5.395 -9.562 -9.586 1 95.44 305 LEU A CA 1
ATOM 2221 C C . LEU A 1 305 ? 6.418 -9.352 -8.477 1 95.44 305 LEU A C 1
ATOM 2223 O O . LEU A 1 305 ? 7.051 -10.305 -8.016 1 95.44 305 LEU A O 1
ATOM 2227 N N . PHE A 1 306 ? 6.508 -8.078 -8.016 1 97.31 306 PHE A N 1
ATOM 2228 C CA . PHE A 1 306 ? 7.52 -7.781 -7.012 1 97.31 306 PHE A CA 1
ATOM 2229 C C . PHE A 1 306 ? 6.871 -7.406 -5.684 1 97.31 306 PHE A C 1
ATOM 2231 O O . PHE A 1 306 ? 7.551 -6.949 -4.762 1 97.31 306 PHE A O 1
ATOM 2238 N N . ARG A 1 307 ? 5.559 -7.578 -5.605 1 98.12 307 ARG A N 1
ATOM 2239 C CA . ARG A 1 307 ? 4.812 -7.285 -4.387 1 98.12 307 ARG A CA 1
ATOM 2240 C C . ARG A 1 307 ? 5.141 -5.887 -3.865 1 98.12 307 ARG A C 1
ATOM 2242 O O . ARG A 1 307 ? 5.461 -5.719 -2.686 1 98.12 307 ARG A O 1
ATOM 2249 N N . LYS A 1 308 ? 5.152 -4.926 -4.777 1 98.56 308 LYS A N 1
ATOM 2250 C CA . LYS A 1 308 ? 5.441 -3.547 -4.395 1 98.56 308 LYS A CA 1
ATOM 2251 C C . LYS A 1 308 ? 4.168 -2.82 -3.965 1 98.56 308 LYS A C 1
ATOM 2253 O O . LYS A 1 308 ? 3.07 -3.174 -4.395 1 98.56 308 LYS A O 1
ATOM 2258 N N . THR A 1 309 ? 4.305 -1.825 -3.092 1 98.81 309 THR A N 1
ATOM 2259 C CA . THR A 1 309 ? 3.189 -1.05 -2.561 1 98.81 309 THR A CA 1
ATOM 2260 C C . THR A 1 309 ? 3.414 0.443 -2.787 1 98.81 309 THR A C 1
ATOM 2262 O O . THR A 1 309 ? 4.527 0.944 -2.607 1 98.81 309 THR A O 1
ATOM 2265 N N . VAL A 1 310 ? 2.416 1.112 -3.268 1 98.88 310 VAL A N 1
ATOM 2266 C CA . VAL A 1 310 ? 2.336 2.568 -3.268 1 98.88 310 VAL A CA 1
ATOM 2267 C C . VAL A 1 310 ? 1.27 3.029 -2.277 1 98.88 310 VAL A C 1
ATOM 2269 O O . VAL A 1 310 ? 0.1 2.658 -2.398 1 98.88 310 VAL A O 1
ATOM 2272 N N . GLN A 1 311 ? 1.688 3.807 -1.291 1 98.75 311 GLN A N 1
ATOM 2273 C CA . GLN A 1 311 ? 0.778 4.148 -0.202 1 98.75 311 GLN A CA 1
ATOM 2274 C C . GLN A 1 311 ? 0.831 5.641 0.112 1 98.75 311 GLN A C 1
ATOM 2276 O O . GLN A 1 311 ? 1.906 6.242 0.113 1 98.75 311 GLN A O 1
ATOM 2281 N N . GLY A 1 312 ? -0.364 6.215 0.246 1 98.69 312 GLY A N 1
ATOM 2282 C CA . GLY A 1 312 ? -0.452 7.586 0.728 1 98.69 312 GLY A CA 1
ATOM 2283 C C . GLY A 1 312 ? -0.347 7.695 2.236 1 98.69 312 GLY A C 1
ATOM 2284 O O . GLY A 1 312 ? -0.809 6.812 2.963 1 98.69 312 GLY A O 1
ATOM 2285 N N . SER A 1 313 ? 0.204 8.789 2.688 1 98.62 313 SER A N 1
ATOM 2286 C CA . SER A 1 313 ? 0.325 9.07 4.113 1 98.62 313 SER A CA 1
ATOM 2287 C C . SER A 1 313 ? -0.219 10.453 4.457 1 98.62 313 SER A C 1
ATOM 2289 O O . SER A 1 313 ? 0.247 11.453 3.918 1 98.62 313 SER A O 1
ATOM 2291 N N . LEU A 1 314 ? -1.215 10.508 5.281 1 97.81 314 LEU A N 1
ATOM 2292 C CA . LEU A 1 314 ? -1.734 11.766 5.816 1 97.81 314 LEU A CA 1
ATOM 2293 C C . LEU A 1 314 ? -1.411 11.898 7.301 1 97.81 314 LEU A C 1
ATOM 2295 O O . LEU A 1 314 ? -1.683 10.984 8.086 1 97.81 314 LEU A O 1
ATOM 2299 N N . PHE A 1 315 ? -0.769 13.055 7.633 1 97.62 315 PHE A N 1
ATOM 2300 C CA . PHE A 1 315 ? -0.358 13.336 9 1 97.62 315 PHE A CA 1
ATOM 2301 C C . PHE A 1 315 ? 0.552 12.234 9.531 1 97.62 315 PHE A C 1
ATOM 2303 O O . PHE A 1 315 ? 0.518 11.914 10.727 1 97.62 315 PHE A O 1
ATOM 2310 N N . GLY A 1 316 ? 1.282 11.469 8.578 1 98.25 316 GLY A N 1
ATOM 2311 C CA . GLY A 1 316 ? 2.178 10.391 8.953 1 98.25 316 GLY A CA 1
ATOM 2312 C C . GLY A 1 316 ? 1.458 9.203 9.578 1 98.25 316 GLY A C 1
ATOM 2313 O O . GLY A 1 316 ? 2.039 8.469 10.375 1 98.25 316 GLY A O 1
ATOM 2314 N N . ASP A 1 317 ? 0.138 9.164 9.32 1 98.25 317 ASP A N 1
ATOM 2315 C CA . ASP A 1 317 ? -0.709 8.156 9.945 1 98.25 317 ASP A CA 1
ATOM 2316 C C . ASP A 1 317 ? -0.666 8.258 11.461 1 98.25 317 ASP A C 1
ATOM 2318 O O . ASP A 1 317 ? -0.74 7.25 12.164 1 98.25 317 ASP A O 1
ATOM 2322 N N . CYS A 1 318 ? -0.51 9.414 12 1 98 318 CYS A N 1
ATOM 2323 C CA . CYS A 1 318 ? -0.45 9.656 13.438 1 98 318 CYS A CA 1
ATOM 2324 C C . CYS A 1 318 ? -1.848 9.828 14.016 1 98 318 CYS A C 1
ATOM 2326 O O . CYS A 1 318 ? -2.785 10.18 13.297 1 98 318 CYS A O 1
ATOM 2328 N N . ASN A 1 319 ? -1.923 9.516 15.242 1 97.56 319 ASN A N 1
ATOM 2329 C CA . ASN A 1 319 ? -3.02 9.945 16.109 1 97.56 319 ASN A CA 1
ATOM 2330 C C . ASN A 1 319 ? -2.633 11.172 16.938 1 97.56 319 ASN A C 1
ATOM 2332 O O . ASN A 1 319 ? -1.933 11.047 17.938 1 97.56 319 ASN A O 1
ATOM 2336 N N . PRO A 1 320 ? -3.16 12.32 16.547 1 96.38 320 PRO A N 1
ATOM 2337 C CA . PRO A 1 320 ? -2.701 13.555 17.203 1 96.38 320 PRO A CA 1
ATOM 2338 C C . PRO A 1 320 ? -2.809 13.492 18.719 1 96.38 320 PRO A C 1
ATOM 2340 O O . PRO A 1 320 ? -1.895 13.922 19.422 1 96.38 320 PRO A O 1
ATOM 2343 N N . THR A 1 321 ? -3.82 12.969 19.266 1 95.12 321 THR A N 1
ATOM 2344 C CA . THR A 1 321 ? -4.07 12.945 20.703 1 95.12 321 THR A CA 1
ATOM 2345 C C . THR A 1 321 ? -2.961 12.195 21.438 1 95.12 321 THR A C 1
ATOM 2347 O O . THR A 1 321 ? -2.572 12.57 22.547 1 95.12 321 THR A O 1
ATOM 2350 N N . THR A 1 322 ? -2.43 11.188 20.844 1 95.94 322 THR A N 1
ATOM 2351 C CA . THR A 1 322 ? -1.428 10.375 21.516 1 95.94 322 THR A CA 1
ATOM 2352 C C . THR A 1 322 ? -0.031 10.688 20.984 1 95.94 322 THR A C 1
ATOM 2354 O O . THR A 1 322 ? 0.94 10.695 21.75 1 95.94 322 THR A O 1
ATOM 2357 N N . ASP A 1 323 ? 0.046 10.969 19.734 1 97.5 323 ASP A N 1
ATOM 2358 C CA . ASP A 1 323 ? 1.363 11.016 19.109 1 97.5 323 ASP A CA 1
ATOM 2359 C C . ASP A 1 323 ? 2.02 12.383 19.312 1 97.5 323 ASP A C 1
ATOM 2361 O O . ASP A 1 323 ? 3.244 12.477 19.422 1 97.5 323 ASP A O 1
ATOM 2365 N N . ILE A 1 324 ? 1.254 13.438 19.391 1 97.44 324 ILE A N 1
ATOM 2366 C CA . ILE A 1 324 ? 1.842 14.758 19.625 1 97.44 324 ILE A CA 1
ATOM 2367 C C . ILE A 1 324 ? 2.566 14.766 20.969 1 97.44 324 ILE A C 1
ATOM 2369 O O . ILE A 1 324 ? 3.762 15.07 21.031 1 97.44 324 ILE A O 1
ATOM 2373 N N . PRO A 1 325 ? 1.936 14.32 22.078 1 96.69 325 PRO A N 1
ATOM 2374 C CA . PRO A 1 325 ? 2.666 14.258 23.344 1 96.69 325 PRO A CA 1
ATOM 2375 C C . PRO A 1 325 ? 3.863 13.312 23.297 1 96.69 325 PRO A C 1
ATOM 2377 O O . PRO A 1 325 ? 4.91 13.609 23.875 1 96.69 325 PRO A O 1
ATOM 2380 N N . LYS A 1 326 ? 3.73 12.211 22.578 1 97.44 326 LYS A N 1
ATOM 2381 C CA . LYS A 1 326 ? 4.836 11.266 22.484 1 97.44 326 LYS A CA 1
ATOM 2382 C C . LYS A 1 326 ? 6.039 11.898 21.781 1 97.44 326 LYS A C 1
ATOM 2384 O O . LYS A 1 326 ? 7.176 11.758 22.25 1 97.44 326 LYS A O 1
ATOM 2389 N N . ILE A 1 327 ? 5.781 12.594 20.703 1 98.31 327 ILE A N 1
ATOM 2390 C CA . ILE A 1 327 ? 6.855 13.211 19.938 1 98.31 327 ILE A CA 1
ATOM 2391 C C . ILE A 1 327 ? 7.492 14.336 20.75 1 98.31 327 ILE A C 1
ATOM 2393 O O . ILE A 1 327 ? 8.711 14.516 20.734 1 98.31 327 ILE A O 1
ATOM 2397 N N . ILE A 1 328 ? 6.668 15.086 21.484 1 97.94 328 ILE A N 1
ATOM 2398 C CA . ILE A 1 328 ? 7.199 16.109 22.375 1 97.94 328 ILE A CA 1
ATOM 2399 C C . ILE A 1 328 ? 8.109 15.461 23.422 1 97.94 328 ILE A C 1
ATOM 2401 O O . ILE A 1 328 ? 9.18 15.984 23.734 1 97.94 328 ILE A O 1
ATOM 2405 N N . GLY A 1 329 ? 7.68 14.32 23.953 1 97.62 329 GLY A N 1
ATOM 2406 C CA . GLY A 1 329 ? 8.523 13.578 24.875 1 97.62 329 GLY A CA 1
ATOM 2407 C C . GLY A 1 329 ? 9.859 13.188 24.266 1 97.62 329 GLY A C 1
ATOM 2408 O O . GLY A 1 329 ? 10.898 13.289 24.922 1 97.62 329 GLY A O 1
ATOM 2409 N N . LEU A 1 330 ? 9.852 12.742 23.047 1 98.06 330 LEU A N 1
ATOM 2410 C CA . LEU A 1 330 ? 11.086 12.383 22.344 1 98.06 330 LEU A CA 1
ATOM 2411 C C . LEU A 1 330 ? 12 13.594 22.203 1 98.06 330 LEU A C 1
ATOM 2413 O O . LEU A 1 330 ? 13.219 13.469 22.312 1 98.06 330 LEU A O 1
ATOM 2417 N N . TYR A 1 331 ? 11.422 14.695 21.938 1 97.75 331 TYR A N 1
ATOM 2418 C CA . TYR A 1 331 ? 12.18 15.938 21.875 1 97.75 331 TYR A CA 1
ATOM 2419 C C . TYR A 1 331 ? 12.812 16.25 23.219 1 97.75 331 TYR A C 1
ATOM 2421 O O . TYR A 1 331 ? 14.008 16.547 23.297 1 97.75 331 TYR A O 1
ATOM 2429 N N . GLN A 1 332 ? 12.047 16.141 24.219 1 96.69 332 GLN A N 1
ATOM 2430 C CA . GLN A 1 332 ? 12.516 16.469 25.547 1 96.69 332 GLN A CA 1
ATOM 2431 C C . GLN A 1 332 ? 13.648 15.539 25.984 1 96.69 332 GLN A C 1
ATOM 2433 O O . GLN A 1 332 ? 14.547 15.938 26.719 1 96.69 332 GLN A O 1
ATOM 2438 N N . ASN A 1 333 ? 13.68 14.344 25.406 1 96.38 333 ASN A N 1
ATOM 2439 C CA . ASN A 1 333 ? 14.719 13.367 25.719 1 96.38 333 ASN A CA 1
ATOM 2440 C C . ASN A 1 333 ? 15.922 13.508 24.797 1 96.38 333 ASN A C 1
ATOM 2442 O O . ASN A 1 333 ? 16.922 12.82 24.969 1 96.38 333 ASN A O 1
ATOM 2446 N N . GLY A 1 334 ? 15.789 14.281 23.781 1 96.62 334 GLY A N 1
ATOM 2447 C CA . GLY A 1 334 ? 16.906 14.531 22.875 1 96.62 334 GLY A CA 1
ATOM 2448 C C . GLY A 1 334 ? 16.906 13.602 21.672 1 96.62 334 GLY A C 1
ATOM 2449 O O . GLY A 1 334 ? 17.828 13.648 20.844 1 96.62 334 GLY A O 1
ATOM 2450 N N . ASP A 1 335 ? 15.906 12.805 21.5 1 97.25 335 ASP A N 1
ATOM 2451 C CA . ASP A 1 335 ? 15.852 1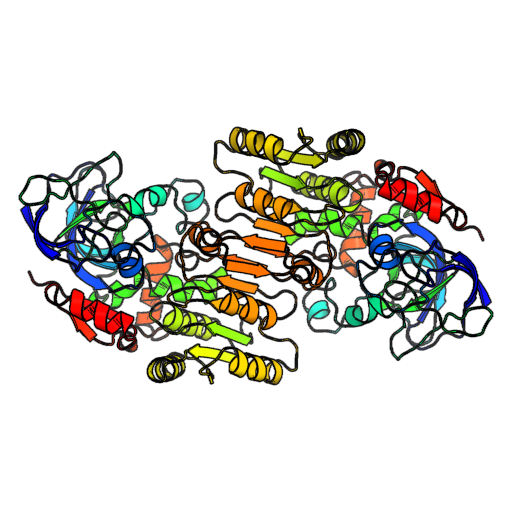1.828 20.422 1 97.25 335 ASP A CA 1
ATOM 2452 C C . ASP A 1 335 ? 15.453 12.492 19.094 1 97.25 335 ASP A C 1
ATOM 2454 O O . ASP A 1 335 ? 15.797 12.008 18.016 1 97.25 335 ASP A O 1
ATOM 2458 N N . ILE A 1 336 ? 14.688 13.625 19.219 1 97.12 336 ILE A N 1
ATOM 2459 C CA . ILE A 1 336 ? 14.273 14.414 18.062 1 97.12 336 ILE A CA 1
ATOM 2460 C C . ILE A 1 336 ? 14.695 15.867 18.266 1 97.12 336 ILE A C 1
ATOM 2462 O O . ILE A 1 336 ? 14.594 16.406 19.375 1 97.12 336 ILE A O 1
ATOM 2466 N N . LYS A 1 337 ? 15.18 16.391 17.188 1 98.12 337 LYS A N 1
ATOM 2467 C CA . LYS A 1 337 ? 15.625 17.781 17.203 1 98.12 337 LYS A CA 1
ATOM 2468 C C . LYS A 1 337 ? 14.547 18.703 16.656 1 98.12 337 LYS A C 1
ATOM 2470 O O . LYS A 1 337 ? 14.156 18.578 15.492 1 98.12 337 LYS A O 1
ATOM 2475 N N . LEU A 1 338 ? 14.102 19.625 17.469 1 98.06 338 LEU A N 1
ATOM 2476 C CA . LEU A 1 338 ? 13.141 20.609 17 1 98.06 338 LEU A CA 1
ATOM 2477 C C . LEU A 1 338 ? 13.805 21.984 16.875 1 98.06 338 LEU A C 1
ATOM 2479 O O . LEU A 1 338 ? 13.508 22.734 15.953 1 98.06 338 LEU A O 1
ATOM 2483 N N . ASP A 1 339 ? 14.719 22.281 17.828 1 97.5 339 ASP A N 1
ATOM 2484 C CA . ASP A 1 339 ? 15.422 23.562 17.797 1 97.5 339 ASP A CA 1
ATOM 2485 C C . ASP A 1 339 ? 16.156 23.766 16.469 1 97.5 339 ASP A C 1
ATOM 2487 O O . ASP A 1 339 ? 16.047 24.828 15.852 1 97.5 339 ASP A O 1
ATOM 2491 N N . GLU A 1 340 ? 16.781 22.688 16.078 1 96.56 340 GLU A N 1
ATOM 2492 C CA . GLU A 1 340 ? 17.641 22.734 14.891 1 96.56 340 GLU A CA 1
ATOM 2493 C C . GLU A 1 340 ? 16.828 22.859 13.617 1 96.56 340 GLU A C 1
ATOM 2495 O O . GLU A 1 340 ? 17.344 23.234 12.562 1 96.56 340 GLU A O 1
ATOM 2500 N N . LEU A 1 341 ? 15.523 22.531 13.695 1 96.94 341 LEU A N 1
ATOM 2501 C CA . LEU A 1 341 ? 14.656 22.625 12.531 1 96.94 341 LEU A CA 1
ATOM 2502 C C . LEU A 1 341 ? 14.328 24.078 12.203 1 96.94 341 LEU A C 1
ATOM 2504 O O . LEU A 1 341 ? 14.086 24.422 11.047 1 96.94 341 LEU A O 1
ATOM 2508 N N . ILE A 1 342 ? 14.25 24.922 13.219 1 97.12 342 ILE A N 1
ATOM 2509 C CA . ILE A 1 342 ? 13.781 26.297 13.055 1 97.12 342 ILE A CA 1
ATOM 2510 C C . ILE A 1 342 ? 14.898 27.141 12.445 1 97.12 342 ILE A C 1
ATOM 2512 O O . ILE A 1 342 ? 15.914 27.406 13.086 1 97.12 342 ILE A O 1
ATOM 2516 N N . THR A 1 343 ? 14.672 27.547 11.258 1 95.94 343 THR A N 1
ATOM 2517 C CA . THR A 1 343 ? 15.664 28.328 10.516 1 95.94 343 THR A CA 1
ATOM 2518 C C . THR A 1 343 ? 15.555 29.812 10.844 1 95.94 343 THR A C 1
ATOM 2520 O O . THR A 1 343 ? 16.562 30.516 10.922 1 95.94 343 THR A O 1
ATOM 2523 N N . ARG A 1 344 ? 14.312 30.281 10.914 1 96.31 344 ARG A N 1
ATOM 2524 C CA . ARG A 1 344 ? 14.055 31.703 11.148 1 96.31 344 ARG A CA 1
ATOM 2525 C C . ARG A 1 344 ? 12.68 31.906 11.766 1 96.31 344 ARG A C 1
ATOM 2527 O O . ARG A 1 344 ? 11.766 31.109 11.547 1 96.31 344 ARG A O 1
ATOM 2534 N N . THR A 1 345 ? 12.609 32.938 12.555 1 98.06 345 THR A N 1
ATOM 2535 C CA . THR A 1 345 ? 11.312 33.375 13.07 1 98.06 345 THR A CA 1
ATOM 2536 C C . THR A 1 345 ? 10.82 34.625 12.352 1 98.06 345 THR A C 1
ATOM 2538 O O . THR A 1 345 ? 11.617 35.344 11.766 1 98.06 345 THR A O 1
ATOM 2541 N N . TYR A 1 346 ? 9.578 34.812 12.281 1 98.38 346 TYR A N 1
ATOM 2542 C CA . TYR A 1 346 ? 8.922 35.906 11.594 1 98.38 346 TYR A CA 1
ATOM 2543 C C . TYR A 1 346 ? 7.812 36.531 12.453 1 98.38 346 TYR A C 1
ATOM 2545 O O . TYR A 1 346 ? 7.262 35.844 13.32 1 98.38 346 TYR A O 1
ATOM 2553 N N . THR A 1 347 ? 7.496 37.812 12.234 1 98.25 347 THR A N 1
ATOM 2554 C CA . THR A 1 347 ? 6.262 38.406 12.734 1 98.25 347 THR A CA 1
ATOM 2555 C C . THR A 1 347 ? 5.121 38.219 11.742 1 98.25 347 THR A C 1
ATOM 2557 O O . THR A 1 347 ? 5.348 37.781 10.609 1 98.25 347 THR A O 1
ATOM 2560 N N . ILE A 1 348 ? 3.928 38.469 12.172 1 98.12 348 ILE A N 1
ATOM 2561 C CA . ILE A 1 348 ? 2.783 38.312 11.289 1 98.12 348 ILE A CA 1
ATOM 2562 C C . ILE A 1 348 ? 2.928 39.25 10.086 1 98.12 348 ILE A C 1
ATOM 2564 O O . ILE A 1 348 ? 2.508 38.906 8.977 1 98.12 348 ILE A O 1
ATOM 2568 N N . ASP A 1 349 ? 3.588 40.406 10.297 1 98.12 349 ASP A N 1
ATOM 2569 C CA . ASP A 1 349 ? 3.799 41.375 9.227 1 98.12 349 ASP A CA 1
ATOM 2570 C C . ASP A 1 349 ? 4.785 40.844 8.188 1 98.12 349 ASP A C 1
ATOM 2572 O O . ASP A 1 349 ? 4.852 41.344 7.066 1 98.12 349 ASP A O 1
ATOM 2576 N N . GLU A 1 350 ? 5.512 39.875 8.57 1 98 350 GLU A N 1
ATOM 2577 C CA . GLU A 1 350 ? 6.547 39.312 7.711 1 98 350 GLU A CA 1
ATOM 2578 C C . GLU A 1 350 ? 6.098 38 7.098 1 98 350 GLU A C 1
ATOM 2580 O O . GLU A 1 350 ? 6.918 37.219 6.57 1 98 350 GLU A O 1
ATOM 2585 N N . VAL A 1 351 ? 4.82 37.688 7.16 1 97.81 351 VAL A N 1
ATOM 2586 C CA . VAL A 1 351 ? 4.336 36.375 6.738 1 97.81 351 VAL A CA 1
ATOM 2587 C C . VAL A 1 351 ? 4.648 36.156 5.262 1 97.81 351 VAL A C 1
ATOM 2589 O O . VAL A 1 351 ? 5.043 35.062 4.855 1 97.81 351 VAL A O 1
ATOM 2592 N N . ASN A 1 352 ? 4.504 37.156 4.395 1 97.88 352 ASN A N 1
ATOM 2593 C CA . ASN A 1 352 ? 4.836 37.031 2.98 1 97.88 352 ASN A CA 1
ATOM 2594 C C . ASN A 1 352 ? 6.324 36.781 2.775 1 97.88 352 ASN A C 1
ATOM 2596 O O . ASN A 1 352 ? 6.699 35.938 1.953 1 97.88 352 ASN A O 1
ATOM 2600 N N . GLU A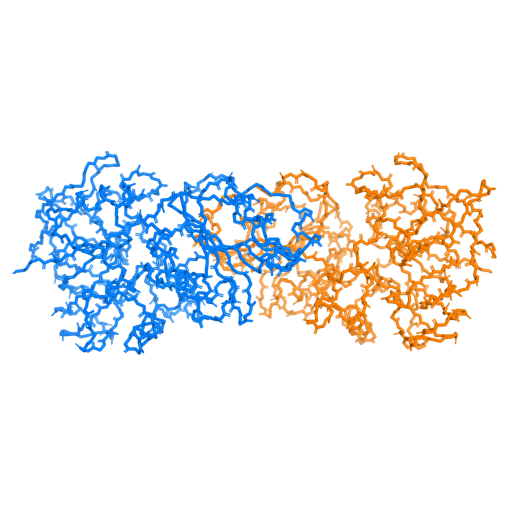 1 353 ? 7.098 37.469 3.525 1 97.56 353 GLU A N 1
ATOM 2601 C CA . GLU A 1 353 ? 8.539 37.219 3.463 1 97.56 353 GLU A CA 1
ATOM 2602 C C . GLU A 1 353 ? 8.867 35.812 3.865 1 97.56 353 GLU A C 1
ATOM 2604 O O . GLU A 1 353 ? 9.734 35.156 3.258 1 97.56 353 GLU A O 1
ATOM 2609 N N . GLY A 1 354 ? 8.242 35.344 4.938 1 97.38 354 GLY A N 1
ATOM 2610 C CA . GLY A 1 354 ? 8.43 33.969 5.367 1 97.38 354 GLY A CA 1
ATOM 2611 C C . GLY A 1 354 ? 8.141 32.938 4.273 1 97.38 354 GLY A C 1
ATOM 2612 O O . GLY A 1 354 ? 8.883 31.984 4.098 1 97.38 354 GLY A O 1
ATOM 2613 N N . TYR A 1 355 ? 7.105 33.125 3.504 1 96.25 355 TYR A N 1
ATOM 2614 C CA . TYR A 1 355 ? 6.734 32.188 2.451 1 96.25 355 TYR A CA 1
ATOM 2615 C C . TYR A 1 355 ? 7.637 32.344 1.233 1 96.25 355 TYR A C 1
ATOM 2617 O O . TYR A 1 355 ? 7.918 31.375 0.529 1 96.25 355 TYR A O 1
ATOM 2625 N N . ASP A 1 356 ? 8.125 33.625 0.955 1 96.19 356 ASP A N 1
ATOM 2626 C CA . ASP A 1 356 ? 9.164 33.781 -0.06 1 96.19 356 ASP A CA 1
ATOM 2627 C C . ASP A 1 356 ? 10.398 32.938 0.277 1 96.19 356 ASP A C 1
ATOM 2629 O O . ASP A 1 356 ? 10.945 32.25 -0.587 1 96.19 356 ASP A O 1
ATOM 2633 N N . ASP A 1 357 ? 10.773 33.062 1.555 1 96 357 ASP A N 1
ATOM 2634 C CA . ASP A 1 357 ? 11.93 32.312 2.023 1 96 357 ASP A CA 1
ATOM 2635 C C . ASP A 1 357 ? 11.703 30.812 1.855 1 96 357 ASP A C 1
ATOM 2637 O O . ASP A 1 357 ? 12.625 30.078 1.481 1 96 357 ASP A O 1
ATOM 2641 N N . LEU A 1 358 ? 10.5 30.344 2.174 1 94.12 358 LEU A N 1
ATOM 2642 C CA . LEU A 1 358 ? 10.156 28.938 2.037 1 94.12 358 LEU A CA 1
ATOM 2643 C C . LEU A 1 358 ? 10.227 28.5 0.579 1 94.12 358 LEU A C 1
ATOM 2645 O O . LEU A 1 358 ? 10.812 27.453 0.265 1 94.12 358 LEU A O 1
ATOM 2649 N N . GLU A 1 359 ? 9.664 29.234 -0.3 1 92.25 359 GLU A N 1
ATOM 2650 C CA . GLU A 1 359 ? 9.633 28.906 -1.724 1 92.25 359 GLU A CA 1
ATOM 2651 C C . GLU A 1 359 ? 11.039 28.891 -2.316 1 92.25 359 GLU A C 1
ATOM 2653 O O . GLU A 1 359 ? 11.328 28.094 -3.217 1 92.25 359 GLU A O 1
ATOM 2658 N N . GLU A 1 360 ? 11.852 29.797 -1.79 1 93.38 360 GLU A N 1
ATOM 2659 C CA . GLU A 1 360 ? 13.219 29.906 -2.289 1 93.38 360 GLU A CA 1
ATOM 2660 C C . GLU A 1 360 ? 14.125 28.844 -1.661 1 93.38 360 GLU A C 1
ATOM 2662 O O . GLU A 1 360 ? 15.297 28.734 -2.027 1 93.38 360 GLU A O 1
ATOM 2667 N N . GLY A 1 361 ? 13.57 28.109 -0.729 1 92.12 361 GLY A N 1
ATOM 2668 C CA . GLY A 1 361 ? 14.312 27.016 -0.126 1 92.12 361 GLY A CA 1
ATOM 2669 C C . GLY A 1 361 ? 15.266 27.469 0.966 1 92.12 361 GLY A C 1
ATOM 2670 O O . GLY A 1 361 ? 16.156 26.719 1.372 1 92.12 361 GLY A O 1
ATOM 2671 N N . LYS A 1 362 ? 15.055 28.672 1.437 1 92 362 LYS A N 1
ATOM 2672 C CA . LYS A 1 362 ? 15.938 29.203 2.469 1 92 362 LYS A CA 1
ATOM 2673 C C . LYS A 1 362 ? 15.625 28.594 3.832 1 92 362 LYS A C 1
ATOM 2675 O O . LYS A 1 362 ? 16.531 28.359 4.637 1 92 362 LYS A O 1
ATOM 2680 N N . ASN A 1 363 ? 14.406 28.422 4.051 1 90.44 363 ASN A N 1
ATOM 2681 C CA . ASN A 1 363 ? 14.086 27.891 5.375 1 90.44 363 ASN A CA 1
ATOM 2682 C C . ASN A 1 363 ? 13.719 26.422 5.316 1 90.44 363 ASN A C 1
ATOM 2684 O O . ASN A 1 363 ? 13.258 25.922 4.281 1 90.44 363 ASN A O 1
ATOM 2688 N N . VAL A 1 364 ? 14.125 25.656 6.383 1 92.25 364 VAL A N 1
ATOM 2689 C CA . VAL A 1 364 ? 13.578 24.328 6.637 1 92.25 364 VAL A CA 1
ATOM 2690 C C . VAL A 1 364 ? 12.234 24.453 7.359 1 92.25 364 VAL A C 1
ATOM 2692 O O . VAL A 1 364 ? 11.211 23.984 6.859 1 92.25 364 VAL A O 1
ATOM 2695 N N . ARG A 1 365 ? 12.32 25.156 8.453 1 95.88 365 ARG A N 1
ATOM 2696 C CA . ARG A 1 365 ? 11.086 25.531 9.133 1 95.88 365 ARG A CA 1
ATOM 2697 C C . ARG A 1 365 ? 11.109 27 9.555 1 95.88 365 ARG A C 1
ATOM 2699 O O . ARG A 1 365 ? 12.125 27.484 10.07 1 95.88 365 ARG A O 1
ATOM 2706 N N . GLY A 1 366 ? 10.125 27.719 9.203 1 97.19 366 GLY A N 1
ATOM 2707 C CA . GLY A 1 366 ? 9.859 29.047 9.742 1 97.19 366 GLY A CA 1
ATOM 2708 C C . GLY A 1 366 ? 8.766 29.047 10.789 1 97.19 366 GLY A C 1
ATOM 2709 O O . GLY A 1 366 ? 7.793 28.297 10.688 1 97.19 366 GLY A O 1
ATOM 2710 N N . VAL A 1 367 ? 8.945 29.922 11.789 1 98.31 367 VAL A N 1
ATOM 2711 C CA . VAL A 1 367 ? 7.953 30.016 12.852 1 98.31 367 VAL A CA 1
ATOM 2712 C C . VAL A 1 367 ? 7.535 31.484 13.031 1 98.31 367 VAL A C 1
ATOM 2714 O O . VAL A 1 367 ? 8.383 32.375 13.086 1 98.31 367 VAL A O 1
ATOM 2717 N N . LEU A 1 368 ? 6.289 31.672 13 1 98.31 368 LEU A N 1
ATOM 2718 C CA . LEU A 1 368 ? 5.719 32.969 13.289 1 98.31 368 LEU A CA 1
ATOM 2719 C C . LEU A 1 368 ? 5.527 33.188 14.789 1 98.31 368 LEU A C 1
ATOM 2721 O O . LEU A 1 368 ? 5 32.281 15.469 1 98.31 368 LEU A O 1
ATOM 2725 N N . ILE A 1 369 ? 5.945 34.312 15.32 1 98.44 369 ILE A N 1
ATOM 2726 C CA . ILE A 1 369 ? 5.73 34.688 16.719 1 98.44 369 ILE A CA 1
ATOM 2727 C C . ILE A 1 369 ? 4.719 35.844 16.797 1 98.44 369 ILE A C 1
ATOM 2729 O O . ILE A 1 369 ? 4.961 36.938 16.266 1 98.44 369 ILE A O 1
ATOM 2733 N N . HIS A 1 370 ? 3.664 35.562 17.484 1 98.44 370 HIS A N 1
ATOM 2734 C CA . HIS A 1 370 ? 2.623 36.562 17.625 1 98.44 370 HIS A CA 1
ATOM 2735 C C . HIS A 1 370 ? 2.959 37.562 18.734 1 98.44 370 HIS A C 1
ATOM 2737 O O . HIS A 1 370 ? 3.488 37.156 19.781 1 98.44 370 HIS A O 1
ATOM 2743 N N . GLU A 1 371 ? 2.66 38.812 18.469 1 95.75 371 GLU A N 1
ATOM 2744 C CA . GLU A 1 371 ? 2.711 39.844 19.484 1 95.75 371 GLU A CA 1
ATOM 2745 C C . GLU A 1 371 ? 1.316 40.188 20.016 1 95.75 371 GLU A C 1
ATOM 2747 O O . GLU A 1 371 ? 0.354 40.25 19.25 1 95.75 371 GLU A O 1
ATOM 2752 N N . HIS A 1 372 ? 1.325 40.312 21.344 1 94.56 372 HIS A N 1
ATOM 2753 C CA . HIS A 1 372 ? 0.048 40.656 21.969 1 94.56 372 HIS A CA 1
ATOM 2754 C C . HIS A 1 372 ? 0.16 41.938 22.797 1 94.56 372 HIS A C 1
ATOM 2756 O O . HIS A 1 372 ? 1.23 42.219 23.328 1 94.56 372 HIS A O 1
ATOM 2762 N N . MET B 1 1 ? 14.719 -40.625 -20.516 1 97.38 1 MET B N 1
ATOM 2763 C CA . MET B 1 1 ? 13.445 -41.281 -20.781 1 97.38 1 MET B CA 1
ATOM 2764 C C . MET B 1 1 ? 12.562 -40.438 -21.688 1 97.38 1 MET B C 1
ATOM 2766 O O . MET B 1 1 ? 12.867 -39.25 -21.922 1 97.38 1 MET B O 1
ATOM 2770 N N . LYS B 1 2 ? 11.492 -41 -22.125 1 97.75 2 LYS B N 1
ATOM 2771 C CA . LYS B 1 2 ? 10.57 -40.25 -22.984 1 97.75 2 LYS B CA 1
ATOM 2772 C C . LYS B 1 2 ? 9.367 -39.75 -22.203 1 97.75 2 LYS B C 1
ATOM 2774 O O . LYS B 1 2 ? 8.969 -40.375 -21.203 1 97.75 2 LYS B O 1
ATOM 2779 N N . THR B 1 3 ? 8.805 -38.688 -22.625 1 98.31 3 THR B N 1
ATOM 2780 C CA . THR B 1 3 ? 7.59 -38.156 -22.031 1 98.31 3 THR B CA 1
ATOM 2781 C C . THR B 1 3 ? 6.742 -37.438 -23.078 1 98.31 3 THR B C 1
ATOM 2783 O O . THR B 1 3 ? 7.273 -36.781 -23.969 1 98.31 3 THR B O 1
ATOM 2786 N N . LYS B 1 4 ? 5.469 -37.625 -23.016 1 98.56 4 LYS B N 1
ATOM 2787 C CA . LYS B 1 4 ? 4.539 -36.844 -23.812 1 98.56 4 LYS B CA 1
ATOM 2788 C C . LYS B 1 4 ? 4.273 -35.469 -23.156 1 98.56 4 LYS B C 1
ATOM 2790 O O . LYS B 1 4 ? 3.938 -35.406 -21.984 1 98.56 4 LYS B O 1
ATOM 2795 N N . ALA B 1 5 ? 4.473 -34.406 -23.938 1 98.62 5 ALA B N 1
ATOM 2796 C CA . ALA B 1 5 ? 4.379 -33.062 -23.344 1 98.62 5 ALA B CA 1
ATOM 2797 C C . ALA B 1 5 ? 3.754 -32.062 -24.328 1 98.62 5 ALA B C 1
ATOM 2799 O O . ALA B 1 5 ? 3.611 -32.375 -25.516 1 98.62 5 ALA B O 1
ATOM 2800 N N . ALA B 1 6 ? 3.285 -30.953 -23.812 1 98.56 6 ALA B N 1
ATOM 2801 C CA . ALA B 1 6 ? 2.73 -29.844 -24.578 1 98.56 6 ALA B CA 1
ATOM 2802 C C . ALA B 1 6 ? 3.703 -28.672 -24.609 1 98.56 6 ALA B C 1
ATOM 2804 O O . ALA B 1 6 ? 4.023 -28.094 -23.578 1 98.56 6 ALA B O 1
ATOM 2805 N N . VAL B 1 7 ? 4.113 -28.25 -25.812 1 98.12 7 VAL B N 1
ATOM 2806 C CA . VAL B 1 7 ? 5.215 -27.312 -25.969 1 98.12 7 VAL B CA 1
ATOM 2807 C C . VAL B 1 7 ? 4.758 -26.125 -26.812 1 98.12 7 VAL B C 1
ATOM 2809 O O . VAL B 1 7 ? 4.016 -26.297 -27.781 1 98.12 7 VAL B O 1
ATOM 2812 N N . VAL B 1 8 ? 5.141 -24.969 -26.359 1 97.81 8 VAL B N 1
ATOM 2813 C CA . VAL B 1 8 ? 5.02 -23.781 -27.188 1 97.81 8 VAL B CA 1
ATOM 2814 C C . VAL B 1 8 ? 6.371 -23.453 -27.828 1 97.81 8 VAL B C 1
ATOM 2816 O O . VAL B 1 8 ? 7.371 -23.297 -27.125 1 97.81 8 VAL B O 1
ATOM 2819 N N . TYR B 1 9 ? 6.418 -23.359 -29.125 1 97.31 9 TYR B N 1
ATOM 2820 C CA . TYR B 1 9 ? 7.652 -23.078 -29.844 1 97.31 9 TYR B CA 1
ATOM 2821 C C . TYR B 1 9 ? 7.73 -21.594 -30.234 1 97.31 9 TYR B C 1
ATOM 2823 O O . TYR B 1 9 ? 8.82 -21.016 -30.281 1 97.31 9 TYR B O 1
ATOM 2831 N N . GLU B 1 10 ? 6.598 -21.047 -30.547 1 96.38 10 GLU B N 1
ATOM 2832 C CA . GLU B 1 10 ? 6.492 -19.656 -30.984 1 96.38 10 GLU B CA 1
ATOM 2833 C C . GLU B 1 10 ? 5.223 -19.016 -30.438 1 96.38 10 GLU B C 1
ATOM 2835 O O . GLU B 1 10 ? 4.156 -19.641 -30.422 1 96.38 10 GLU B O 1
ATOM 2840 N N . THR B 1 11 ? 5.406 -17.766 -30.016 1 95.06 11 THR B N 1
ATOM 2841 C CA . THR B 1 11 ? 4.25 -17.047 -29.484 1 95.06 11 THR B CA 1
ATOM 2842 C C . THR B 1 11 ? 3.156 -16.953 -30.547 1 95.06 11 THR B C 1
ATOM 2844 O O . THR B 1 11 ? 3.447 -16.766 -31.734 1 95.06 11 THR B O 1
ATOM 2847 N N . GLY B 1 12 ? 1.964 -17.047 -30.141 1 94.5 12 GLY B N 1
ATOM 2848 C CA . GLY B 1 12 ? 0.832 -16.891 -31.031 1 94.5 12 GLY B CA 1
ATOM 2849 C C . GLY B 1 12 ? 0.493 -18.141 -31.797 1 94.5 12 GLY B C 1
ATOM 2850 O O . GLY B 1 12 ? -0.49 -18.188 -32.531 1 94.5 12 GLY B O 1
ATOM 2851 N N . GLN B 1 13 ? 1.252 -19.172 -31.719 1 95.75 13 GLN B N 1
ATOM 2852 C CA . GLN B 1 13 ? 1.007 -20.438 -32.406 1 95.75 13 GLN B CA 1
ATOM 2853 C C . GLN B 1 13 ? 0.393 -21.453 -31.438 1 95.75 13 GLN B C 1
ATOM 2855 O O . GLN B 1 13 ? 0.489 -21.312 -30.219 1 95.75 13 GLN B O 1
ATOM 2860 N N . PRO B 1 14 ? -0.292 -22.422 -31.984 1 96.25 14 PRO B N 1
ATOM 2861 C CA . PRO B 1 14 ? -0.887 -23.438 -31.109 1 96.25 14 PRO B CA 1
ATOM 2862 C C . PRO B 1 14 ? 0.156 -24.219 -30.312 1 96.25 14 PRO B C 1
ATOM 2864 O O . PRO B 1 14 ? 1.317 -24.297 -30.719 1 96.25 14 PRO B O 1
ATOM 2867 N N . ILE B 1 15 ? -0.277 -24.766 -29.219 1 98 15 ILE B N 1
ATOM 2868 C CA . ILE B 1 15 ? 0.548 -25.641 -28.406 1 98 15 ILE B CA 1
ATOM 2869 C C . ILE B 1 15 ? 0.75 -26.969 -29.141 1 98 15 ILE B C 1
ATOM 2871 O O . ILE B 1 15 ? -0.207 -27.562 -29.641 1 98 15 ILE B O 1
ATOM 2875 N N . VAL B 1 16 ? 1.941 -27.406 -29.188 1 98.12 16 VAL B N 1
ATOM 2876 C CA . VAL B 1 16 ? 2.275 -28.641 -29.906 1 98.12 16 VAL B CA 1
ATOM 2877 C C . VAL B 1 16 ? 2.43 -29.781 -28.891 1 98.12 16 VAL B C 1
ATOM 2879 O O . VAL B 1 16 ? 3.158 -29.656 -27.906 1 98.12 16 VAL B O 1
ATOM 2882 N N . ILE B 1 17 ? 1.69 -30.891 -29.125 1 98.38 17 ILE B N 1
ATOM 2883 C CA . ILE B 1 17 ? 1.832 -32.094 -28.312 1 98.38 17 ILE B CA 1
ATOM 2884 C C . ILE B 1 17 ? 2.814 -33.062 -28.969 1 98.38 17 ILE B C 1
ATOM 2886 O O . ILE B 1 17 ? 2.6 -33.469 -30.109 1 98.38 17 ILE B O 1
ATOM 2890 N N . GLU B 1 18 ? 3.832 -33.375 -28.234 1 98 18 GLU B N 1
ATOM 2891 C CA . GLU B 1 18 ? 4.832 -34.25 -28.828 1 98 18 GLU B CA 1
ATOM 2892 C C . GLU B 1 18 ? 5.594 -35.031 -27.766 1 98 18 GLU B C 1
ATOM 2894 O O . GLU B 1 18 ? 5.43 -34.75 -26.562 1 98 18 GLU B O 1
ATOM 2899 N N . GLU B 1 19 ? 6.258 -36 -28.234 1 98.19 19 GLU B N 1
ATOM 2900 C CA . GLU B 1 19 ? 7.148 -36.75 -27.359 1 98.19 19 GLU B CA 1
ATOM 2901 C C . GLU B 1 19 ? 8.508 -36.062 -27.234 1 98.19 19 GLU B C 1
ATOM 2903 O O . GLU B 1 19 ? 9.109 -35.688 -28.234 1 98.19 19 GLU B O 1
ATOM 2908 N N . LEU B 1 20 ? 8.938 -35.844 -26.016 1 98.62 20 LEU B N 1
ATOM 2909 C CA . LEU B 1 20 ? 10.219 -35.219 -25.719 1 98.62 20 LEU B CA 1
ATOM 2910 C C . LEU B 1 20 ? 11.141 -36.188 -25 1 98.62 20 LEU B C 1
ATOM 2912 O O . LEU B 1 20 ? 10.695 -37.219 -24.5 1 98.62 20 LEU B O 1
ATOM 2916 N N . GLU B 1 21 ? 12.406 -35.875 -25.062 1 98.5 21 GLU B N 1
ATOM 2917 C CA . GLU B 1 21 ? 13.391 -36.594 -24.266 1 98.5 21 GLU B CA 1
ATOM 2918 C C . GLU B 1 21 ? 13.625 -35.906 -22.922 1 98.5 21 GLU B C 1
ATOM 2920 O O . GLU B 1 21 ? 13.859 -34.688 -22.875 1 98.5 21 GLU B O 1
ATOM 2925 N N . LEU B 1 22 ? 13.508 -36.656 -21.859 1 98.56 22 LEU B N 1
ATOM 2926 C CA . LEU B 1 22 ? 13.734 -36.156 -20.516 1 98.56 22 LEU B CA 1
ATOM 2927 C C . LEU B 1 22 ? 14.969 -36.812 -19.891 1 98.56 22 LEU B C 1
ATOM 2929 O O . LEU B 1 22 ? 15.031 -38.031 -19.766 1 98.56 22 LEU B O 1
ATOM 2933 N N . ASP B 1 23 ? 15.984 -36.031 -19.625 1 98.12 23 ASP B N 1
ATOM 2934 C CA . ASP B 1 23 ? 17.172 -36.5 -18.922 1 98.12 23 ASP B CA 1
ATOM 2935 C C . ASP B 1 23 ? 16.859 -36.844 -17.469 1 98.12 23 ASP B C 1
ATOM 2937 O O . ASP B 1 23 ? 16.812 -35.938 -16.625 1 98.12 23 ASP B O 1
ATOM 2941 N N . ASP B 1 24 ? 16.734 -38.094 -17.141 1 96.94 24 ASP B N 1
ATOM 2942 C CA . ASP B 1 24 ? 16.359 -38.5 -15.789 1 96.94 24 ASP B CA 1
ATOM 2943 C C . ASP B 1 24 ? 17.578 -38.906 -14.977 1 96.94 24 ASP B C 1
ATOM 2945 O O . ASP B 1 24 ? 17.469 -39.656 -14.016 1 96.94 24 ASP B O 1
ATOM 2949 N N . ASN B 1 25 ? 18.797 -38.625 -15.531 1 97.69 25 ASN B N 1
ATOM 2950 C CA . ASN B 1 25 ? 19.984 -38.656 -14.672 1 97.69 25 ASN B CA 1
ATOM 2951 C C . ASN B 1 25 ? 20.016 -37.469 -13.703 1 97.69 25 ASN B C 1
ATOM 2953 O O . ASN B 1 25 ? 20.656 -36.469 -13.984 1 97.69 25 ASN B O 1
ATOM 2957 N N . LEU B 1 26 ? 19.484 -37.719 -12.633 1 98.38 26 LEU B N 1
ATOM 2958 C CA . LEU B 1 26 ? 19.188 -36.625 -11.695 1 98.38 26 LEU B CA 1
ATOM 2959 C C . LEU B 1 26 ? 20.453 -36.062 -11.094 1 98.38 26 LEU B C 1
ATOM 2961 O O . LEU B 1 26 ? 21.359 -36.781 -10.688 1 98.38 26 LEU B O 1
ATOM 2965 N N . GLN B 1 27 ? 20.531 -34.75 -11.102 1 97.88 27 GLN B N 1
ATOM 2966 C CA . GLN B 1 27 ? 21.625 -34.031 -10.461 1 97.88 27 GLN B CA 1
ATOM 2967 C C . GLN B 1 27 ? 21.234 -33.594 -9.047 1 97.88 27 GLN B C 1
ATOM 2969 O O . GLN B 1 27 ? 20.188 -34 -8.531 1 97.88 27 GLN B O 1
ATOM 2974 N N . ASP B 1 28 ? 22.141 -32.844 -8.367 1 97.56 28 ASP B N 1
ATOM 2975 C CA . ASP B 1 28 ? 21.953 -32.406 -6.984 1 97.56 28 ASP B CA 1
ATOM 2976 C C . ASP B 1 28 ? 20.656 -31.641 -6.82 1 97.56 28 ASP B C 1
ATOM 2978 O O . ASP B 1 28 ? 20.406 -30.672 -7.539 1 97.56 28 ASP B O 1
ATOM 2982 N N . GLY B 1 29 ? 19.781 -32.094 -5.895 1 98 29 GLY B N 1
ATOM 2983 C CA . GLY B 1 29 ? 18.562 -31.391 -5.547 1 98 29 GLY B CA 1
ATOM 2984 C C . GLY B 1 29 ? 17.406 -31.703 -6.484 1 98 29 GLY B C 1
ATOM 2985 O O . GLY B 1 29 ? 16.297 -31.219 -6.281 1 98 29 GLY B O 1
ATOM 2986 N N . GLU B 1 30 ? 17.578 -32.5 -7.484 1 98.56 30 GLU B N 1
ATOM 2987 C CA . GLU B 1 30 ? 16.562 -32.75 -8.516 1 98.56 30 GLU B CA 1
ATOM 2988 C C . GLU B 1 30 ? 15.656 -33.906 -8.148 1 98.56 30 GLU B C 1
ATOM 2990 O O . GLU B 1 30 ? 16.062 -34.812 -7.43 1 98.56 30 GLU B O 1
ATOM 2995 N N . VAL B 1 31 ? 14.469 -33.812 -8.578 1 98.81 31 VAL B N 1
ATOM 2996 C CA . VAL B 1 31 ? 13.414 -34.812 -8.312 1 98.81 31 VAL B CA 1
ATOM 2997 C C . VAL B 1 31 ? 12.711 -35.156 -9.617 1 98.81 31 VAL B C 1
ATOM 2999 O O . VAL B 1 31 ? 12.352 -34.281 -10.406 1 98.81 31 VAL B O 1
ATOM 3002 N N . LEU B 1 32 ? 12.609 -36.438 -9.883 1 98.88 32 LEU B N 1
ATOM 3003 C CA . LEU B 1 32 ? 11.766 -36.906 -10.969 1 98.88 32 LEU B CA 1
ATOM 3004 C C . LEU B 1 32 ? 10.328 -37.125 -10.492 1 98.88 32 LEU B C 1
ATOM 3006 O O . LEU B 1 32 ? 10.094 -37.906 -9.562 1 98.88 32 LEU B O 1
ATOM 3010 N N . ILE B 1 33 ? 9.484 -36.469 -11.141 1 98.75 33 ILE B N 1
ATOM 3011 C CA . ILE B 1 33 ? 8.078 -36.594 -10.766 1 98.75 33 ILE B CA 1
ATOM 3012 C C . ILE B 1 33 ? 7.281 -37.188 -11.914 1 98.75 33 ILE B C 1
ATOM 3014 O O . ILE B 1 33 ? 7.508 -36.844 -13.078 1 98.75 33 ILE B O 1
ATOM 3018 N N . ARG B 1 34 ? 6.422 -38.094 -11.594 1 98.88 34 ARG B N 1
ATOM 3019 C CA . ARG B 1 34 ? 5.332 -38.5 -12.469 1 98.88 34 ARG B CA 1
ATOM 3020 C C . ARG B 1 34 ? 4.074 -37.688 -12.203 1 98.88 34 ARG B C 1
ATOM 3022 O O . ARG B 1 34 ? 3.373 -37.906 -11.219 1 98.88 34 ARG B O 1
ATOM 3029 N N . TYR B 1 35 ? 3.883 -36.688 -13.086 1 98.81 35 TYR B N 1
ATOM 3030 C CA . TYR B 1 35 ? 2.701 -35.844 -12.898 1 98.81 35 TYR B CA 1
ATOM 3031 C C . TYR B 1 35 ? 1.426 -36.656 -13.141 1 98.81 35 TYR B C 1
ATOM 3033 O O . TYR B 1 35 ? 1.352 -37.438 -14.078 1 98.81 35 TYR B O 1
ATOM 3041 N N . THR B 1 36 ? 0.458 -36.5 -12.281 1 98.69 36 THR B N 1
ATOM 3042 C CA . THR B 1 36 ? -0.844 -37.125 -12.492 1 98.69 36 THR B CA 1
ATOM 3043 C C . THR B 1 36 ? -1.864 -36.094 -12.977 1 98.69 36 THR B C 1
ATOM 3045 O O . THR B 1 36 ? -2.77 -36.438 -13.742 1 98.69 36 THR B O 1
ATOM 3048 N N . HIS B 1 37 ? -1.753 -34.906 -12.531 1 98.75 37 HIS B N 1
ATOM 3049 C CA . HIS B 1 37 ? -2.693 -33.844 -12.859 1 98.75 37 HIS B CA 1
ATOM 3050 C C . HIS B 1 37 ? -1.975 -32.531 -13.055 1 98.75 37 HIS B C 1
ATOM 3052 O O . HIS B 1 37 ? -0.922 -32.281 -12.453 1 98.75 37 HIS B O 1
ATOM 3058 N N . ALA B 1 38 ? -2.484 -31.656 -13.867 1 98.62 38 ALA B N 1
ATOM 3059 C CA . ALA B 1 38 ? -2.023 -30.281 -14.07 1 98.62 38 ALA B CA 1
ATOM 3060 C C . ALA B 1 38 ? -3.203 -29.328 -14.203 1 98.62 38 ALA B C 1
ATOM 3062 O O . ALA B 1 38 ? -4.219 -29.656 -14.812 1 98.62 38 ALA B O 1
ATOM 3063 N N . GLY B 1 39 ? -3.064 -28.156 -13.602 1 97.62 39 GLY B N 1
ATOM 3064 C CA . GLY B 1 39 ? -4.105 -27.156 -13.742 1 97.62 39 GLY B CA 1
ATOM 3065 C C . GLY B 1 39 ? -3.908 -26.266 -14.953 1 97.62 39 GLY B C 1
ATOM 3066 O O . GLY B 1 39 ? -2.775 -25.984 -15.344 1 97.62 39 GLY B O 1
ATOM 3067 N N . LEU B 1 40 ? -4.996 -25.875 -15.57 1 96.81 40 LEU B N 1
ATOM 3068 C CA . LEU B 1 40 ? -4.961 -24.875 -16.625 1 96.81 40 LEU B CA 1
ATOM 3069 C C . LEU B 1 40 ? -5.086 -23.469 -16.047 1 96.81 40 LEU B C 1
ATOM 3071 O O . LEU B 1 40 ? -6.094 -23.156 -15.406 1 96.81 40 LEU B O 1
ATOM 3075 N N . CYS B 1 41 ? -4.102 -22.703 -16.203 1 94.5 41 CYS B N 1
ATOM 3076 C CA . CYS B 1 41 ? -4.07 -21.359 -15.648 1 94.5 41 CYS B CA 1
ATOM 3077 C C . CYS B 1 41 ? -3.822 -20.328 -16.734 1 94.5 41 CYS B C 1
ATOM 3079 O O . CYS B 1 41 ? -3.084 -20.578 -17.688 1 94.5 41 CYS B O 1
ATOM 3081 N N . HIS B 1 42 ? -4.352 -19.172 -16.578 1 92.31 42 HIS B N 1
ATOM 3082 C CA . HIS B 1 42 ? -4.246 -18.094 -17.562 1 92.31 42 HIS B CA 1
ATOM 3083 C C . HIS B 1 42 ? -2.795 -17.672 -17.766 1 92.31 42 HIS B C 1
ATOM 3085 O O . HIS B 1 42 ? -2.432 -17.188 -18.844 1 92.31 42 HIS B O 1
ATOM 3091 N N . SER B 1 43 ? -1.971 -17.844 -16.812 1 91.94 43 SER B N 1
ATOM 3092 C CA . SER B 1 43 ? -0.562 -17.484 -16.906 1 91.94 43 SER B CA 1
ATOM 3093 C C . SER B 1 43 ? 0.109 -18.203 -18.078 1 91.94 43 SER B C 1
ATOM 3095 O O . SER B 1 43 ? 0.993 -17.656 -18.734 1 91.94 43 SER B O 1
ATOM 3097 N N . ASP B 1 44 ? -0.238 -19.422 -18.312 1 93.62 44 ASP B N 1
ATOM 3098 C CA . ASP B 1 44 ? 0.305 -20.156 -19.438 1 93.62 44 ASP B CA 1
ATOM 3099 C C . ASP B 1 44 ? -0.103 -19.516 -20.766 1 93.62 44 ASP B C 1
ATOM 3101 O O . ASP B 1 44 ? 0.671 -19.5 -21.719 1 93.62 44 ASP B O 1
ATOM 3105 N N . LEU B 1 45 ? -1.29 -18.969 -20.75 1 90.81 45 LEU B N 1
ATOM 3106 C CA . LEU B 1 45 ? -1.771 -18.266 -21.938 1 90.81 45 LEU B CA 1
ATOM 3107 C C . LEU B 1 45 ? -0.971 -17 -22.172 1 90.81 45 LEU B C 1
ATOM 3109 O O . LEU B 1 45 ? -0.748 -16.594 -23.328 1 90.81 45 LEU B O 1
ATOM 3113 N N . HIS B 1 46 ? -0.645 -16.312 -21.078 1 89.81 46 HIS B N 1
ATOM 3114 C CA . HIS B 1 46 ? 0.171 -15.117 -21.203 1 89.81 46 HIS B CA 1
ATOM 3115 C C . HIS B 1 46 ? 1.484 -15.414 -21.922 1 89.81 46 HIS B C 1
ATOM 3117 O O . HIS B 1 46 ? 1.966 -14.602 -22.703 1 89.81 46 HIS B O 1
ATOM 3123 N N . ILE B 1 47 ? 2.047 -16.547 -21.656 1 91.06 47 ILE B N 1
ATOM 3124 C CA . ILE B 1 47 ? 3.293 -16.953 -22.297 1 91.06 47 ILE B CA 1
ATOM 3125 C C . ILE B 1 47 ? 3.025 -17.344 -23.734 1 91.06 47 ILE B C 1
ATOM 3127 O O . ILE B 1 47 ? 3.707 -16.875 -24.656 1 91.06 47 ILE B O 1
ATOM 3131 N N . LYS B 1 48 ? 2.027 -18.125 -23.938 1 93.44 48 LYS B N 1
ATOM 3132 C CA . LYS B 1 48 ? 1.673 -18.609 -25.266 1 93.44 48 LYS B CA 1
ATOM 3133 C C . LYS B 1 48 ? 1.404 -17.438 -26.219 1 93.44 48 LYS B C 1
ATOM 3135 O O . LYS B 1 48 ? 1.798 -17.484 -27.375 1 93.44 48 LYS B O 1
ATOM 3140 N N . ASN B 1 49 ? 0.747 -16.438 -25.672 1 90.5 49 ASN B N 1
ATOM 3141 C CA . ASN B 1 49 ? 0.315 -15.32 -26.5 1 90.5 49 ASN B CA 1
ATOM 3142 C C . ASN B 1 49 ? 1.381 -14.227 -26.578 1 90.5 49 ASN B C 1
ATOM 3144 O O . ASN B 1 49 ? 1.254 -13.281 -27.359 1 90.5 49 ASN B O 1
ATOM 3148 N N . GLY B 1 50 ? 2.395 -14.281 -25.75 1 87.88 50 GLY B N 1
ATOM 3149 C CA . GLY B 1 50 ? 3.484 -13.312 -25.781 1 87.88 50 GLY B CA 1
ATOM 3150 C C . GLY B 1 50 ? 3.246 -12.117 -24.875 1 87.88 50 GLY B C 1
ATOM 3151 O O . GLY B 1 50 ? 3.957 -11.117 -24.969 1 87.88 50 GLY B O 1
ATOM 3152 N N . ASP B 1 51 ? 2.23 -12.141 -24.031 1 83.75 51 ASP B N 1
ATOM 3153 C CA . ASP B 1 51 ? 1.984 -11.078 -23.062 1 83.75 51 ASP B CA 1
ATOM 3154 C C . ASP B 1 51 ? 3.084 -11.039 -22 1 83.75 51 ASP B C 1
ATOM 3156 O O . ASP B 1 51 ? 3.383 -9.977 -21.438 1 83.75 51 ASP B O 1
ATOM 3160 N N . MET B 1 52 ? 3.568 -12.125 -21.641 1 86.81 52 MET B N 1
ATOM 3161 C CA . MET B 1 52 ? 4.711 -12.305 -20.75 1 86.81 52 MET B CA 1
ATOM 3162 C C . MET B 1 52 ? 5.863 -12.992 -21.469 1 86.81 52 MET B C 1
ATOM 3164 O O . MET B 1 52 ? 5.719 -14.133 -21.922 1 86.81 52 MET B O 1
ATOM 3168 N N . GLU B 1 53 ? 6.895 -12.32 -21.547 1 88.5 53 GLU B N 1
ATOM 3169 C CA . GLU B 1 53 ? 8.039 -12.852 -22.281 1 88.5 53 GLU B CA 1
ATOM 3170 C C . GLU B 1 53 ? 8.703 -13.992 -21.516 1 88.5 53 GLU B C 1
ATOM 3172 O O . GLU B 1 53 ? 8.984 -13.859 -20.312 1 88.5 53 GLU B O 1
ATOM 3177 N N . ALA B 1 54 ? 8.859 -15.133 -22.188 1 92.69 54 ALA B N 1
ATOM 3178 C CA . ALA B 1 54 ? 9.555 -16.297 -21.641 1 92.69 54 ALA B CA 1
ATOM 3179 C C . ALA B 1 54 ? 10.492 -16.906 -22.688 1 92.69 54 ALA B C 1
ATOM 3181 O O . ALA B 1 54 ? 10.352 -16.641 -23.891 1 92.69 54 ALA B O 1
ATOM 3182 N N . ARG B 1 55 ? 11.484 -17.562 -22.25 1 94.88 55 ARG B N 1
ATOM 3183 C CA . ARG B 1 55 ? 12.359 -18.281 -23.156 1 94.88 55 ARG B CA 1
ATOM 3184 C C . ARG B 1 55 ? 11.617 -19.438 -23.828 1 94.88 55 ARG B C 1
ATOM 3186 O O . ARG B 1 55 ? 10.977 -20.234 -23.156 1 94.88 55 ARG B O 1
ATOM 3193 N N . LEU B 1 56 ? 11.703 -19.531 -25.125 1 96.44 56 LEU B N 1
ATOM 3194 C CA . LEU B 1 56 ? 11.07 -20.594 -25.891 1 96.44 56 LEU B CA 1
ATOM 3195 C C . LEU B 1 56 ? 12.117 -21.438 -26.625 1 96.44 56 LEU B C 1
ATOM 3197 O O . LEU B 1 56 ? 13.203 -20.953 -26.922 1 96.44 56 LEU B O 1
ATOM 3201 N N . PRO B 1 57 ? 11.852 -22.719 -26.984 1 97.69 57 PRO B N 1
ATOM 3202 C CA . PRO B 1 57 ? 10.602 -23.422 -26.703 1 97.69 57 PRO B CA 1
ATOM 3203 C C . PRO B 1 57 ? 10.453 -23.797 -25.219 1 97.69 57 PRO B C 1
ATOM 3205 O O . PRO B 1 57 ? 11.461 -23.938 -24.516 1 97.69 57 PRO B O 1
ATOM 3208 N N . MET B 1 58 ? 9.188 -24.016 -24.781 1 97.81 58 MET B N 1
ATOM 3209 C CA . MET B 1 58 ? 8.906 -24.25 -23.375 1 97.81 58 MET B CA 1
ATOM 3210 C C . MET B 1 58 ? 7.734 -25.219 -23.203 1 97.81 58 MET B C 1
ATOM 3212 O O . MET B 1 58 ? 6.715 -25.078 -23.875 1 97.81 58 MET B O 1
ATOM 3216 N N . VAL B 1 59 ? 7.965 -26.25 -22.375 1 98.44 59 VAL B N 1
ATOM 3217 C CA . VAL B 1 59 ? 6.828 -27.031 -21.891 1 98.44 59 VAL B CA 1
ATOM 3218 C C . VAL B 1 59 ? 5.977 -26.188 -20.953 1 98.44 59 VAL B C 1
ATOM 3220 O O . VAL B 1 59 ? 6.473 -25.672 -19.938 1 98.44 59 VAL B O 1
ATOM 3223 N N . LEU B 1 60 ? 4.691 -26.016 -21.203 1 97.94 60 LEU B N 1
ATOM 3224 C CA . LEU B 1 60 ? 3.822 -25.156 -20.406 1 97.94 60 LEU B CA 1
ATOM 3225 C C . LEU B 1 60 ? 3.268 -25.906 -19.203 1 97.94 60 LEU B C 1
ATOM 3227 O O . LEU B 1 60 ? 3.652 -27.047 -18.953 1 97.94 60 LEU B O 1
ATOM 3231 N N . GLY B 1 61 ? 2.502 -25.188 -18.453 1 97.81 61 GLY B N 1
ATOM 3232 C CA . GLY B 1 61 ? 1.936 -25.719 -17.219 1 97.81 61 GLY B CA 1
ATOM 3233 C C . GLY B 1 61 ? 2.773 -25.391 -15.992 1 97.81 61 GLY B C 1
ATOM 3234 O O . GLY B 1 61 ? 3.988 -25.594 -16 1 97.81 61 GLY B O 1
ATOM 3235 N N . HIS B 1 62 ? 2.111 -24.875 -14.945 1 97.5 62 HIS B N 1
ATOM 3236 C CA . HIS B 1 62 ? 2.871 -24.531 -13.742 1 97.5 62 HIS B CA 1
ATOM 3237 C C . HIS B 1 62 ? 2.102 -24.906 -12.484 1 97.5 62 HIS B C 1
ATOM 3239 O O . HIS B 1 62 ? 2.566 -24.656 -11.367 1 97.5 62 HIS B O 1
ATOM 3245 N N . GLU B 1 63 ? 0.948 -25.438 -12.648 1 97.69 63 GLU B N 1
ATOM 3246 C CA . GLU B 1 63 ? 0.209 -26.109 -11.578 1 97.69 63 GLU B CA 1
ATOM 3247 C C . GLU B 1 63 ? 0.273 -27.625 -11.727 1 97.69 63 GLU B C 1
ATOM 3249 O O . GLU B 1 63 ? -0.365 -28.188 -12.609 1 97.69 63 GLU B O 1
ATOM 3254 N N . GLY B 1 64 ? 0.979 -28.281 -10.805 1 98.19 64 GLY B N 1
ATOM 3255 C CA . GLY B 1 64 ? 1.165 -29.719 -10.977 1 98.19 64 GLY B CA 1
ATOM 3256 C C . GLY B 1 64 ? 1.015 -30.5 -9.68 1 98.19 64 GLY B C 1
ATOM 3257 O O . GLY B 1 64 ? 1.273 -29.969 -8.602 1 98.19 64 GLY B O 1
ATOM 3258 N N . ALA B 1 65 ? 0.567 -31.656 -9.75 1 98.75 65 ALA B N 1
ATOM 3259 C CA . ALA B 1 65 ? 0.534 -32.656 -8.68 1 98.75 65 ALA B CA 1
ATOM 3260 C C . ALA B 1 65 ? 0.896 -34.031 -9.211 1 98.75 65 ALA B C 1
ATOM 3262 O O . ALA B 1 65 ? 0.623 -34.375 -10.367 1 98.75 65 ALA B O 1
ATOM 3263 N N . GLY B 1 66 ? 1.494 -34.781 -8.398 1 98.69 66 GLY B N 1
ATOM 3264 C CA . GLY B 1 66 ? 1.903 -36.125 -8.82 1 98.69 66 GLY B CA 1
ATOM 3265 C C . GLY B 1 66 ? 2.656 -36.875 -7.75 1 98.69 66 GLY B C 1
ATOM 3266 O O . GLY B 1 66 ? 2.434 -36.656 -6.555 1 98.69 66 GLY B O 1
ATOM 3267 N N . VAL B 1 67 ? 3.43 -37.844 -8.273 1 98.69 67 VAL B N 1
ATOM 3268 C CA . VAL B 1 67 ? 4.148 -38.75 -7.383 1 98.69 67 VAL B CA 1
ATOM 3269 C C . VAL B 1 67 ? 5.645 -38.688 -7.691 1 98.69 67 VAL B C 1
ATOM 3271 O O . VAL B 1 67 ? 6.047 -38.719 -8.859 1 98.69 67 VAL B O 1
ATOM 3274 N N . VAL B 1 68 ? 6.426 -38.562 -6.617 1 98.88 68 VAL B N 1
ATOM 3275 C CA . VAL B 1 68 ? 7.879 -38.594 -6.77 1 98.88 68 VAL B CA 1
ATOM 3276 C C . VAL B 1 68 ? 8.328 -40 -7.176 1 98.88 68 VAL B C 1
ATOM 3278 O O . VAL B 1 68 ? 8.023 -41 -6.488 1 98.88 68 VAL B O 1
ATOM 3281 N N . GLU B 1 69 ? 9.039 -40.094 -8.273 1 98.75 69 GLU B N 1
ATOM 3282 C CA . GLU B 1 69 ? 9.523 -41.375 -8.75 1 98.75 69 GLU B CA 1
ATOM 3283 C C . GLU B 1 69 ? 10.945 -41.625 -8.266 1 98.75 69 GLU B C 1
ATOM 3285 O O . GLU B 1 69 ? 11.273 -42.75 -7.875 1 98.75 69 GLU B O 1
ATOM 3290 N N . LYS B 1 70 ? 11.789 -40.688 -8.43 1 98.56 70 LYS B N 1
ATOM 3291 C CA . LYS B 1 70 ? 13.203 -40.719 -8.094 1 98.56 70 LYS B CA 1
ATOM 3292 C C . LYS B 1 70 ? 13.695 -39.406 -7.531 1 98.56 70 LYS B C 1
ATOM 3294 O O . LYS B 1 70 ? 13.117 -38.344 -7.82 1 98.56 70 LYS B O 1
ATOM 3299 N N . VAL B 1 71 ? 14.719 -39.5 -6.664 1 98.75 71 VAL B N 1
ATOM 3300 C CA . VAL B 1 71 ? 15.328 -38.281 -6.152 1 98.75 71 VAL B CA 1
ATOM 3301 C C . VAL B 1 71 ? 16.828 -38.312 -6.398 1 98.75 71 VAL B C 1
ATOM 3303 O O . VAL B 1 71 ? 17.453 -39.406 -6.379 1 98.75 71 VAL B O 1
ATOM 3306 N N . GLY B 1 72 ? 17.375 -37.188 -6.691 1 98.44 72 GLY B N 1
ATOM 3307 C CA . GLY B 1 72 ? 18.812 -37.062 -6.863 1 98.44 72 GLY B CA 1
ATOM 3308 C C . GLY B 1 72 ? 19.547 -36.812 -5.562 1 98.44 72 GLY B C 1
ATOM 3309 O O . GLY B 1 72 ? 18.938 -36.812 -4.492 1 98.44 72 GLY B O 1
ATOM 3310 N N . PRO B 1 73 ? 20.891 -36.656 -5.707 1 98.12 73 PRO B N 1
ATOM 3311 C CA . PRO B 1 73 ? 21.703 -36.344 -4.516 1 98.12 73 PRO B CA 1
ATOM 3312 C C . PRO B 1 73 ? 21.25 -35.094 -3.799 1 98.12 73 PRO B C 1
ATOM 3314 O O . PRO B 1 73 ? 20.875 -34.094 -4.445 1 98.12 73 PRO B O 1
ATOM 3317 N N . GLY B 1 74 ? 21.281 -35.125 -2.469 1 97.75 74 GLY B N 1
ATOM 3318 C CA . GLY B 1 74 ? 21.047 -33.938 -1.67 1 97.75 74 GLY B CA 1
ATOM 3319 C C . GLY B 1 74 ? 19.578 -33.625 -1.459 1 97.75 74 GLY B C 1
ATOM 3320 O O . GLY B 1 74 ? 19.234 -32.656 -0.743 1 97.75 74 GLY B O 1
ATOM 3321 N N . VAL B 1 75 ? 18.672 -34.344 -2.053 1 98.5 75 VAL B N 1
ATOM 3322 C CA . VAL B 1 75 ? 17.234 -34.125 -1.85 1 98.5 75 VAL B CA 1
ATOM 3323 C C . VAL B 1 75 ? 16.844 -34.594 -0.447 1 98.5 75 VAL B C 1
ATOM 3325 O O . VAL B 1 75 ? 17.156 -35.688 -0.034 1 98.5 75 VAL B O 1
ATOM 3328 N N . THR B 1 76 ? 16.203 -33.656 0.248 1 97.62 76 THR B N 1
ATOM 3329 C CA . THR B 1 76 ? 15.812 -33.969 1.617 1 97.62 76 THR B CA 1
ATOM 3330 C C . THR B 1 76 ? 14.32 -33.719 1.829 1 97.62 76 THR B C 1
ATOM 3332 O O . THR B 1 76 ? 13.734 -34.188 2.811 1 97.62 76 THR B O 1
ATOM 3335 N N . ARG B 1 77 ? 13.648 -33 0.925 1 97.25 77 ARG B N 1
ATOM 3336 C CA . ARG B 1 77 ? 12.289 -32.531 1.139 1 97.25 77 ARG B CA 1
ATOM 3337 C C . ARG B 1 77 ? 11.266 -33.594 0.813 1 97.25 77 ARG B C 1
ATOM 3339 O O . ARG B 1 77 ? 10.156 -33.594 1.355 1 97.25 77 ARG B O 1
ATOM 3346 N N . VAL B 1 78 ? 11.672 -34.531 -0.038 1 98.5 78 VAL B N 1
ATOM 3347 C CA . VAL B 1 78 ? 10.75 -35.562 -0.502 1 98.5 78 VAL B CA 1
ATOM 3348 C C . VAL B 1 78 ? 11.5 -36.875 -0.741 1 98.5 78 VAL B C 1
ATOM 3350 O O . VAL B 1 78 ? 12.734 -36.875 -0.734 1 98.5 78 VAL B O 1
ATOM 3353 N N . ALA B 1 79 ? 10.727 -37.938 -0.939 1 98.5 79 ALA B N 1
ATOM 3354 C CA . ALA B 1 79 ? 11.25 -39.281 -1.261 1 98.5 79 ALA B CA 1
ATOM 3355 C C . ALA B 1 79 ? 10.367 -39.969 -2.287 1 98.5 79 ALA B C 1
ATOM 3357 O O . ALA B 1 79 ? 9.211 -39.594 -2.488 1 98.5 79 ALA B O 1
ATOM 3358 N N . PRO B 1 80 ? 10.953 -41 -2.969 1 98.69 80 PRO B N 1
ATOM 3359 C CA . PRO B 1 80 ? 10.125 -41.781 -3.906 1 98.69 80 PRO B CA 1
ATOM 3360 C C . PRO B 1 80 ? 8.844 -42.281 -3.27 1 98.69 80 PRO B C 1
ATOM 3362 O O . PRO B 1 80 ? 8.867 -42.812 -2.148 1 98.69 80 PRO B O 1
ATOM 3365 N N . GLY B 1 81 ? 7.781 -42.094 -3.971 1 98.5 81 GLY B N 1
ATOM 3366 C CA . GLY B 1 81 ? 6.488 -42.531 -3.463 1 98.5 81 GLY B CA 1
ATOM 3367 C C . GLY B 1 81 ? 5.676 -41.406 -2.857 1 98.5 81 GLY B C 1
ATOM 3368 O O . GLY B 1 81 ? 4.457 -41.531 -2.713 1 98.5 81 GLY B O 1
ATOM 3369 N N . ASP B 1 82 ? 6.309 -40.312 -2.457 1 98.62 82 ASP B N 1
ATOM 3370 C CA . ASP B 1 82 ? 5.602 -39.188 -1.869 1 98.62 82 ASP B CA 1
ATOM 3371 C C . ASP B 1 82 ? 4.664 -38.531 -2.885 1 98.62 82 ASP B C 1
ATOM 3373 O O . ASP B 1 82 ? 5.016 -38.375 -4.055 1 98.62 82 ASP B O 1
ATOM 3377 N N . GLN B 1 83 ? 3.434 -38.188 -2.438 1 98.5 83 GLN B N 1
ATOM 3378 C CA . GLN B 1 83 ? 2.559 -37.281 -3.197 1 98.5 83 GLN B CA 1
ATOM 3379 C C . GLN B 1 83 ? 2.938 -35.844 -2.982 1 98.5 83 GLN B C 1
ATOM 3381 O O . GLN B 1 83 ? 3.254 -35.438 -1.863 1 98.5 83 GLN B O 1
ATOM 3386 N N . VAL B 1 84 ? 2.965 -35.094 -4.094 1 98.62 84 VAL B N 1
ATOM 3387 C CA . VAL B 1 84 ? 3.406 -33.719 -3.977 1 98.62 84 VAL B CA 1
ATOM 3388 C C . VAL B 1 84 ? 2.496 -32.812 -4.805 1 98.62 84 VAL B C 1
ATOM 3390 O O . VAL B 1 84 ? 1.892 -33.25 -5.781 1 98.62 84 VAL B O 1
ATOM 3393 N N . VAL B 1 85 ? 2.301 -31.625 -4.371 1 98.56 85 VAL B N 1
ATOM 3394 C CA . VAL B 1 85 ? 1.838 -30.484 -5.145 1 98.56 85 VAL B CA 1
ATOM 3395 C C . VAL B 1 85 ? 3.014 -29.562 -5.461 1 98.56 85 VAL B C 1
ATOM 3397 O O . VAL B 1 85 ? 3.836 -29.266 -4.586 1 98.56 85 VAL B O 1
ATOM 3400 N N . CYS B 1 86 ? 3.131 -29.188 -6.703 1 98.06 86 CYS B N 1
ATOM 3401 C CA . CYS B 1 86 ? 4.246 -28.328 -7.105 1 98.06 86 CYS B CA 1
ATOM 3402 C C . CYS B 1 86 ? 3.918 -26.859 -6.879 1 98.06 86 CYS B C 1
ATOM 3404 O O . CYS B 1 86 ? 2.836 -26.406 -7.246 1 98.06 86 CYS B O 1
ATOM 3406 N N . SER B 1 87 ? 4.832 -26.172 -6.273 1 96.62 87 SER B N 1
ATOM 3407 C CA . SER B 1 87 ? 4.738 -24.719 -6.16 1 96.62 87 SER B CA 1
ATOM 3408 C C . SER B 1 87 ? 5.363 -24.031 -7.371 1 96.62 87 SER B C 1
ATOM 3410 O O . SER B 1 87 ? 6.531 -24.266 -7.688 1 96.62 87 SER B O 1
ATOM 3412 N N . PHE B 1 88 ? 4.645 -23.156 -8.047 1 95.56 88 PHE B N 1
ATOM 3413 C CA . PHE B 1 88 ? 5.18 -22.516 -9.242 1 95.56 88 PHE B CA 1
ATOM 3414 C C . PHE B 1 88 ? 6.34 -21.594 -8.883 1 95.56 88 PHE B C 1
ATOM 3416 O O . PHE B 1 88 ? 7.219 -21.344 -9.711 1 95.56 88 PHE B O 1
ATOM 3423 N N . ILE B 1 89 ? 6.273 -21.047 -7.688 1 95.88 89 ILE B N 1
ATOM 3424 C CA . ILE B 1 89 ? 7.441 -20.328 -7.18 1 95.88 89 ILE B CA 1
ATOM 3425 C C . ILE B 1 89 ? 8.266 -21.25 -6.289 1 95.88 89 ILE B C 1
ATOM 3427 O O . ILE B 1 89 ? 7.777 -21.734 -5.266 1 95.88 89 ILE B O 1
ATOM 3431 N N . PRO B 1 90 ? 9.484 -21.484 -6.727 1 96.44 90 PRO B N 1
ATOM 3432 C CA . PRO B 1 90 ? 10.336 -22.266 -5.824 1 96.44 90 PRO B CA 1
ATOM 3433 C C . PRO B 1 90 ? 10.641 -21.531 -4.523 1 96.44 90 PRO B C 1
ATOM 3435 O O . PRO B 1 90 ? 10.562 -20.297 -4.473 1 96.44 90 PRO B O 1
ATOM 3438 N N . ASN B 1 91 ? 10.883 -22.219 -3.494 1 96.75 91 ASN B N 1
ATOM 3439 C CA . ASN B 1 91 ? 11.297 -21.641 -2.217 1 96.75 91 ASN B CA 1
ATOM 3440 C C . ASN B 1 91 ? 12.57 -22.297 -1.688 1 96.75 91 ASN B C 1
ATOM 3442 O O . ASN B 1 91 ? 12.547 -23.469 -1.275 1 96.75 91 ASN B O 1
ATOM 3446 N N . CYS B 1 92 ? 13.641 -21.578 -1.627 1 95.62 92 CYS B N 1
ATOM 3447 C CA . CYS B 1 92 ? 14.945 -22.125 -1.284 1 95.62 92 CYS B CA 1
ATOM 3448 C C . CYS B 1 92 ? 15.094 -22.281 0.225 1 95.62 92 CYS B C 1
ATOM 3450 O O . CYS B 1 92 ? 15.945 -23.031 0.693 1 95.62 92 CYS B O 1
ATOM 3452 N N . GLY B 1 93 ? 14.344 -21.547 0.966 1 95.44 93 GLY B N 1
ATOM 3453 C CA . GLY B 1 93 ? 14.328 -21.672 2.416 1 95.44 93 GLY B CA 1
ATOM 3454 C C . GLY B 1 93 ? 15.398 -20.844 3.094 1 95.44 93 GLY B C 1
ATOM 3455 O O . GLY B 1 93 ? 15.359 -20.641 4.309 1 95.44 93 GLY B O 1
ATOM 3456 N N . VAL B 1 94 ? 16.359 -20.219 2.258 1 95.56 94 VAL B N 1
ATOM 3457 C CA . VAL B 1 94 ? 17.516 -19.656 2.936 1 95.56 94 VAL B CA 1
ATOM 3458 C C . VAL B 1 94 ? 17.703 -18.203 2.508 1 95.56 94 VAL B C 1
ATOM 3460 O O . VAL B 1 94 ? 18.406 -17.438 3.174 1 95.56 94 VAL B O 1
ATOM 3463 N N . CYS B 1 95 ? 17.188 -17.766 1.378 1 95.44 95 CYS B N 1
ATOM 3464 C CA . CYS B 1 95 ? 17.359 -16.375 0.988 1 95.44 95 CYS B CA 1
ATOM 3465 C C . CYS B 1 95 ? 16.625 -15.445 1.964 1 95.44 95 CYS B C 1
ATOM 3467 O O . CYS B 1 95 ? 15.867 -15.906 2.814 1 95.44 95 CYS B O 1
ATOM 3469 N N . ARG B 1 96 ? 16.891 -14.141 1.841 1 94.12 96 ARG B N 1
ATOM 3470 C CA . ARG B 1 96 ? 16.328 -13.172 2.768 1 94.12 96 ARG B CA 1
ATOM 3471 C C . ARG B 1 96 ? 14.805 -13.266 2.807 1 94.12 96 ARG B C 1
ATOM 3473 O O . ARG B 1 96 ? 14.203 -13.133 3.871 1 94.12 96 ARG B O 1
ATOM 3480 N N . TYR B 1 97 ? 14.164 -13.516 1.724 1 96.75 97 TYR B N 1
ATOM 3481 C CA . TYR B 1 97 ? 12.703 -13.547 1.643 1 96.75 97 TYR B CA 1
ATOM 3482 C C . TYR B 1 97 ? 12.148 -14.828 2.24 1 96.75 97 TYR B C 1
ATOM 3484 O O . TYR B 1 97 ? 11.188 -14.805 3.014 1 96.75 97 TYR B O 1
ATOM 3492 N N . CYS B 1 98 ? 12.75 -15.945 1.96 1 96.81 98 CYS B N 1
ATOM 3493 C CA . CYS B 1 98 ? 12.312 -17.203 2.562 1 96.81 98 CYS B CA 1
ATOM 3494 C C . CYS B 1 98 ? 12.516 -17.172 4.074 1 96.81 98 CYS B C 1
ATOM 3496 O O . CYS B 1 98 ? 11.648 -17.625 4.824 1 96.81 98 CYS B O 1
ATOM 3498 N N . ALA B 1 99 ? 13.633 -16.609 4.461 1 95.31 99 ALA B N 1
ATOM 3499 C CA . ALA B 1 99 ? 13.984 -16.609 5.879 1 95.31 99 ALA B CA 1
ATOM 3500 C C . ALA B 1 99 ? 13.031 -15.719 6.676 1 95.31 99 ALA B C 1
ATOM 3502 O O . ALA B 1 99 ? 12.898 -15.883 7.891 1 95.31 99 ALA B O 1
ATOM 3503 N N . ASN B 1 100 ? 12.43 -14.773 6.02 1 93.38 100 ASN B N 1
ATOM 3504 C CA . ASN B 1 100 ? 11.531 -13.883 6.738 1 93.38 100 ASN B CA 1
ATOM 3505 C C . ASN B 1 100 ? 10.07 -14.133 6.375 1 93.38 100 ASN B C 1
ATOM 3507 O O . ASN B 1 100 ? 9.234 -13.242 6.496 1 93.38 100 ASN B O 1
ATOM 3511 N N . GLY B 1 101 ? 9.742 -15.305 5.859 1 95.38 101 GLY B N 1
ATOM 3512 C CA . GLY B 1 101 ? 8.375 -15.734 5.637 1 95.38 101 GLY B CA 1
ATOM 3513 C C . GLY B 1 101 ? 7.742 -15.117 4.402 1 95.38 101 GLY B C 1
ATOM 3514 O O . GLY B 1 101 ? 6.535 -14.867 4.375 1 95.38 101 GLY B O 1
ATOM 3515 N N . GLN B 1 102 ? 8.547 -14.734 3.451 1 97.44 102 GLN B N 1
ATOM 3516 C CA . GLN B 1 102 ? 8.055 -14.203 2.184 1 97.44 102 GLN B CA 1
ATOM 3517 C C . GLN B 1 102 ? 8.461 -15.094 1.018 1 97.44 102 GLN B C 1
ATOM 3519 O O . GLN B 1 102 ? 9.047 -14.625 0.037 1 97.44 102 GLN B O 1
ATOM 3524 N N . GLN B 1 103 ? 8.023 -16.344 1.072 1 97.44 103 GLN B N 1
ATOM 3525 C CA . GLN B 1 103 ? 8.453 -17.344 0.098 1 97.44 103 GLN B CA 1
ATOM 3526 C C . GLN B 1 103 ? 7.898 -17.031 -1.289 1 97.44 103 GLN B C 1
ATOM 3528 O O . GLN B 1 103 ? 8.445 -17.484 -2.297 1 97.44 103 GLN B O 1
ATOM 3533 N N . SER B 1 104 ? 6.797 -16.25 -1.355 1 97.56 104 SER B N 1
ATOM 3534 C CA . SER B 1 104 ? 6.176 -15.938 -2.637 1 97.56 104 SER B CA 1
ATOM 3535 C C . SER B 1 104 ? 7.105 -15.102 -3.51 1 97.56 104 SER B C 1
ATOM 3537 O O . SER B 1 104 ? 6.867 -14.953 -4.711 1 97.56 104 SER B O 1
ATOM 3539 N N . ILE B 1 105 ? 8.156 -14.555 -2.91 1 97.62 105 ILE B N 1
ATOM 3540 C CA . ILE B 1 105 ? 9.094 -13.742 -3.68 1 97.62 105 ILE B CA 1
ATOM 3541 C C . ILE B 1 105 ? 10.516 -14.25 -3.453 1 97.62 105 ILE B C 1
ATOM 3543 O O . ILE B 1 105 ? 11.461 -13.453 -3.379 1 97.62 105 ILE B O 1
ATOM 3547 N N . CYS B 1 106 ? 10.742 -15.539 -3.332 1 97.62 106 CYS B N 1
ATOM 3548 C CA . CYS B 1 106 ? 12.031 -16.203 -3.229 1 97.62 106 CYS B CA 1
ATOM 3549 C C . CYS B 1 106 ? 12.945 -15.805 -4.379 1 97.62 106 CYS B C 1
ATOM 3551 O O . CYS B 1 106 ? 12.5 -15.68 -5.52 1 97.62 106 CYS B O 1
ATOM 3553 N N . ASP B 1 107 ? 14.266 -15.672 -4.102 1 95.88 107 ASP B N 1
ATOM 3554 C CA . ASP B 1 107 ? 15.25 -15.281 -5.105 1 95.88 107 ASP B CA 1
ATOM 3555 C C . ASP B 1 107 ? 15.352 -16.344 -6.207 1 95.88 107 ASP B C 1
ATOM 3557 O O . ASP B 1 107 ? 15.625 -16.016 -7.363 1 95.88 107 ASP B O 1
ATOM 3561 N N . MET B 1 108 ? 15.07 -17.547 -5.914 1 94.69 108 MET B N 1
ATOM 3562 C CA . MET B 1 108 ? 15.133 -18.625 -6.895 1 94.69 108 MET B CA 1
ATOM 3563 C C . MET B 1 108 ? 14.062 -18.453 -7.965 1 94.69 108 MET B C 1
ATOM 3565 O O . MET B 1 108 ? 14.156 -19.031 -9.047 1 94.69 108 MET B O 1
ATOM 3569 N N . GLY B 1 109 ? 13.055 -17.625 -7.629 1 94.25 109 GLY B N 1
ATOM 3570 C CA . GLY B 1 109 ? 11.977 -17.375 -8.57 1 94.25 109 GLY B CA 1
ATOM 3571 C C . GLY B 1 109 ? 12.406 -16.578 -9.781 1 94.25 109 GLY B C 1
ATOM 3572 O O . GLY B 1 109 ? 11.695 -16.516 -10.789 1 94.25 109 GLY B O 1
ATOM 3573 N N . ALA B 1 110 ? 13.633 -16.016 -9.797 1 90.81 110 ALA B N 1
ATOM 3574 C CA . ALA B 1 110 ? 14.148 -15.188 -10.883 1 90.81 110 ALA B CA 1
ATOM 3575 C C . ALA B 1 110 ? 14.242 -15.992 -12.18 1 90.81 110 ALA B C 1
ATOM 3577 O O . ALA B 1 110 ? 14.188 -15.422 -13.273 1 90.81 110 ALA B O 1
ATOM 3578 N N . GLY B 1 111 ? 14.25 -17.281 -12.109 1 89.81 111 GLY B N 1
ATOM 3579 C CA . GLY B 1 111 ? 14.477 -18.141 -13.266 1 89.81 111 GLY B CA 1
ATOM 3580 C C . GLY B 1 111 ? 13.203 -18.766 -13.805 1 89.81 111 GLY B C 1
ATOM 3581 O O . GLY B 1 111 ? 13.242 -19.547 -14.758 1 89.81 111 GLY B O 1
ATOM 3582 N N . ILE B 1 112 ? 12.047 -18.375 -13.305 1 89.62 112 ILE B N 1
ATOM 3583 C CA . ILE B 1 112 ? 10.859 -19.172 -13.57 1 89.62 112 ILE B CA 1
ATOM 3584 C C . ILE B 1 112 ? 10.414 -18.969 -15.016 1 89.62 112 ILE B C 1
ATOM 3586 O O . ILE B 1 112 ? 9.75 -19.828 -15.594 1 89.62 112 ILE B O 1
ATOM 3590 N N . LEU B 1 113 ? 10.797 -17.859 -15.641 1 91.38 113 LEU B N 1
ATOM 3591 C CA . LEU B 1 113 ? 10.391 -17.656 -17.031 1 91.38 113 LEU B CA 1
ATOM 3592 C C . LEU B 1 113 ? 11.5 -18.078 -17.984 1 91.38 113 LEU B C 1
ATOM 3594 O O . LEU B 1 113 ? 11.273 -18.156 -19.203 1 91.38 113 LEU B O 1
ATOM 3598 N N . GLU B 1 114 ? 12.656 -18.328 -17.469 1 93.38 114 GLU B N 1
ATOM 3599 C CA . GLU B 1 114 ? 13.719 -18.938 -18.266 1 93.38 114 GLU B CA 1
ATOM 3600 C C . GLU B 1 114 ? 13.477 -20.422 -18.484 1 93.38 114 GLU B C 1
ATOM 3602 O O . GLU B 1 114 ? 13.727 -20.953 -19.562 1 93.38 114 GLU B O 1
ATOM 3607 N N . GLY B 1 115 ? 13 -21.062 -17.469 1 95.12 115 GLY B N 1
ATOM 3608 C CA . GLY B 1 115 ? 12.523 -22.422 -17.578 1 95.12 115 GLY B CA 1
ATOM 3609 C C . GLY B 1 115 ? 13.609 -23.469 -17.359 1 95.12 115 GLY B C 1
ATOM 3610 O O . GLY B 1 115 ? 13.359 -24.672 -17.469 1 95.12 115 GLY B O 1
ATOM 3611 N N . GLY B 1 116 ? 14.836 -23.016 -17.172 1 95.56 116 GLY B N 1
ATOM 3612 C CA . GLY B 1 116 ? 15.906 -23.922 -16.781 1 95.56 116 GLY B CA 1
ATOM 3613 C C . GLY B 1 116 ? 16 -24.125 -15.273 1 95.56 116 GLY B C 1
ATOM 3614 O O . GLY B 1 116 ? 15.484 -23.312 -14.508 1 95.56 116 GLY B O 1
ATOM 3615 N N . LEU B 1 117 ? 16.578 -25.219 -14.852 1 96.44 117 LEU B N 1
ATOM 3616 C CA . LEU B 1 117 ? 16.812 -25.484 -13.43 1 96.44 117 LEU B CA 1
ATOM 3617 C C . LEU B 1 117 ? 18.047 -24.75 -12.938 1 96.44 117 LEU B C 1
ATOM 3619 O O . LEU B 1 117 ? 18.844 -24.266 -13.742 1 96.44 117 LEU B O 1
ATOM 3623 N N . PRO B 1 118 ? 18.156 -24.609 -11.602 1 92 118 PRO B N 1
ATOM 3624 C CA . PRO B 1 118 ? 19.375 -24 -11.07 1 92 118 PRO B CA 1
ATOM 3625 C C . PRO B 1 118 ? 20.641 -24.625 -11.641 1 92 118 PRO B C 1
ATOM 3627 O O . PRO B 1 118 ? 20.703 -25.844 -11.828 1 92 118 PRO B O 1
ATOM 3630 N N . GLY B 1 119 ? 21.703 -23.75 -11.938 1 90.56 119 GLY B N 1
ATOM 3631 C CA . GLY B 1 119 ? 22.953 -24.234 -12.492 1 90.56 119 GLY B CA 1
ATOM 3632 C C . GLY B 1 119 ? 22.922 -24.406 -14 1 90.56 119 GLY B C 1
ATOM 3633 O O . GLY B 1 119 ? 23.672 -25.203 -14.562 1 90.56 119 GLY B O 1
ATOM 3634 N N . ASP B 1 120 ? 21.984 -23.75 -14.656 1 92.12 120 ASP B N 1
ATOM 3635 C CA . ASP B 1 120 ? 21.812 -23.781 -16.109 1 92.12 120 ASP B CA 1
ATOM 3636 C C . ASP B 1 120 ? 21.578 -25.219 -16.594 1 92.12 120 ASP B C 1
ATOM 3638 O O . ASP B 1 120 ? 22.156 -25.641 -17.578 1 92.12 120 ASP B O 1
ATOM 3642 N N . ARG B 1 121 ? 20.844 -25.906 -15.82 1 95.94 121 ARG B N 1
ATOM 3643 C CA . ARG B 1 121 ? 20.469 -27.297 -16.125 1 95.94 121 ARG B CA 1
ATOM 3644 C C . ARG B 1 121 ? 19.188 -27.344 -16.938 1 95.94 121 ARG B C 1
ATOM 3646 O O . ARG B 1 121 ? 18.172 -26.734 -16.562 1 95.94 121 ARG B O 1
ATOM 3653 N N . TRP B 1 122 ? 19.219 -28.047 -18.109 1 97.25 122 TRP B N 1
ATOM 3654 C CA . TRP B 1 122 ? 18.078 -28.203 -19 1 97.25 122 TRP B CA 1
ATOM 3655 C C . TRP B 1 122 ? 17.781 -29.672 -19.25 1 97.25 122 TRP B C 1
ATOM 3657 O O . TRP B 1 122 ? 18.328 -30.266 -20.188 1 97.25 122 TRP B O 1
ATOM 3667 N N . PRO B 1 123 ? 16.875 -30.203 -18.531 1 98.06 123 PRO B N 1
ATOM 3668 C CA . PRO B 1 123 ? 16.688 -31.656 -18.594 1 98.06 123 PRO B CA 1
ATOM 3669 C C . PRO B 1 123 ? 15.844 -32.094 -19.797 1 98.06 123 PRO B C 1
ATOM 3671 O O . PRO B 1 123 ? 15.719 -33.281 -20.062 1 98.06 123 PRO B O 1
ATOM 3674 N N . ILE B 1 124 ? 15.203 -31.203 -20.531 1 98.62 124 ILE B N 1
ATOM 3675 C CA . ILE B 1 124 ? 14.273 -31.578 -21.594 1 98.62 124 ILE B CA 1
ATOM 3676 C C . ILE B 1 124 ? 14.867 -31.219 -22.953 1 98.62 124 ILE B C 1
ATOM 3678 O O . ILE B 1 124 ? 15.445 -30.141 -23.125 1 98.62 124 ILE B O 1
ATOM 3682 N N . SER B 1 125 ? 14.781 -32.094 -23.922 1 98.38 125 SER B N 1
ATOM 3683 C CA . SER B 1 125 ? 15.156 -31.828 -25.312 1 98.38 125 SER B CA 1
ATOM 3684 C C . SER B 1 125 ? 14.109 -32.344 -26.281 1 98.38 125 SER B C 1
ATOM 3686 O O . SER B 1 125 ? 13.438 -33.344 -26 1 98.38 125 SER B O 1
ATOM 3688 N N . ASN B 1 126 ? 14.008 -31.672 -27.391 1 97.38 126 ASN B N 1
ATOM 3689 C CA . ASN B 1 126 ? 13.109 -32.188 -28.422 1 97.38 126 ASN B CA 1
ATOM 3690 C C . ASN B 1 126 ? 13.828 -33.156 -29.359 1 97.38 126 ASN B C 1
ATOM 3692 O O . ASN B 1 126 ? 14.977 -33.531 -29.109 1 97.38 126 ASN B O 1
ATOM 3696 N N . SER B 1 127 ? 13.102 -33.625 -30.391 1 93.94 127 SER B N 1
ATOM 3697 C CA . SER B 1 127 ? 13.609 -34.656 -31.281 1 93.94 127 SER B CA 1
ATOM 3698 C C . SER B 1 127 ? 14.844 -34.188 -32.031 1 93.94 127 SER B C 1
ATOM 3700 O O . SER B 1 127 ? 15.625 -35 -32.531 1 93.94 127 SER B O 1
ATOM 3702 N N . LYS B 1 128 ? 15.039 -32.844 -32.188 1 95.19 128 LYS B N 1
ATOM 3703 C CA . LYS B 1 128 ? 16.172 -32.281 -32.906 1 95.19 128 LYS B CA 1
ATOM 3704 C C . LYS B 1 128 ? 17.328 -31.984 -31.969 1 95.19 128 LYS B C 1
ATOM 3706 O O . LYS B 1 128 ? 18.359 -31.453 -32.375 1 95.19 128 LYS B O 1
ATOM 3711 N N . GLY B 1 129 ? 17.125 -32.375 -30.75 1 95.5 129 GLY B N 1
ATOM 3712 C CA . GLY B 1 129 ? 18.188 -32.156 -29.766 1 95.5 129 GLY B CA 1
ATOM 3713 C C . GLY B 1 129 ? 18.172 -30.766 -29.156 1 95.5 129 GLY B C 1
ATOM 3714 O O . GLY B 1 129 ? 19.031 -30.422 -28.344 1 95.5 129 GLY B O 1
ATOM 3715 N N . GLU B 1 130 ? 17.25 -30 -29.609 1 97 130 GLU B N 1
ATOM 3716 C CA . GLU B 1 130 ? 17.109 -28.656 -29.062 1 97 130 GLU B CA 1
ATOM 3717 C C . GLU B 1 130 ? 16.594 -28.688 -27.625 1 97 130 GLU B C 1
ATOM 3719 O O . GLU B 1 130 ? 15.68 -29.453 -27.312 1 97 130 GLU B O 1
ATOM 3724 N N . LYS B 1 131 ? 17.25 -27.859 -26.734 1 97.81 131 LYS B N 1
ATOM 3725 C CA . LYS B 1 131 ? 16.812 -27.766 -25.328 1 97.81 131 LYS B CA 1
ATOM 3726 C C . LYS B 1 131 ? 15.477 -27.047 -25.219 1 97.81 131 LYS B C 1
ATOM 3728 O O . LYS B 1 131 ? 15.25 -26.031 -25.891 1 97.81 131 LYS B O 1
ATOM 3733 N N . VAL B 1 132 ? 14.633 -27.609 -24.422 1 98.25 132 VAL B N 1
ATOM 3734 C CA . VAL B 1 132 ? 13.297 -27.078 -24.172 1 98.25 132 VAL B CA 1
ATOM 3735 C C . VAL B 1 132 ? 13.164 -26.688 -22.703 1 98.25 132 VAL B C 1
ATOM 3737 O O . VAL B 1 132 ? 13.547 -27.469 -21.812 1 98.25 132 VAL B O 1
ATOM 3740 N N . GLY B 1 133 ? 12.727 -25.484 -22.422 1 97.75 133 GLY B N 1
ATOM 3741 C CA . GLY B 1 133 ? 12.492 -25.078 -21.047 1 97.75 133 GLY B CA 1
ATOM 3742 C C . GLY B 1 133 ? 11.211 -25.641 -20.453 1 97.75 133 GLY B C 1
ATOM 3743 O O . GLY B 1 133 ? 10.422 -26.266 -21.172 1 97.75 133 GLY B O 1
ATOM 3744 N N . ALA B 1 134 ? 11.047 -25.547 -19.156 1 97.94 134 ALA B N 1
ATOM 3745 C CA . ALA B 1 134 ? 9.82 -25.891 -18.438 1 97.94 134 ALA B CA 1
ATOM 3746 C C . ALA B 1 134 ? 9.258 -24.672 -17.703 1 97.94 134 ALA B C 1
ATOM 3748 O O . ALA B 1 134 ? 9.961 -24.016 -16.953 1 97.94 134 ALA B O 1
ATOM 3749 N N . MET B 1 135 ? 7.984 -24.391 -17.906 1 97.31 135 MET B N 1
ATOM 3750 C CA . MET B 1 135 ? 7.344 -23.25 -17.266 1 97.31 135 MET B CA 1
ATOM 3751 C C . MET B 1 135 ? 7.52 -23.312 -15.75 1 97.31 135 MET B C 1
ATOM 3753 O O . MET B 1 135 ? 7.258 -24.344 -15.125 1 97.31 135 MET B O 1
ATOM 3757 N N . CYS B 1 136 ? 8.039 -22.188 -15.141 1 97.12 136 CYS B N 1
ATOM 3758 C CA . CYS B 1 136 ? 8.297 -22.047 -13.711 1 97.12 136 CYS B CA 1
ATOM 3759 C C . CYS B 1 136 ? 9.227 -23.141 -13.219 1 97.12 136 CYS B C 1
ATOM 3761 O O . CYS B 1 136 ? 9.172 -23.531 -12.047 1 97.12 136 CYS B O 1
ATOM 3763 N N . MET B 1 137 ? 9.961 -23.766 -14.148 1 97.12 137 MET B N 1
ATOM 3764 C CA . MET B 1 137 ? 10.945 -24.812 -13.891 1 97.12 137 MET B CA 1
ATOM 3765 C C . MET B 1 137 ? 10.266 -26.125 -13.523 1 97.12 137 MET B C 1
ATOM 3767 O O . MET B 1 137 ? 10.859 -26.969 -12.859 1 97.12 137 MET B O 1
ATOM 3771 N N . ILE B 1 138 ? 8.953 -26.203 -13.836 1 97.88 138 ILE B N 1
ATOM 3772 C CA . ILE B 1 138 ? 8.258 -27.422 -13.469 1 97.88 138 ILE B CA 1
ATOM 3773 C C . ILE B 1 138 ? 7.609 -28.047 -14.703 1 97.88 138 ILE B C 1
ATOM 3775 O O . ILE B 1 138 ? 7.645 -29.266 -14.891 1 97.88 138 ILE B O 1
ATOM 3779 N N . GLY B 1 139 ? 7.012 -27.234 -15.648 1 98.12 139 GLY B N 1
ATOM 3780 C CA . GLY B 1 139 ? 6.477 -27.766 -16.891 1 98.12 139 GLY B CA 1
ATOM 3781 C C . GLY B 1 139 ? 5.512 -28.922 -16.672 1 98.12 139 GLY B C 1
ATOM 3782 O O . GLY B 1 139 ? 5.785 -30.047 -17.094 1 98.12 139 GLY B O 1
ATOM 3783 N N . THR B 1 140 ? 4.352 -28.656 -16.203 1 98.69 140 THR B N 1
ATOM 3784 C CA . THR B 1 140 ? 3.479 -29.703 -15.695 1 98.69 140 THR B CA 1
ATOM 3785 C C . THR B 1 140 ? 2.605 -30.266 -16.812 1 98.69 140 THR B C 1
ATOM 3787 O O . THR B 1 140 ? 1.91 -31.266 -16.609 1 98.69 140 THR B O 1
ATOM 3790 N N . PHE B 1 141 ? 2.617 -29.594 -17.984 1 98.75 141 PHE B N 1
ATOM 3791 C CA . PHE B 1 141 ? 1.978 -30.203 -19.141 1 98.75 141 PHE B CA 1
ATOM 3792 C C . PHE B 1 141 ? 2.896 -31.234 -19.797 1 98.75 141 PHE B C 1
ATOM 3794 O O . PHE B 1 141 ? 3.168 -31.172 -21 1 98.75 141 PHE B O 1
ATOM 3801 N N . SER B 1 142 ? 3.365 -32.094 -19.062 1 98.75 142 SER B N 1
ATOM 3802 C CA . SER B 1 142 ? 4.223 -33.25 -19.375 1 98.75 142 SER B CA 1
ATOM 3803 C C . SER B 1 142 ? 3.926 -34.438 -18.453 1 98.75 142 SER B C 1
ATOM 3805 O O . SER B 1 142 ? 3.639 -34.25 -17.266 1 98.75 142 SER B O 1
ATOM 3807 N N . GLN B 1 143 ? 3.967 -35.625 -18.969 1 98.69 143 GLN B N 1
ATOM 3808 C CA . GLN B 1 143 ? 3.713 -36.812 -18.141 1 98.69 143 GLN B CA 1
ATOM 3809 C C . GLN B 1 143 ? 4.719 -36.906 -17 1 98.69 143 GLN B C 1
ATOM 3811 O O . GLN B 1 143 ? 4.359 -37.25 -15.875 1 98.69 143 GLN B O 1
ATOM 3816 N N . TYR B 1 144 ? 5.945 -36.594 -17.281 1 98.75 144 TYR B N 1
ATOM 3817 C CA . TYR B 1 144 ? 7.035 -36.594 -16.312 1 98.75 144 TYR B CA 1
ATOM 3818 C C . TYR B 1 144 ? 7.793 -35.281 -16.312 1 98.75 144 TYR B C 1
ATOM 3820 O O . TYR B 1 144 ? 7.82 -34.562 -17.312 1 98.75 144 TYR B O 1
ATOM 3828 N N . GLY B 1 145 ? 8.391 -35 -15.211 1 98.44 145 GLY B N 1
ATOM 3829 C CA . GLY B 1 145 ? 9.234 -33.812 -15.102 1 98.44 145 GLY B CA 1
ATOM 3830 C C . GLY B 1 145 ? 10.414 -34 -14.18 1 98.44 145 GLY B C 1
ATOM 3831 O O . GLY B 1 145 ? 10.352 -34.781 -13.227 1 98.44 145 GLY B O 1
ATOM 3832 N N . VAL B 1 146 ? 11.492 -33.406 -14.484 1 98.69 146 VAL B N 1
ATOM 3833 C CA . VAL B 1 146 ? 12.609 -33.219 -13.57 1 98.69 146 VAL B CA 1
ATOM 3834 C C . VAL B 1 146 ? 12.617 -31.797 -13.023 1 98.69 146 VAL B C 1
ATOM 3836 O O . VAL B 1 146 ? 12.789 -30.844 -13.781 1 98.69 146 VAL B O 1
ATOM 3839 N N . ILE B 1 147 ? 12.438 -31.656 -11.719 1 98.44 147 ILE B N 1
ATOM 3840 C CA . ILE B 1 147 ? 12.336 -30.344 -11.109 1 98.44 147 ILE B CA 1
ATOM 3841 C C . ILE B 1 147 ? 13.258 -30.266 -9.891 1 98.44 147 ILE B C 1
ATOM 3843 O O . ILE B 1 147 ? 13.906 -31.25 -9.539 1 98.44 147 ILE B O 1
ATOM 3847 N N . HIS B 1 148 ? 13.43 -29.109 -9.367 1 98.19 148 HIS B N 1
ATOM 3848 C CA . HIS B 1 148 ? 14.188 -28.953 -8.133 1 98.19 148 HIS B CA 1
ATOM 3849 C C . HIS B 1 148 ? 13.312 -29.203 -6.91 1 98.19 148 HIS B C 1
ATOM 3851 O O . HIS B 1 148 ? 12.133 -28.828 -6.902 1 98.19 148 HIS B O 1
ATOM 3857 N N . GLN B 1 149 ? 13.789 -29.719 -5.836 1 98.44 149 GLN B N 1
ATOM 3858 C CA . GLN B 1 149 ? 13.023 -30.047 -4.637 1 98.44 149 GLN B CA 1
ATOM 3859 C C . GLN B 1 149 ? 12.383 -28.812 -4.035 1 98.44 149 GLN B C 1
ATOM 3861 O O . GLN B 1 149 ? 11.375 -28.906 -3.332 1 98.44 149 GLN B O 1
ATOM 3866 N N . ALA B 1 150 ? 12.891 -27.578 -4.383 1 97.75 150 ALA B N 1
ATOM 3867 C CA . ALA B 1 150 ? 12.391 -26.312 -3.855 1 97.75 150 ALA B CA 1
ATOM 3868 C C . ALA B 1 150 ? 10.969 -26.047 -4.348 1 97.75 150 ALA B C 1
ATOM 3870 O O . ALA B 1 150 ? 10.273 -25.172 -3.805 1 97.75 150 ALA B O 1
ATOM 3871 N N . SER B 1 151 ? 10.516 -26.797 -5.34 1 98 151 SER B N 1
ATOM 3872 C CA . SER B 1 151 ? 9.172 -26.594 -5.883 1 98 151 SER B CA 1
ATOM 3873 C C . SER B 1 151 ? 8.234 -27.719 -5.445 1 98 151 SER B C 1
ATOM 3875 O O . SER B 1 151 ? 7.086 -27.781 -5.883 1 98 151 SER B O 1
ATOM 3877 N N . CYS B 1 152 ? 8.695 -28.609 -4.586 1 98.19 152 CYS B N 1
ATOM 3878 C CA . CYS B 1 152 ? 7.902 -29.75 -4.152 1 98.19 152 CYS B CA 1
ATOM 3879 C C . CYS B 1 152 ? 7.32 -29.516 -2.764 1 98.19 152 CYS B C 1
ATOM 3881 O O . CYS B 1 152 ? 8.062 -29.25 -1.814 1 98.19 152 CYS B O 1
ATOM 3883 N N . VAL B 1 153 ? 6.051 -29.594 -2.641 1 98.25 153 VAL B N 1
ATOM 3884 C CA . VAL B 1 153 ? 5.379 -29.594 -1.344 1 98.25 153 VAL B CA 1
ATOM 3885 C C . VAL B 1 153 ? 4.707 -30.953 -1.11 1 98.25 153 VAL B C 1
ATOM 3887 O O . VAL B 1 153 ? 3.74 -31.297 -1.794 1 98.25 153 VAL B O 1
ATOM 3890 N N . LYS B 1 154 ? 5.23 -31.656 -0.191 1 98.06 154 LYS B N 1
ATOM 3891 C CA . LYS B 1 154 ? 4.668 -32.969 0.141 1 98.06 154 LYS B CA 1
ATOM 3892 C C . LYS B 1 154 ? 3.277 -32.812 0.753 1 98.06 154 LYS B C 1
ATOM 3894 O O . LYS B 1 154 ? 3.043 -31.938 1.576 1 98.06 154 LYS B O 1
ATOM 3899 N N . VAL B 1 155 ? 2.371 -33.688 0.312 1 97.25 155 VAL B N 1
ATOM 3900 C CA . VAL B 1 155 ? 1.029 -33.688 0.888 1 97.25 155 VAL B CA 1
ATOM 3901 C C . VAL B 1 155 ? 0.696 -35.062 1.439 1 97.25 155 VAL B C 1
ATOM 3903 O O . VAL B 1 155 ? 1.35 -36.062 1.095 1 97.25 155 VAL B O 1
ATOM 3906 N N . ASP B 1 156 ? -0.304 -35.156 2.268 1 95.75 156 ASP B N 1
ATOM 3907 C CA . ASP B 1 156 ? -0.713 -36.438 2.865 1 95.75 156 ASP B CA 1
ATOM 3908 C C . ASP B 1 156 ? -1.254 -37.375 1.807 1 95.75 156 ASP B C 1
ATOM 3910 O O . ASP B 1 156 ? -1.891 -36.969 0.841 1 95.75 156 ASP B O 1
ATOM 3914 N N . PRO B 1 157 ? -1.049 -38.656 2.016 1 94.75 157 PRO B N 1
ATOM 3915 C CA . PRO B 1 157 ? -1.449 -39.625 1.015 1 94.75 157 PRO B CA 1
ATOM 3916 C C . PRO B 1 157 ? -2.953 -39.625 0.751 1 94.75 157 PRO B C 1
ATOM 3918 O O . PRO B 1 157 ? -3.398 -40.094 -0.309 1 94.75 157 PRO B O 1
ATOM 3921 N N . ASP B 1 158 ? -3.707 -39.156 1.658 1 95.06 158 ASP B N 1
ATOM 3922 C CA . ASP B 1 158 ? -5.156 -39.188 1.505 1 95.06 158 ASP B CA 1
ATOM 3923 C C . ASP B 1 158 ? -5.68 -37.969 0.76 1 95.06 158 ASP B C 1
ATOM 3925 O O . ASP B 1 158 ? -6.871 -37.906 0.447 1 95.06 158 ASP B O 1
ATOM 3929 N N . VAL B 1 159 ? -4.809 -37.062 0.432 1 95.88 159 VAL B N 1
ATOM 3930 C CA . VAL B 1 159 ? -5.195 -35.844 -0.299 1 95.88 159 VAL B CA 1
ATOM 3931 C C . VAL B 1 159 ? -5.449 -36.188 -1.765 1 95.88 159 VAL B C 1
ATOM 3933 O O . VAL B 1 159 ? -4.586 -36.781 -2.432 1 95.88 159 VAL B O 1
ATOM 3936 N N . PRO B 1 160 ? -6.668 -35.938 -2.252 1 97.69 160 PRO B N 1
ATOM 3937 C CA . PRO B 1 160 ? -6.914 -36.188 -3.678 1 97.69 160 PRO B CA 1
ATOM 3938 C C . PRO B 1 160 ? -6.133 -35.219 -4.574 1 97.69 160 PRO B C 1
ATOM 3940 O O . PRO B 1 160 ? -6.414 -34 -4.586 1 97.69 160 PRO B O 1
ATOM 3943 N N . LEU B 1 161 ? -5.277 -35.719 -5.379 1 97.94 161 LEU B N 1
ATOM 3944 C CA . LEU B 1 161 ? -4.363 -34.906 -6.168 1 97.94 161 LEU B CA 1
ATOM 3945 C C . LEU B 1 161 ? -5.105 -34.188 -7.285 1 97.94 161 LEU B C 1
ATOM 3947 O O . LEU B 1 161 ? -4.66 -33.125 -7.754 1 97.94 161 LEU B O 1
ATOM 3951 N N . ASP B 1 162 ? -6.25 -34.719 -7.727 1 97.31 162 ASP B N 1
ATOM 3952 C CA . ASP B 1 162 ? -7.023 -34.125 -8.797 1 97.31 162 ASP B CA 1
ATOM 3953 C C . ASP B 1 162 ? -7.664 -32.812 -8.336 1 97.31 162 ASP B C 1
ATOM 3955 O O . ASP B 1 162 ? -8.102 -32 -9.156 1 97.31 162 ASP B O 1
ATOM 3959 N N . LYS B 1 163 ? -7.758 -32.594 -7.004 1 97.56 163 LYS B N 1
ATOM 3960 C CA . LYS B 1 163 ? -8.211 -31.328 -6.434 1 97.56 163 LYS B CA 1
ATOM 3961 C C . LYS B 1 163 ? -7.031 -30.5 -5.953 1 97.56 163 LYS B C 1
ATOM 3963 O O . LYS B 1 163 ? -6.969 -29.297 -6.223 1 97.56 163 LYS B O 1
ATOM 3968 N N . ALA B 1 164 ? -6.074 -31.172 -5.34 1 97.44 164 ALA B N 1
ATOM 3969 C CA . ALA B 1 164 ? -4.949 -30.5 -4.695 1 97.44 164 ALA B CA 1
ATOM 3970 C C . ALA B 1 164 ? -4.066 -29.797 -5.723 1 97.44 164 ALA B C 1
ATOM 3972 O O . ALA B 1 164 ? -3.318 -28.875 -5.387 1 97.44 164 ALA B O 1
ATOM 3973 N N . VAL B 1 165 ? -4.176 -30.234 -6.977 1 98.12 165 VAL B N 1
ATOM 3974 C CA . VAL B 1 165 ? -3.375 -29.656 -8.055 1 98.12 165 VAL B CA 1
ATOM 3975 C C . VAL B 1 165 ? -3.662 -28.172 -8.164 1 98.12 165 VAL B C 1
ATOM 3977 O O . VAL B 1 165 ? -2.779 -27.391 -8.523 1 98.12 165 VAL B O 1
ATOM 3980 N N . LEU B 1 166 ? -4.879 -27.719 -7.746 1 97.69 166 LEU B N 1
ATOM 3981 C CA . LEU B 1 166 ? -5.293 -26.328 -7.871 1 97.69 166 LEU B CA 1
ATOM 3982 C C . LEU B 1 166 ? -4.609 -25.469 -6.824 1 97.69 166 LEU B C 1
ATOM 3984 O O . LEU B 1 166 ? -4.609 -24.234 -6.93 1 97.69 166 LEU B O 1
ATOM 3988 N N . VAL B 1 167 ? -4.02 -26.062 -5.824 1 97.94 167 VAL B N 1
ATOM 3989 C CA . VAL B 1 167 ? -3.453 -25.328 -4.699 1 97.94 167 VAL B CA 1
ATOM 3990 C C . VAL B 1 167 ? -1.988 -25 -4.98 1 97.94 167 VAL B C 1
ATOM 3992 O O . VAL B 1 167 ? -1.337 -24.312 -4.191 1 97.94 167 VAL B O 1
ATOM 3995 N N . GLY B 1 168 ? -1.55 -25.375 -6.16 1 96.25 168 GLY B N 1
ATOM 3996 C CA . GLY B 1 168 ? -0.176 -25.078 -6.539 1 96.25 168 GLY B CA 1
ATOM 3997 C C . GLY B 1 168 ? 0.027 -23.641 -6.98 1 96.25 168 GLY B C 1
ATOM 3998 O O . GLY B 1 168 ? 1.157 -23.156 -7.012 1 96.25 168 GLY B O 1
ATOM 3999 N N . CYS B 1 169 ? -1.019 -22.984 -7.355 1 95.75 169 CYS B N 1
ATOM 4000 C CA . CYS B 1 169 ? -0.912 -21.594 -7.77 1 95.75 169 CYS B CA 1
ATOM 4001 C C . CYS B 1 169 ? -2.24 -20.859 -7.594 1 95.75 169 CYS B C 1
ATOM 4003 O O . CYS B 1 169 ? -2.408 -20.078 -6.656 1 95.75 169 CYS B O 1
ATOM 4005 N N . GLY B 1 170 ? -3.24 -21.234 -8.336 1 96 170 GLY B N 1
ATOM 4006 C CA . GLY B 1 170 ? -4.484 -20.484 -8.469 1 96 170 GLY B CA 1
ATOM 4007 C C . GLY B 1 170 ? -5.188 -20.25 -7.145 1 96 170 GLY B C 1
ATOM 4008 O O . GLY B 1 170 ? -5.562 -19.125 -6.828 1 96 170 GLY B O 1
ATOM 4009 N N . VAL B 1 171 ? -5.398 -21.312 -6.383 1 98.25 171 VAL B N 1
ATOM 4010 C CA . VAL B 1 171 ? -6.164 -21.25 -5.145 1 98.25 171 VAL B CA 1
ATOM 4011 C C . VAL B 1 171 ? -5.434 -20.359 -4.129 1 98.25 171 VAL B C 1
ATOM 4013 O O . VAL B 1 171 ? -5.992 -19.391 -3.629 1 98.25 171 VAL B O 1
ATOM 4016 N N . PRO B 1 172 ? -4.098 -20.641 -3.873 1 98.44 172 PRO B N 1
ATOM 4017 C CA . PRO B 1 172 ? -3.42 -19.766 -2.92 1 98.44 172 PRO B CA 1
ATOM 4018 C C . PRO B 1 172 ? -3.324 -18.312 -3.412 1 98.44 172 PRO B C 1
ATOM 4020 O O . PRO B 1 172 ? -3.379 -17.391 -2.609 1 98.44 172 PRO B O 1
ATOM 4023 N N . THR B 1 173 ? -3.158 -18.141 -4.711 1 98.38 173 THR B N 1
ATOM 4024 C CA . THR B 1 173 ? -3.078 -16.781 -5.262 1 98.38 173 THR B CA 1
ATOM 4025 C C . THR B 1 173 ? -4.336 -15.992 -4.93 1 98.38 173 THR B C 1
ATOM 4027 O O . THR B 1 173 ? -4.25 -14.867 -4.418 1 98.38 173 THR B O 1
ATOM 4030 N N . GLY B 1 174 ? -5.492 -16.562 -5.203 1 98.62 174 GLY B N 1
ATOM 4031 C CA . GLY B 1 174 ? -6.746 -15.891 -4.91 1 98.62 174 GLY B CA 1
ATOM 4032 C C . GLY B 1 174 ? -7.031 -15.781 -3.426 1 98.62 174 GLY B C 1
ATOM 4033 O O . GLY B 1 174 ? -7.266 -14.688 -2.912 1 98.62 174 GLY B O 1
ATOM 4034 N N . PHE B 1 175 ? -7.016 -16.938 -2.732 1 98.81 175 PHE B N 1
ATOM 4035 C CA . PHE B 1 175 ? -7.293 -17 -1.303 1 98.81 175 PHE B CA 1
ATOM 4036 C C . PHE B 1 175 ? -6.398 -16.031 -0.531 1 98.81 175 PHE B C 1
ATOM 4038 O O . PHE B 1 175 ? -6.883 -15.25 0.281 1 98.81 175 PHE B O 1
ATOM 4045 N N . GLY B 1 176 ? -5.137 -16.078 -0.83 1 98.81 176 GLY B N 1
ATOM 4046 C CA . GLY B 1 176 ? -4.172 -15.242 -0.141 1 98.81 176 GLY B CA 1
ATOM 4047 C C . GLY B 1 176 ? -4.32 -13.766 -0.471 1 98.81 176 GLY B C 1
ATOM 4048 O O . GLY B 1 176 ? -4.051 -12.906 0.369 1 98.81 176 GLY B O 1
ATOM 4049 N N . SER B 1 177 ? -4.738 -13.414 -1.69 1 98.88 177 SER B N 1
ATOM 4050 C CA . SER B 1 177 ? -4.984 -12.016 -2.037 1 98.88 177 SER B CA 1
ATOM 4051 C C . SER B 1 177 ? -6.02 -11.391 -1.106 1 98.88 177 SER B C 1
ATOM 4053 O O . SER B 1 177 ? -5.93 -10.211 -0.776 1 98.88 177 SER B O 1
ATOM 4055 N N . ALA B 1 178 ? -6.98 -12.172 -0.671 1 98.88 178 ALA B N 1
ATOM 4056 C CA . ALA B 1 178 ? -8.008 -11.688 0.249 1 98.88 178 ALA B CA 1
ATOM 4057 C C . ALA B 1 178 ? -7.516 -11.734 1.693 1 98.88 178 ALA B C 1
ATOM 4059 O O . ALA B 1 178 ? -7.547 -10.727 2.402 1 98.88 178 ALA B O 1
ATOM 4060 N N . VAL B 1 179 ? -6.934 -12.883 2.096 1 98.75 179 VAL B N 1
ATOM 4061 C CA . VAL B 1 179 ? -6.652 -13.156 3.502 1 98.75 179 VAL B CA 1
ATOM 4062 C C . VAL B 1 179 ? -5.359 -12.453 3.916 1 98.75 179 VAL B C 1
ATOM 4064 O O . VAL B 1 179 ? -5.273 -11.891 5.008 1 98.75 179 VAL B O 1
ATOM 4067 N N . ASN B 1 180 ? -4.348 -12.562 3.035 1 98.62 180 ASN B N 1
ATOM 4068 C CA . ASN B 1 180 ? -3.035 -12.055 3.41 1 98.62 180 ASN B CA 1
ATOM 4069 C C . ASN B 1 180 ? -2.824 -10.625 2.91 1 98.62 180 ASN B C 1
ATOM 4071 O O . ASN B 1 180 ? -2.488 -9.734 3.689 1 98.62 180 ASN B O 1
ATOM 4075 N N . THR B 1 181 ? -3.043 -10.367 1.605 1 98.69 181 THR B N 1
ATOM 4076 C CA . THR B 1 181 ? -2.672 -9.086 1.016 1 98.69 181 THR B CA 1
ATOM 4077 C C . THR B 1 181 ? -3.695 -8.008 1.372 1 98.69 181 THR B C 1
ATOM 4079 O O . THR B 1 181 ? -3.334 -6.953 1.891 1 98.69 181 THR B O 1
ATOM 4082 N N . ALA B 1 182 ? -5 -8.305 1.085 1 98.81 182 ALA B N 1
ATOM 4083 C CA . ALA B 1 182 ? -6.047 -7.352 1.454 1 98.81 182 ALA B CA 1
ATOM 4084 C C . ALA B 1 182 ? -6.254 -7.324 2.965 1 98.81 182 ALA B C 1
ATOM 4086 O O . ALA B 1 182 ? -6.758 -6.34 3.512 1 98.81 182 ALA B O 1
ATOM 4087 N N . ASP B 1 183 ? -5.859 -8.461 3.611 1 98.62 183 ASP B N 1
ATOM 4088 C CA . ASP B 1 183 ? -6.027 -8.586 5.055 1 98.62 183 ASP B CA 1
ATOM 4089 C C . ASP B 1 183 ? -7.477 -8.352 5.465 1 98.62 183 ASP B C 1
ATOM 4091 O O . ASP B 1 183 ? -7.758 -7.508 6.32 1 98.62 183 ASP B O 1
ATOM 4095 N N . VAL B 1 184 ? -8.383 -9.031 4.793 1 98.75 184 VAL B N 1
ATOM 4096 C CA . VAL B 1 184 ? -9.82 -8.906 5.039 1 98.75 184 VAL B CA 1
ATOM 4097 C C . VAL B 1 184 ? -10.125 -9.242 6.492 1 98.75 184 VAL B C 1
ATOM 4099 O O . VAL B 1 184 ? -9.57 -10.203 7.043 1 98.75 184 VAL B O 1
ATOM 4102 N N . LYS B 1 185 ? -10.977 -8.445 7.121 1 98.12 185 LYS B N 1
ATOM 4103 C CA . LYS B 1 185 ? -11.406 -8.648 8.5 1 98.12 185 LYS B CA 1
ATOM 4104 C C . LYS B 1 185 ? -12.914 -8.914 8.578 1 98.12 185 LYS B C 1
ATOM 4106 O O . LYS B 1 185 ? -13.648 -8.586 7.645 1 98.12 185 LYS B O 1
ATOM 4111 N N . PRO B 1 186 ? -13.328 -9.562 9.695 1 98.12 186 PRO B N 1
ATOM 4112 C CA . PRO B 1 186 ? -14.766 -9.734 9.883 1 98.12 186 PRO B CA 1
ATOM 4113 C C . PRO B 1 186 ? -15.539 -8.422 9.758 1 98.12 186 PRO B C 1
ATOM 4115 O O . PRO B 1 186 ? -15.148 -7.41 10.352 1 98.12 186 PRO B O 1
ATOM 4118 N N . GLY B 1 187 ? -16.578 -8.469 8.898 1 98.06 187 GLY B N 1
ATOM 4119 C CA . GLY B 1 187 ? -17.453 -7.301 8.789 1 98.06 187 GLY B CA 1
ATOM 4120 C C . GLY B 1 187 ? -17.078 -6.398 7.629 1 98.06 187 GLY B C 1
ATOM 4121 O O . GLY B 1 187 ? -17.812 -5.465 7.309 1 98.06 187 GLY B O 1
ATOM 4122 N N . ASP B 1 188 ? -16 -6.629 6.91 1 98.5 188 ASP B N 1
ATOM 4123 C CA . ASP B 1 188 ? -15.492 -5.762 5.852 1 98.5 188 ASP B CA 1
ATOM 4124 C C . ASP B 1 188 ? -16.422 -5.773 4.641 1 98.5 188 ASP B C 1
ATOM 4126 O O . ASP B 1 188 ? -17.156 -6.738 4.43 1 98.5 188 ASP B O 1
ATOM 4130 N N . VAL B 1 189 ? -16.391 -4.695 3.914 1 98.81 189 VAL B N 1
ATOM 4131 C CA . VAL B 1 189 ? -16.922 -4.621 2.555 1 98.81 189 VAL B CA 1
ATOM 4132 C C . VAL B 1 189 ? -15.789 -4.887 1.553 1 98.81 189 VAL B C 1
ATOM 4134 O O . VAL B 1 189 ? -14.844 -4.098 1.449 1 98.81 189 VAL B O 1
ATOM 4137 N N . VAL B 1 190 ? -15.914 -6 0.797 1 98.94 190 VAL B N 1
ATOM 4138 C CA . VAL B 1 190 ? -14.859 -6.43 -0.115 1 98.94 190 VAL B CA 1
ATOM 4139 C C . VAL B 1 190 ? -15.43 -6.594 -1.521 1 98.94 190 VAL B C 1
ATOM 4141 O O . VAL B 1 190 ? -16.531 -7.129 -1.693 1 98.94 190 VAL B O 1
ATOM 4144 N N . VAL B 1 191 ? -14.711 -6.062 -2.525 1 98.94 191 VAL B N 1
ATOM 4145 C CA . VAL B 1 191 ? -15.102 -6.242 -3.92 1 98.94 191 VAL B CA 1
ATOM 4146 C C . VAL B 1 191 ? -14.031 -7.051 -4.656 1 98.94 191 VAL B C 1
ATOM 4148 O O . VAL B 1 191 ? -12.836 -6.816 -4.477 1 98.94 191 VAL B O 1
ATOM 4151 N N . VAL B 1 192 ? -14.414 -8.016 -5.418 1 98.94 192 VAL B N 1
ATOM 4152 C CA . VAL B 1 192 ? -13.508 -8.789 -6.258 1 98.94 192 VAL B CA 1
ATOM 4153 C C . VAL B 1 192 ? -13.836 -8.555 -7.73 1 98.94 192 VAL B C 1
ATOM 4155 O O . VAL B 1 192 ? -14.953 -8.828 -8.172 1 98.94 192 VAL B O 1
ATOM 4158 N N . TYR B 1 193 ? -12.859 -7.992 -8.484 1 98.81 193 TYR B N 1
ATOM 4159 C CA . TYR B 1 193 ? -12.992 -7.812 -9.922 1 98.81 193 TYR B CA 1
ATOM 4160 C C . TYR B 1 193 ? -12.453 -9.023 -10.68 1 98.81 193 TYR B C 1
ATOM 4162 O O . TYR B 1 193 ? -11.258 -9.305 -10.633 1 98.81 193 TYR B O 1
ATOM 4170 N N . GLY B 1 194 ? -13.32 -9.688 -11.414 1 97.56 194 GLY B N 1
ATOM 4171 C CA . GLY B 1 194 ? -12.945 -10.898 -12.125 1 97.56 194 GLY B CA 1
ATOM 4172 C C . GLY B 1 194 ? -13.109 -12.156 -11.289 1 97.56 194 GLY B C 1
ATOM 4173 O O . GLY B 1 194 ? -12.523 -12.273 -10.211 1 97.56 194 GLY B O 1
ATOM 4174 N N . VAL B 1 195 ? -13.93 -13.047 -11.812 1 96.81 195 VAL B N 1
ATOM 4175 C CA . VAL B 1 195 ? -14.172 -14.281 -11.078 1 96.81 195 VAL B CA 1
ATOM 4176 C C . VAL B 1 195 ? -13.766 -15.477 -11.93 1 96.81 195 VAL B C 1
ATOM 4178 O O . VAL B 1 195 ? -14.57 -16.375 -12.172 1 96.81 195 VAL B O 1
ATOM 4181 N N . GLY B 1 196 ? -12.555 -15.461 -12.352 1 95 196 GLY B N 1
ATOM 4182 C CA . GLY B 1 196 ? -11.93 -16.641 -12.93 1 95 196 GLY B CA 1
ATOM 4183 C C . GLY B 1 196 ? -11.297 -17.547 -11.883 1 95 196 GLY B C 1
ATOM 4184 O O . GLY B 1 196 ? -11.82 -17.672 -10.773 1 95 196 GLY B O 1
ATOM 4185 N N . GLY B 1 197 ? -10.273 -18.25 -12.312 1 94.12 197 GLY B N 1
ATOM 4186 C CA . GLY B 1 197 ? -9.609 -19.172 -11.406 1 94.12 197 GLY B CA 1
ATOM 4187 C C . GLY B 1 197 ? -9.07 -18.5 -10.156 1 94.12 197 GLY B C 1
ATOM 4188 O O . GLY B 1 197 ? -9.195 -19.047 -9.055 1 94.12 197 GLY B O 1
ATOM 4189 N N . ILE B 1 198 ? -8.484 -17.344 -10.281 1 97.19 198 ILE B N 1
ATOM 4190 C CA . ILE B 1 198 ? -7.93 -16.609 -9.148 1 97.19 198 ILE B CA 1
ATOM 4191 C C . ILE B 1 198 ? -9.055 -15.93 -8.375 1 97.19 198 ILE B C 1
ATOM 4193 O O . ILE B 1 198 ? -9.148 -16.062 -7.148 1 97.19 198 ILE B O 1
ATOM 4197 N N . GLY B 1 199 ? -9.938 -15.281 -9.078 1 98.38 199 GLY B N 1
ATOM 4198 C CA . GLY B 1 199 ? -11.008 -14.508 -8.453 1 98.38 199 GLY B CA 1
ATOM 4199 C C . GLY B 1 199 ? -11.969 -15.367 -7.656 1 98.38 199 GLY B C 1
ATOM 4200 O O . GLY B 1 199 ? -12.461 -14.938 -6.605 1 98.38 199 GLY B O 1
ATOM 4201 N N . ALA B 1 200 ? -12.273 -16.531 -8.141 1 98.25 200 ALA B N 1
ATOM 4202 C CA . ALA B 1 200 ? -13.125 -17.453 -7.414 1 98.25 200 ALA B CA 1
ATOM 4203 C C . ALA B 1 200 ? -12.555 -17.766 -6.031 1 98.25 200 ALA B C 1
ATOM 4205 O O . ALA B 1 200 ? -13.305 -17.906 -5.062 1 98.25 200 ALA B O 1
ATOM 4206 N N . ASN B 1 201 ? -11.281 -17.828 -6 1 98.69 201 ASN B N 1
ATOM 4207 C CA . ASN B 1 201 ? -10.656 -18.156 -4.727 1 98.69 201 ASN B CA 1
ATOM 4208 C C . ASN B 1 201 ? -10.438 -16.922 -3.861 1 98.69 201 ASN B C 1
ATOM 4210 O O . ASN B 1 201 ? -10.359 -17.031 -2.635 1 98.69 201 ASN B O 1
ATOM 4214 N N . ALA B 1 202 ? -10.312 -15.742 -4.465 1 98.88 202 ALA B N 1
ATOM 4215 C CA . ALA B 1 202 ? -10.375 -14.508 -3.678 1 98.88 202 ALA B CA 1
ATOM 4216 C C . ALA B 1 202 ? -11.719 -14.383 -2.967 1 98.88 202 ALA B C 1
ATOM 4218 O O . ALA B 1 202 ? -11.773 -13.961 -1.808 1 98.88 202 ALA B O 1
ATOM 4219 N N . VAL B 1 203 ? -12.789 -14.75 -3.672 1 98.88 203 VAL B N 1
ATOM 4220 C CA . VAL B 1 203 ? -14.117 -14.758 -3.082 1 98.88 203 VAL B CA 1
ATOM 4221 C C . VAL B 1 203 ? -14.148 -15.703 -1.883 1 98.88 203 VAL B C 1
ATOM 4223 O O . VAL B 1 203 ? -14.562 -15.32 -0.788 1 98.88 203 VAL B O 1
ATOM 4226 N N . GLN B 1 204 ? -13.609 -16.906 -2.047 1 98.88 204 GLN B N 1
ATOM 4227 C CA . GLN B 1 204 ? -13.617 -17.859 -0.953 1 98.88 204 GLN B CA 1
ATOM 4228 C C . GLN B 1 204 ? -12.773 -17.375 0.221 1 98.88 204 GLN B C 1
ATOM 4230 O O . GLN B 1 204 ? -13.156 -17.547 1.381 1 98.88 204 GLN B O 1
ATOM 4235 N N . GLY B 1 205 ? -11.586 -16.812 -0.112 1 98.88 205 GLY B N 1
ATOM 4236 C CA . GLY B 1 205 ? -10.734 -16.281 0.934 1 98.88 205 GLY B CA 1
ATOM 4237 C C . GLY B 1 205 ? -11.383 -15.156 1.72 1 98.88 205 GLY B C 1
ATOM 4238 O O . GLY B 1 205 ? -11.312 -15.133 2.949 1 98.88 205 GLY B O 1
ATOM 4239 N N . ALA B 1 206 ? -12.008 -14.203 1.021 1 98.94 206 ALA B N 1
ATOM 4240 C CA . ALA B 1 206 ? -12.68 -13.086 1.676 1 98.94 206 ALA B CA 1
ATOM 4241 C C . ALA B 1 206 ? -13.836 -13.57 2.543 1 98.94 206 ALA B C 1
ATOM 4243 O O . ALA B 1 206 ? -14.031 -13.078 3.658 1 98.94 206 ALA B O 1
ATOM 4244 N N . ARG B 1 207 ? -14.578 -14.523 2.016 1 98.81 207 ARG B N 1
ATOM 4245 C CA . ARG B 1 207 ? -15.664 -15.125 2.793 1 98.81 207 ARG B CA 1
ATOM 4246 C C . ARG B 1 207 ? -15.125 -15.789 4.059 1 98.81 207 ARG B C 1
ATOM 4248 O O . ARG B 1 207 ? -15.664 -15.586 5.148 1 98.81 207 ARG B O 1
ATOM 4255 N N . TYR B 1 208 ? -14.125 -16.562 3.9 1 98.69 208 TYR B N 1
ATOM 4256 C CA . TYR B 1 208 ? -13.523 -17.266 5.027 1 98.69 208 TYR B CA 1
ATOM 4257 C C . TYR B 1 208 ? -13.023 -16.297 6.082 1 98.69 208 TYR B C 1
ATOM 4259 O O . TYR B 1 208 ? -13.125 -16.547 7.281 1 98.69 208 TYR B O 1
ATOM 4267 N N . ALA B 1 209 ? -12.484 -15.156 5.621 1 98.62 209 ALA B N 1
ATOM 4268 C CA . ALA B 1 209 ? -11.922 -14.156 6.52 1 98.62 209 ALA B CA 1
ATOM 4269 C C . ALA B 1 209 ? -13.016 -13.359 7.215 1 98.62 209 ALA B C 1
ATOM 4271 O O . ALA B 1 209 ? -12.75 -12.609 8.156 1 98.62 209 ALA B O 1
ATOM 4272 N N . GLY B 1 210 ? -14.273 -13.43 6.727 1 98.56 210 GLY B N 1
ATOM 4273 C CA . GLY B 1 210 ? -15.375 -12.859 7.484 1 98.56 210 GLY B CA 1
ATOM 4274 C C . GLY B 1 210 ? -15.961 -11.617 6.836 1 98.56 210 GLY B C 1
ATOM 4275 O O . GLY B 1 210 ? -16.672 -10.844 7.488 1 98.56 210 GLY B O 1
ATOM 4276 N N . ALA B 1 211 ? -15.758 -11.398 5.547 1 98.69 211 ALA B N 1
ATOM 4277 C CA . ALA B 1 211 ? -16.359 -10.25 4.867 1 98.69 211 ALA B CA 1
ATOM 4278 C C . ALA B 1 211 ? -17.875 -10.258 5.02 1 98.69 211 ALA B C 1
ATOM 4280 O O . ALA B 1 211 ? -18.516 -11.289 4.805 1 98.69 211 ALA B O 1
ATOM 4281 N N . LYS B 1 212 ? -18.438 -9.164 5.406 1 98.19 212 LYS B N 1
ATOM 4282 C CA . LYS B 1 212 ? -19.875 -9.055 5.539 1 98.19 212 LYS B CA 1
ATOM 4283 C C . LYS B 1 212 ? -20.547 -8.859 4.18 1 98.19 212 LYS B C 1
ATOM 4285 O O . LYS B 1 212 ? -21.547 -9.516 3.867 1 98.19 212 LYS B O 1
ATOM 4290 N N . HIS B 1 213 ? -20.062 -7.879 3.502 1 98.69 213 HIS B N 1
ATOM 4291 C CA . HIS B 1 213 ? -20.484 -7.656 2.123 1 98.69 213 HIS B CA 1
ATOM 4292 C C . HIS B 1 213 ? -19.375 -8.031 1.145 1 98.69 213 HIS B C 1
ATOM 4294 O O . HIS B 1 213 ? -18.328 -7.375 1.11 1 98.69 213 HIS B O 1
ATOM 4300 N N . LEU B 1 214 ? -19.578 -9.062 0.449 1 98.94 214 LEU B N 1
ATOM 4301 C CA . LEU B 1 214 ? -18.641 -9.586 -0.533 1 98.94 214 LEU B CA 1
ATOM 4302 C C . LEU B 1 214 ? -19.219 -9.531 -1.938 1 98.94 214 LEU B C 1
ATOM 4304 O O . LEU B 1 214 ? -20.031 -10.383 -2.312 1 98.94 214 LEU B O 1
ATOM 4308 N N . ILE B 1 215 ? -18.797 -8.531 -2.707 1 98.94 215 ILE B N 1
ATOM 4309 C CA . ILE B 1 215 ? -19.391 -8.211 -4 1 98.94 215 ILE B CA 1
ATOM 4310 C C . ILE B 1 215 ? -18.453 -8.664 -5.125 1 98.94 215 ILE B C 1
ATOM 4312 O O . ILE B 1 215 ? -17.297 -8.25 -5.188 1 98.94 215 ILE B O 1
ATOM 4316 N N . ALA B 1 216 ? -18.938 -9.523 -5.949 1 98.88 216 ALA B N 1
ATOM 4317 C CA . ALA B 1 216 ? -18.172 -10 -7.105 1 98.88 216 ALA B CA 1
ATOM 4318 C C . ALA B 1 216 ? -18.609 -9.273 -8.375 1 98.88 216 ALA B C 1
ATOM 4320 O O . ALA B 1 216 ? -19.781 -9 -8.578 1 98.88 216 ALA B O 1
ATOM 4321 N N . VAL B 1 217 ? -17.656 -8.93 -9.18 1 98.88 217 VAL B N 1
ATOM 4322 C CA . VAL B 1 217 ? -17.922 -8.258 -10.445 1 98.88 217 VAL B CA 1
ATOM 4323 C C . VAL B 1 217 ? -17.359 -9.094 -11.602 1 98.88 217 VAL B C 1
ATOM 4325 O O . VAL B 1 217 ? -16.172 -9.375 -11.648 1 98.88 217 VAL B O 1
ATOM 4328 N N . ASP B 1 218 ? -18.141 -9.508 -12.5 1 98.5 218 ASP B N 1
ATOM 4329 C CA . ASP B 1 218 ? -17.766 -10.219 -13.719 1 98.5 218 ASP B CA 1
ATOM 4330 C C . ASP B 1 218 ? -18.812 -10.031 -14.82 1 98.5 218 ASP B C 1
ATOM 4332 O O . ASP B 1 218 ? -20.016 -10.164 -14.562 1 98.5 218 ASP B O 1
ATOM 4336 N N . PRO B 1 219 ? -18.359 -9.719 -16.031 1 97.25 219 PRO B N 1
ATOM 4337 C CA . PRO B 1 219 ? -19.344 -9.516 -17.078 1 97.25 219 PRO B CA 1
ATOM 4338 C C . PRO B 1 219 ? -20.078 -10.805 -17.469 1 97.25 219 PRO B C 1
ATOM 4340 O O . PRO B 1 219 ? -21.172 -10.75 -18.031 1 97.25 219 PRO B O 1
ATOM 4343 N N . LEU B 1 220 ? -19.531 -11.969 -17.219 1 97.56 220 LEU B N 1
ATOM 4344 C CA . LEU B 1 220 ? -20.125 -13.242 -17.609 1 97.56 220 LEU B CA 1
ATOM 4345 C C . LEU B 1 220 ? -21.062 -13.766 -16.516 1 97.56 220 LEU B C 1
ATOM 4347 O O . LEU B 1 220 ? -20.672 -13.836 -15.344 1 97.56 220 LEU B O 1
ATOM 4351 N N . GLU B 1 221 ? -22.188 -14.195 -16.906 1 97.69 221 GLU B N 1
ATOM 4352 C CA . GLU B 1 221 ? -23.203 -14.648 -15.961 1 97.69 221 GLU B CA 1
ATOM 4353 C C . GLU B 1 221 ? -22.766 -15.906 -15.227 1 97.69 221 GLU B C 1
ATOM 4355 O O . GLU B 1 221 ? -22.984 -16.047 -14.023 1 97.69 221 GLU B O 1
ATOM 4360 N N . ASN B 1 222 ? -22.188 -16.812 -15.93 1 96.56 222 ASN B N 1
ATOM 4361 C CA . ASN B 1 222 ? -21.766 -18.062 -15.297 1 96.56 222 ASN B CA 1
ATOM 4362 C C . ASN B 1 222 ? -20.734 -17.812 -14.203 1 96.56 222 ASN B C 1
ATOM 4364 O O . ASN B 1 222 ? -20.703 -18.516 -13.195 1 96.56 222 ASN B O 1
ATOM 4368 N N . LYS B 1 223 ? -19.922 -16.812 -14.398 1 97.56 223 LYS B N 1
ATOM 4369 C CA . LYS B 1 223 ? -18.922 -16.438 -13.391 1 97.56 223 LYS B CA 1
ATOM 4370 C C . LYS B 1 223 ? -19.594 -15.812 -12.164 1 97.56 223 LYS B C 1
ATOM 4372 O O . LYS B 1 223 ? -19.203 -16.094 -11.031 1 97.56 223 LYS B O 1
ATOM 4377 N N . ARG B 1 224 ? -20.547 -14.984 -12.406 1 98.5 224 ARG B N 1
ATOM 4378 C CA . ARG B 1 224 ? -21.281 -14.375 -11.305 1 98.5 224 ARG B CA 1
ATOM 4379 C C . ARG B 1 224 ? -22.016 -15.43 -10.477 1 98.5 224 ARG B C 1
ATOM 4381 O O . ARG B 1 224 ? -22 -15.383 -9.25 1 98.5 224 ARG B O 1
ATOM 4388 N N . GLU B 1 225 ?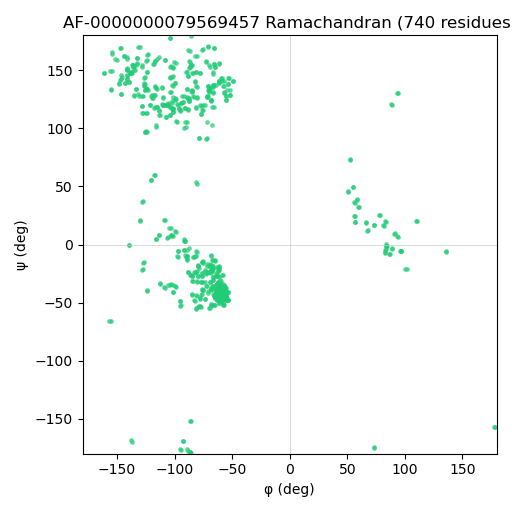 -22.609 -16.359 -11.156 1 98.06 225 GLU B N 1
ATOM 4389 C CA . GLU B 1 225 ? -23.297 -17.453 -10.469 1 98.06 225 GLU B CA 1
ATOM 4390 C C . GLU B 1 225 ? -22.312 -18.266 -9.633 1 98.06 225 GLU B C 1
ATOM 4392 O O . GLU B 1 225 ? -22.625 -18.656 -8.5 1 98.06 225 GLU B O 1
ATOM 4397 N N . LYS B 1 226 ? -21.172 -18.484 -10.234 1 97.69 226 LYS B N 1
ATOM 4398 C CA . LYS B 1 226 ? -20.156 -19.234 -9.508 1 97.69 226 LYS B CA 1
ATOM 4399 C C . LYS B 1 226 ? -19.688 -18.469 -8.266 1 97.69 226 LYS B C 1
ATOM 4401 O O . LYS B 1 226 ? -19.484 -19.062 -7.203 1 97.69 226 LYS B O 1
ATOM 4406 N N . ALA B 1 227 ? -19.531 -17.203 -8.406 1 98.56 227 ALA B N 1
ATOM 4407 C CA . ALA B 1 227 ? -19.125 -16.375 -7.266 1 98.56 227 ALA B CA 1
ATOM 4408 C C . ALA B 1 227 ? -20.125 -16.516 -6.117 1 98.56 227 ALA B C 1
ATOM 4410 O O . ALA B 1 227 ? -19.734 -16.656 -4.957 1 98.56 227 ALA B O 1
ATOM 4411 N N . LEU B 1 228 ? -21.391 -16.453 -6.43 1 98.69 228 LEU B N 1
ATOM 4412 C CA . LEU B 1 228 ? -22.438 -16.594 -5.422 1 98.69 228 LEU B CA 1
ATOM 4413 C C . LEU B 1 228 ? -22.375 -17.953 -4.758 1 98.69 228 LEU B C 1
ATOM 4415 O O . LEU B 1 228 ? -22.516 -18.062 -3.537 1 98.69 228 LEU B O 1
ATOM 4419 N N . GLU B 1 229 ? -22.109 -18.938 -5.539 1 98.12 229 GLU B N 1
ATOM 4420 C CA . GLU B 1 229 ? -21.969 -20.297 -5.027 1 98.12 229 GLU B CA 1
ATOM 4421 C C . GLU B 1 229 ? -20.812 -20.406 -4.047 1 98.12 229 GLU B C 1
ATOM 4423 O O . GLU B 1 229 ? -20.891 -21.156 -3.07 1 98.12 229 GLU B O 1
ATOM 4428 N N . LEU B 1 230 ? -19.797 -19.625 -4.273 1 98.25 230 LEU B N 1
ATOM 4429 C CA . LEU B 1 230 ? -18.547 -19.797 -3.531 1 98.25 230 LEU B CA 1
ATOM 4430 C C . LEU B 1 230 ? -18.484 -18.828 -2.35 1 98.25 230 LEU B C 1
ATOM 4432 O O . LEU B 1 230 ? -17.531 -18.859 -1.576 1 98.25 230 LEU B O 1
ATOM 4436 N N . GLY B 1 231 ? -19.484 -17.938 -2.256 1 98.38 231 GLY B N 1
ATOM 4437 C CA . GLY B 1 231 ? -19.531 -17.188 -1.006 1 98.38 231 GLY B CA 1
ATOM 4438 C C . GLY B 1 231 ? -19.781 -15.711 -1.201 1 98.38 231 GLY B C 1
ATOM 4439 O O . GLY B 1 231 ? -20 -14.977 -0.233 1 98.38 231 GLY B O 1
ATOM 4440 N N . ALA B 1 232 ? -19.797 -15.211 -2.43 1 98.88 232 ALA B N 1
ATOM 4441 C CA . ALA B 1 232 ? -20.141 -13.812 -2.645 1 98.88 232 ALA B CA 1
ATOM 4442 C C . ALA B 1 232 ? -21.562 -13.516 -2.166 1 98.88 232 ALA B C 1
ATOM 4444 O O . ALA B 1 232 ? -22.469 -14.328 -2.357 1 98.88 232 ALA B O 1
ATOM 4445 N N . THR B 1 233 ? -21.734 -12.359 -1.562 1 98.81 233 THR B N 1
ATOM 4446 C CA . THR B 1 233 ? -23.062 -11.992 -1.102 1 98.81 233 THR B CA 1
ATOM 4447 C C . THR B 1 233 ? -23.906 -11.453 -2.258 1 98.81 233 THR B C 1
ATOM 4449 O O . THR B 1 233 ? -25.125 -11.594 -2.256 1 98.81 233 THR B O 1
ATOM 4452 N N . GLU B 1 234 ? -23.266 -10.82 -3.209 1 98.69 234 GLU B N 1
ATOM 4453 C CA . GLU B 1 234 ? -23.875 -10.266 -4.414 1 98.69 234 GLU B CA 1
ATOM 4454 C C . GLU B 1 234 ? -22.875 -10.242 -5.574 1 98.69 234 GLU B C 1
ATOM 4456 O O . GLU B 1 234 ? -21.672 -10.359 -5.367 1 98.69 234 GLU B O 1
ATOM 4461 N N . ALA B 1 235 ? -23.469 -10.172 -6.75 1 98.81 235 ALA B N 1
ATOM 4462 C CA . ALA B 1 235 ? -22.625 -10.125 -7.941 1 98.81 235 ALA B CA 1
ATOM 4463 C C . ALA B 1 235 ? -23.203 -9.18 -8.992 1 98.81 235 ALA B C 1
ATOM 4465 O O . ALA B 1 235 ? -24.422 -9.117 -9.164 1 98.81 235 ALA B O 1
ATOM 4466 N N . PHE B 1 236 ? -22.344 -8.469 -9.672 1 98.81 236 PHE B N 1
ATOM 4467 C CA . PHE B 1 236 ? -22.75 -7.492 -10.672 1 98.81 236 PHE B CA 1
ATOM 4468 C C . PHE B 1 236 ? -21.953 -7.664 -11.953 1 98.81 236 PHE B C 1
ATOM 4470 O O . PHE B 1 236 ? -20.844 -8.211 -11.93 1 98.81 236 PHE B O 1
ATOM 4477 N N . ALA B 1 237 ? -22.438 -7.152 -13.086 1 98.44 237 ALA B N 1
ATOM 4478 C CA . ALA B 1 237 ? -21.812 -7.312 -14.391 1 98.44 237 ALA B CA 1
ATOM 4479 C C . ALA B 1 237 ? -20.734 -6.254 -14.609 1 98.44 237 ALA B C 1
ATOM 4481 O O . ALA B 1 237 ? -19.766 -6.484 -15.344 1 98.44 237 ALA B O 1
ATOM 4482 N N . THR B 1 238 ? -20.938 -5.137 -13.938 1 97.75 238 THR B N 1
ATOM 4483 C CA . THR B 1 238 ? -20 -4.047 -14.188 1 97.75 238 THR B CA 1
ATOM 4484 C C . THR B 1 238 ? -19.516 -3.432 -12.883 1 97.75 238 THR B C 1
ATOM 4486 O O . THR B 1 238 ? -20.203 -3.506 -11.859 1 97.75 238 THR B O 1
ATOM 4489 N N . ALA B 1 239 ? -18.328 -2.818 -12.953 1 96.88 239 ALA B N 1
ATOM 4490 C CA . ALA B 1 239 ? -17.75 -2.133 -11.805 1 96.88 239 ALA B CA 1
ATOM 4491 C C . ALA B 1 239 ? -18.625 -0.97 -11.352 1 96.88 239 ALA B C 1
ATOM 4493 O O . ALA B 1 239 ? -18.719 -0.675 -10.156 1 96.88 239 ALA B O 1
ATOM 4494 N N . GLU B 1 240 ? -19.266 -0.303 -12.258 1 95.69 240 GLU B N 1
ATOM 4495 C CA . GLU B 1 240 ? -20.125 0.839 -11.945 1 95.69 240 GLU B CA 1
ATOM 4496 C C . GLU B 1 240 ? -21.328 0.416 -11.109 1 95.69 240 GLU B C 1
ATOM 4498 O O . GLU B 1 240 ? -21.656 1.067 -10.117 1 95.69 240 GLU B O 1
ATOM 4503 N N . GLU B 1 241 ? -21.938 -0.676 -11.547 1 96.88 241 GLU B N 1
ATOM 4504 C CA . GLU B 1 241 ? -23.062 -1.209 -10.766 1 96.88 241 GLU B CA 1
ATOM 4505 C C . GLU B 1 241 ? -22.609 -1.604 -9.367 1 96.88 241 GLU B C 1
ATOM 4507 O O . GLU B 1 241 ? -23.312 -1.351 -8.383 1 96.88 241 GLU B O 1
ATOM 4512 N N . ALA B 1 242 ? -21.5 -2.221 -9.328 1 98.19 242 ALA B N 1
ATOM 4513 C CA . ALA B 1 242 ? -20.953 -2.639 -8.039 1 98.19 242 ALA B CA 1
ATOM 4514 C C . ALA B 1 242 ? -20.672 -1.436 -7.145 1 98.19 242 ALA B C 1
ATOM 4516 O O . ALA B 1 242 ? -20.922 -1.482 -5.938 1 98.19 242 ALA B O 1
ATOM 4517 N N . MET B 1 243 ? -20.094 -0.382 -7.742 1 97.69 243 MET B N 1
ATOM 4518 C CA . MET B 1 243 ? -19.766 0.817 -6.977 1 97.69 243 MET B CA 1
ATOM 4519 C C . MET B 1 243 ? -21 1.411 -6.332 1 97.69 243 MET B C 1
ATOM 4521 O O . MET B 1 243 ? -20.969 1.869 -5.188 1 97.69 243 MET B O 1
ATOM 4525 N N . GLU B 1 244 ? -22.125 1.518 -7.051 1 97.75 244 GLU B N 1
ATOM 4526 C CA . GLU B 1 244 ? -23.375 1.995 -6.492 1 97.75 244 GLU B CA 1
ATOM 4527 C C . GLU B 1 244 ? -23.797 1.172 -5.273 1 97.75 244 GLU B C 1
ATOM 4529 O O . GLU B 1 244 ? -24.188 1.727 -4.25 1 97.75 244 GLU B O 1
ATOM 4534 N N . ARG B 1 245 ? -23.703 -0.119 -5.406 1 98 245 ARG B N 1
ATOM 4535 C CA . ARG B 1 245 ? -24.062 -1.021 -4.316 1 98 245 ARG B CA 1
ATOM 4536 C C . ARG B 1 245 ? -23.125 -0.84 -3.121 1 98 245 ARG B C 1
ATOM 4538 O O . ARG B 1 245 ? -23.578 -0.848 -1.973 1 98 245 ARG B O 1
ATOM 4545 N N . VAL B 1 246 ? -21.844 -0.737 -3.369 1 98.75 246 VAL B N 1
ATOM 4546 C CA . VAL B 1 246 ? -20.844 -0.51 -2.322 1 98.75 246 VAL B CA 1
ATOM 4547 C C . VAL B 1 246 ? -21.203 0.753 -1.54 1 98.75 246 VAL B C 1
ATOM 4549 O O . VAL B 1 246 ? -21.156 0.76 -0.308 1 98.75 246 VAL B O 1
ATOM 4552 N N . THR B 1 247 ? -21.531 1.802 -2.256 1 98.12 247 THR B N 1
ATOM 4553 C CA . THR B 1 247 ? -21.891 3.066 -1.624 1 98.12 247 THR B CA 1
ATOM 4554 C C . THR B 1 247 ? -23.078 2.883 -0.692 1 98.12 247 THR B C 1
ATOM 4556 O O . THR B 1 247 ? -23.078 3.396 0.429 1 98.12 247 THR B O 1
ATOM 4559 N N . GLU B 1 248 ? -24.031 2.123 -1.131 1 97.62 248 GLU B N 1
ATOM 4560 C CA . GLU B 1 248 ? -25.266 1.883 -0.373 1 97.62 248 GLU B CA 1
ATOM 4561 C C . GLU B 1 248 ? -24.984 1.077 0.892 1 97.62 248 GLU B C 1
ATOM 4563 O O . GLU B 1 248 ? -25.328 1.504 1.996 1 97.62 248 GLU B O 1
ATOM 4568 N N . VAL B 1 249 ? -24.312 -0.034 0.768 1 97.5 249 VAL B N 1
ATOM 4569 C CA . VAL B 1 249 ? -24.188 -0.974 1.877 1 97.5 249 VAL B CA 1
ATOM 4570 C C . VAL B 1 249 ? -23.172 -0.452 2.891 1 97.5 249 VAL B C 1
ATOM 4572 O O . VAL B 1 249 ? -23.188 -0.862 4.055 1 97.5 249 VAL B O 1
ATOM 4575 N N . SER B 1 250 ? -22.297 0.37 2.408 1 96.69 250 SER B N 1
ATOM 4576 C CA . SER B 1 250 ? -21.297 0.944 3.305 1 96.69 250 SER B CA 1
ATOM 4577 C C . SER B 1 250 ? -21.766 2.277 3.877 1 96.69 250 SER B C 1
ATOM 4579 O O . SER B 1 250 ? -21.047 2.922 4.641 1 96.69 250 SER B O 1
ATOM 4581 N N . ARG B 1 251 ? -22.922 2.779 3.449 1 94.44 251 ARG B N 1
ATOM 4582 C CA . ARG B 1 251 ? -23.469 4.078 3.84 1 94.44 251 ARG B CA 1
ATOM 4583 C C . ARG B 1 251 ? -22.469 5.195 3.539 1 94.44 251 ARG B C 1
ATOM 4585 O O . ARG B 1 251 ? -22.219 6.051 4.391 1 94.44 251 ARG B O 1
ATOM 4592 N N . GLY B 1 252 ? -21.812 4.98 2.438 1 95.38 252 GLY B N 1
ATOM 4593 C CA . GLY B 1 252 ? -20.953 6.039 1.928 1 95.38 252 GLY B CA 1
ATOM 4594 C C . GLY B 1 252 ? -19.5 5.879 2.34 1 95.38 252 GLY B C 1
ATOM 4595 O O . GLY B 1 252 ? -18.641 6.629 1.889 1 95.38 252 GLY B O 1
ATOM 4596 N N . GLN B 1 253 ? -19.125 4.914 3.174 1 95.56 253 GLN B N 1
ATOM 4597 C CA . GLN B 1 253 ? -17.766 4.707 3.633 1 95.56 253 GLN B CA 1
ATOM 4598 C C . GLN B 1 253 ? -16.938 3.973 2.582 1 95.56 253 GLN B C 1
ATOM 4600 O O . GLN B 1 253 ? -15.703 3.922 2.674 1 95.56 253 GLN B O 1
ATOM 4605 N N . MET B 1 254 ? -17.609 3.297 1.597 1 98.19 254 MET B N 1
ATOM 4606 C CA . MET B 1 254 ? -17.016 2.617 0.454 1 98.19 254 MET B CA 1
ATOM 4607 C C . MET B 1 254 ? -16.328 1.326 0.889 1 98.19 254 MET B C 1
ATOM 4609 O O . MET B 1 254 ? -16.531 0.854 2.008 1 98.19 254 MET B O 1
ATOM 4613 N N . ALA B 1 255 ? -15.648 0.654 -0.031 1 98.88 255 ALA B N 1
ATOM 4614 C CA . ALA B 1 255 ? -15.117 -0.682 0.224 1 98.88 255 ALA B CA 1
ATOM 4615 C C . ALA B 1 255 ? -13.844 -0.615 1.062 1 98.88 255 ALA B C 1
ATOM 4617 O O . ALA B 1 255 ? -13.055 0.325 0.933 1 98.88 255 ALA B O 1
ATOM 4618 N N . ASP B 1 256 ? -13.602 -1.6 1.898 1 98.75 256 ASP B N 1
ATOM 4619 C CA . ASP B 1 256 ? -12.367 -1.756 2.658 1 98.75 256 ASP B CA 1
ATOM 4620 C C . ASP B 1 256 ? -11.234 -2.268 1.77 1 98.75 256 ASP B C 1
ATOM 4622 O O . ASP B 1 256 ? -10.062 -2.016 2.043 1 98.75 256 ASP B O 1
ATOM 4626 N N . SER B 1 257 ? -11.633 -2.996 0.702 1 98.88 257 SER B N 1
ATOM 4627 C CA . SER B 1 257 ? -10.656 -3.426 -0.288 1 98.88 257 SER B CA 1
ATOM 4628 C C . SER B 1 257 ? -11.328 -3.82 -1.598 1 98.88 257 SER B C 1
ATOM 4630 O O . SER B 1 257 ? -12.492 -4.223 -1.607 1 98.88 257 SER B O 1
ATOM 4632 N N . VAL B 1 258 ? -10.648 -3.592 -2.668 1 98.94 258 VAL B N 1
ATOM 4633 C CA . VAL B 1 258 ? -10.969 -4.145 -3.979 1 98.94 258 VAL B CA 1
ATOM 4634 C C . VAL B 1 258 ? -9.812 -5.012 -4.473 1 98.94 258 VAL B C 1
ATOM 4636 O O . VAL B 1 258 ? -8.656 -4.57 -4.484 1 98.94 258 VAL B O 1
ATOM 4639 N N . ILE B 1 259 ? -10.102 -6.23 -4.832 1 98.94 259 ILE B N 1
ATOM 4640 C CA . ILE B 1 259 ? -9.117 -7.184 -5.336 1 98.94 259 ILE B CA 1
ATOM 4641 C C . ILE B 1 259 ? -9.32 -7.395 -6.832 1 98.94 259 ILE B C 1
ATOM 4643 O O . ILE B 1 259 ? -10.398 -7.824 -7.266 1 98.94 259 ILE B O 1
ATOM 4647 N N . ILE B 1 260 ? -8.312 -7.086 -7.613 1 98.88 260 ILE B N 1
ATOM 4648 C CA . ILE B 1 260 ? -8.406 -7.168 -9.07 1 98.88 260 ILE B CA 1
ATOM 4649 C C . ILE B 1 260 ? -7.719 -8.438 -9.555 1 98.88 260 ILE B C 1
ATOM 4651 O O . ILE B 1 260 ? -6.496 -8.57 -9.445 1 98.88 260 ILE B O 1
ATOM 4655 N N . THR B 1 261 ? -8.453 -9.32 -10.156 1 97.88 261 THR B N 1
ATOM 4656 C CA . THR B 1 261 ? -7.945 -10.617 -10.594 1 97.88 261 THR B CA 1
ATOM 4657 C C . THR B 1 261 ? -8.312 -10.875 -12.055 1 97.88 261 THR B C 1
ATOM 4659 O O . THR B 1 261 ? -8.367 -12.031 -12.492 1 97.88 261 THR B O 1
ATOM 4662 N N . THR B 1 262 ? -8.617 -9.906 -12.82 1 94.81 262 THR B N 1
ATOM 4663 C CA . THR B 1 262 ? -9.039 -10.055 -14.203 1 94.81 262 THR B CA 1
ATOM 4664 C C . THR B 1 262 ? -7.898 -10.602 -15.062 1 94.81 262 THR B C 1
ATOM 4666 O O . THR B 1 262 ? -6.73 -10.539 -14.664 1 94.81 262 THR B O 1
ATOM 4669 N N . GLY B 1 263 ? -8.266 -11.25 -16.172 1 90.25 263 GLY B N 1
ATOM 4670 C CA . GLY B 1 263 ? -7.281 -11.844 -17.062 1 90.25 263 GLY B CA 1
ATOM 4671 C C . GLY B 1 263 ? -6.25 -10.844 -17.562 1 90.25 263 GLY B C 1
ATOM 4672 O O . GLY B 1 263 ? -5.059 -11.156 -17.625 1 90.25 263 GLY B O 1
ATOM 4673 N N . LEU B 1 264 ? -6.738 -9.75 -17.953 1 92.25 264 LEU B N 1
ATOM 4674 C CA . LEU B 1 264 ? -5.891 -8.617 -18.297 1 92.25 264 LEU B CA 1
ATOM 4675 C C . LEU B 1 264 ? -6.277 -7.379 -17.5 1 92.25 264 LEU B C 1
ATOM 4677 O O . LEU B 1 264 ? -7.371 -6.836 -17.672 1 92.25 264 LEU B O 1
ATOM 4681 N N . VAL B 1 265 ? -5.379 -6.992 -16.656 1 95.88 265 VAL B N 1
ATOM 4682 C CA . VAL B 1 265 ? -5.648 -5.832 -15.812 1 95.88 265 VAL B CA 1
ATOM 4683 C C . VAL B 1 265 ? -5.5 -4.551 -16.625 1 95.88 265 VAL B C 1
ATOM 4685 O O . VAL B 1 265 ? -4.406 -4.23 -17.094 1 95.88 265 VAL B O 1
ATOM 4688 N N . GLU B 1 266 ? -6.574 -3.865 -16.766 1 96.56 266 GLU B N 1
ATOM 4689 C CA . GLU B 1 266 ? -6.574 -2.641 -17.547 1 96.56 266 GLU B CA 1
ATOM 4690 C C . GLU B 1 266 ? -6.695 -1.407 -16.672 1 96.56 266 GLU B C 1
ATOM 4692 O O . GLU B 1 266 ? -7.188 -1.494 -15.539 1 96.56 266 GLU B O 1
ATOM 4697 N N . GLU B 1 267 ? -6.258 -0.259 -17.234 1 97.62 267 GLU B N 1
ATOM 4698 C CA . GLU B 1 267 ? -6.219 1.008 -16.5 1 97.62 267 GLU B CA 1
ATOM 4699 C C . GLU B 1 267 ? -7.594 1.371 -15.953 1 97.62 267 GLU B C 1
ATOM 4701 O O . GLU B 1 267 ? -7.727 1.729 -14.781 1 97.62 267 GLU B O 1
ATOM 4706 N N . PRO B 1 268 ? -8.719 1.255 -16.703 1 97.19 268 PRO B N 1
ATOM 4707 C CA . PRO B 1 268 ? -10.023 1.659 -16.172 1 97.19 268 PRO B CA 1
ATOM 4708 C C . PRO B 1 268 ? -10.453 0.842 -14.961 1 97.19 268 PRO B C 1
ATOM 4710 O O . PRO B 1 268 ? -11.133 1.358 -14.07 1 97.19 268 PRO B O 1
ATOM 4713 N N . GLN B 1 269 ? -10.086 -0.431 -14.938 1 97.06 269 GLN B N 1
ATOM 4714 C CA . GLN B 1 269 ? -10.398 -1.265 -13.781 1 97.06 269 GLN B CA 1
ATOM 4715 C C . GLN B 1 269 ? -9.727 -0.737 -12.523 1 97.06 269 GLN B C 1
ATOM 4717 O O . GLN B 1 269 ? -10.352 -0.649 -11.461 1 97.06 269 GLN B O 1
ATOM 4722 N N . ILE B 1 270 ? -8.453 -0.397 -12.688 1 98.31 270 ILE B N 1
ATOM 4723 C CA . ILE B 1 270 ? -7.684 0.1 -11.555 1 98.31 270 ILE B CA 1
ATOM 4724 C C . ILE B 1 270 ? -8.25 1.44 -11.094 1 98.31 270 ILE B C 1
ATOM 4726 O O . ILE B 1 270 ? -8.414 1.674 -9.891 1 98.31 270 ILE B O 1
ATOM 4730 N N . THR B 1 271 ? -8.547 2.318 -12.031 1 98.06 271 THR B N 1
ATOM 4731 C CA . THR B 1 271 ? -9.102 3.633 -11.719 1 98.06 271 THR B CA 1
ATOM 4732 C C . THR B 1 271 ? -10.43 3.498 -10.977 1 98.06 271 THR B C 1
ATOM 4734 O O . THR B 1 271 ? -10.648 4.16 -9.961 1 98.06 271 THR B O 1
ATOM 4737 N N . THR B 1 272 ? -11.328 2.656 -11.477 1 98.25 272 THR B N 1
ATOM 4738 C CA . THR B 1 272 ? -12.617 2.457 -10.828 1 98.25 272 THR B CA 1
ATOM 4739 C C . THR B 1 272 ? -12.438 1.848 -9.445 1 98.25 272 THR B C 1
ATOM 4741 O O . THR B 1 272 ? -13.125 2.238 -8.492 1 98.25 272 THR B O 1
ATOM 4744 N N . ALA B 1 273 ? -11.531 0.821 -9.344 1 98.69 273 ALA B N 1
ATOM 4745 C CA . ALA B 1 273 ? -11.242 0.22 -8.047 1 98.69 273 ALA B CA 1
ATOM 4746 C C . ALA B 1 273 ? -10.797 1.276 -7.039 1 98.69 273 ALA B C 1
ATOM 4748 O O . ALA B 1 273 ? -11.25 1.286 -5.895 1 98.69 273 ALA B O 1
ATOM 4749 N N . PHE B 1 274 ? -9.93 2.162 -7.465 1 98.56 274 PHE B N 1
ATOM 4750 C CA . PHE B 1 274 ? -9.391 3.232 -6.637 1 98.56 274 PHE B CA 1
ATOM 4751 C C . PHE B 1 274 ? -10.5 4.117 -6.094 1 98.56 274 PHE B C 1
ATOM 4753 O O . PHE B 1 274 ? -10.461 4.531 -4.934 1 98.56 274 PHE B O 1
ATOM 4760 N N . HIS B 1 275 ? -11.43 4.391 -6.883 1 98.12 275 HIS B N 1
ATOM 4761 C CA . HIS B 1 275 ? -12.516 5.262 -6.473 1 98.12 275 HIS B CA 1
ATOM 4762 C C . HIS B 1 275 ? -13.594 4.484 -5.715 1 98.12 275 HIS B C 1
ATOM 4764 O O . HIS B 1 275 ? -14.484 5.082 -5.105 1 98.12 275 HIS B O 1
ATOM 4770 N N . THR B 1 276 ? -13.531 3.172 -5.719 1 98.62 276 THR B N 1
ATOM 4771 C CA . THR B 1 276 ? -14.5 2.326 -5.027 1 98.62 276 THR B CA 1
ATOM 4772 C C . THR B 1 276 ? -14.062 2.08 -3.586 1 98.62 276 THR B C 1
ATOM 4774 O O . THR B 1 276 ? -14.883 1.728 -2.736 1 98.62 276 THR B O 1
ATOM 4777 N N . ILE B 1 277 ? -12.789 2.197 -3.277 1 98.69 277 ILE B N 1
ATOM 4778 C CA . ILE B 1 277 ? -12.328 1.978 -1.91 1 98.69 277 ILE B CA 1
ATOM 4779 C C . ILE B 1 277 ? -12.469 3.268 -1.104 1 98.69 277 ILE B C 1
ATOM 4781 O O . ILE B 1 277 ? -12.5 4.359 -1.673 1 98.69 277 ILE B O 1
ATOM 4785 N N . GLY B 1 278 ? -12.594 3.109 0.21 1 98 278 GLY B N 1
ATOM 4786 C CA . GLY B 1 278 ? -12.719 4.238 1.121 1 98 278 GLY B CA 1
ATOM 4787 C C . GLY B 1 278 ? -11.383 4.695 1.687 1 98 278 GLY B C 1
ATOM 4788 O O . GLY B 1 278 ? -10.328 4.273 1.216 1 98 278 GLY B O 1
ATOM 4789 N N . LYS B 1 279 ? -11.406 5.609 2.748 1 97.75 279 LYS B N 1
ATOM 4790 C CA . LYS B 1 279 ? -10.211 6.078 3.447 1 97.75 279 LYS B CA 1
ATOM 4791 C C . LYS B 1 279 ? -9.477 4.922 4.117 1 97.75 279 LYS B C 1
ATOM 4793 O O . LYS B 1 279 ? -10.109 4.023 4.684 1 97.75 279 LYS B O 1
ATOM 4798 N N . GLY B 1 280 ? -8.156 4.996 4.008 1 97.94 280 GLY B N 1
ATOM 4799 C CA . GLY B 1 280 ? -7.355 4.004 4.699 1 97.94 280 GLY B CA 1
ATOM 4800 C C . GLY B 1 280 ? -7.508 2.607 4.125 1 97.94 280 GLY B C 1
ATOM 4801 O O . GLY B 1 280 ? -7.145 1.621 4.77 1 97.94 280 GLY B O 1
ATOM 4802 N N . SER B 1 281 ? -8.133 2.484 2.932 1 98.56 281 SER B N 1
ATOM 4803 C CA . SER B 1 281 ? -8.422 1.19 2.322 1 98.56 281 SER B CA 1
ATOM 4804 C C . SER B 1 281 ? -7.461 0.89 1.179 1 98.56 281 SER B C 1
ATOM 4806 O O . SER B 1 281 ? -6.559 1.68 0.896 1 98.56 281 SER B O 1
ATOM 4808 N N . LYS B 1 282 ? -7.57 -0.313 0.529 1 98.12 282 LYS B N 1
ATOM 4809 C CA . LYS B 1 282 ? -6.52 -0.656 -0.425 1 98.12 282 LYS B CA 1
ATOM 4810 C C . LYS B 1 282 ? -7.102 -1.354 -1.652 1 98.12 282 LYS B C 1
ATOM 4812 O O . LYS B 1 282 ? -8.086 -2.082 -1.55 1 98.12 282 LYS B O 1
ATOM 4817 N N . VAL B 1 283 ? -6.484 -1.08 -2.793 1 98.88 283 VAL B N 1
ATOM 4818 C CA . VAL B 1 283 ? -6.617 -1.843 -4.027 1 98.88 283 VAL B CA 1
ATOM 4819 C C . VAL B 1 283 ? -5.52 -2.898 -4.105 1 98.88 283 VAL B C 1
ATOM 4821 O O . VAL B 1 283 ? -4.332 -2.576 -4.008 1 98.88 283 VAL B O 1
ATOM 4824 N N . VAL B 1 284 ? -5.91 -4.141 -4.238 1 98.94 284 VAL B N 1
ATOM 4825 C CA . VAL B 1 284 ? -4.977 -5.25 -4.402 1 98.94 284 VAL B CA 1
ATOM 4826 C C . VAL B 1 284 ? -4.961 -5.699 -5.859 1 98.94 284 VAL B C 1
ATOM 4828 O O . VAL B 1 284 ? -5.992 -6.117 -6.398 1 98.94 284 VAL B O 1
ATOM 4831 N N . ILE B 1 285 ? -3.822 -5.582 -6.473 1 98.81 285 ILE B N 1
ATOM 4832 C CA . ILE B 1 285 ? -3.686 -6.004 -7.863 1 98.81 285 ILE B CA 1
ATOM 4833 C C . ILE B 1 285 ? -2.994 -7.363 -7.926 1 98.81 285 ILE B C 1
ATOM 4835 O O . ILE B 1 285 ? -1.811 -7.48 -7.602 1 98.81 285 ILE B O 1
ATOM 4839 N N . THR B 1 286 ? -3.725 -8.336 -8.375 1 98.25 286 THR B N 1
ATOM 4840 C CA . THR B 1 286 ? -3.227 -9.703 -8.438 1 98.25 286 THR B CA 1
ATOM 4841 C C . THR B 1 286 ? -3.061 -10.164 -9.883 1 98.25 286 THR B C 1
ATOM 4843 O O . THR B 1 286 ? -2.166 -10.953 -10.188 1 98.25 286 THR B O 1
ATOM 4846 N N . GLY B 1 287 ? -3.943 -9.68 -10.781 1 95.81 287 GLY B N 1
ATOM 4847 C CA . GLY B 1 287 ? -3.83 -10 -12.195 1 95.81 287 GLY B CA 1
ATOM 4848 C C . GLY B 1 287 ? -2.648 -9.328 -12.867 1 95.81 287 GLY B C 1
ATOM 4849 O O . GLY B 1 287 ? -1.994 -8.469 -12.273 1 95.81 287 GLY B O 1
ATOM 4850 N N . LEU B 1 288 ? -2.379 -9.742 -14.117 1 94 288 LEU B N 1
ATOM 4851 C CA . LEU B 1 288 ? -1.222 -9.234 -14.852 1 94 288 LEU B CA 1
ATOM 4852 C C . LEU B 1 288 ? -1.642 -8.641 -16.188 1 94 288 LEU B C 1
ATOM 4854 O O . LEU B 1 288 ? -2.783 -8.82 -16.625 1 94 288 LEU B O 1
ATOM 4858 N N . ASN B 1 289 ? -0.918 -7.844 -16.719 1 93.31 289 ASN B N 1
ATOM 4859 C CA . ASN B 1 289 ? -0.899 -7.359 -18.094 1 93.31 289 ASN B CA 1
ATOM 4860 C C . ASN B 1 289 ? 0.523 -7.273 -18.625 1 93.31 289 ASN B C 1
ATOM 4862 O O . ASN B 1 289 ? 1.433 -7.918 -18.109 1 93.31 289 ASN B O 1
ATOM 4866 N N . LYS B 1 290 ? 0.706 -6.668 -19.75 1 90.06 290 LYS B N 1
ATOM 4867 C CA . LYS B 1 290 ? 2.055 -6.477 -20.281 1 90.06 290 LYS B CA 1
ATOM 4868 C C . LYS B 1 290 ? 2.955 -5.805 -19.25 1 90.06 290 LYS B C 1
ATOM 4870 O O . LYS B 1 290 ? 2.527 -4.879 -18.547 1 90.06 290 LYS B O 1
ATOM 4875 N N . LEU B 1 291 ? 4.176 -6.328 -19.188 1 87.69 291 LEU B N 1
ATOM 4876 C CA . LEU B 1 291 ? 5.102 -5.949 -18.125 1 87.69 291 LEU B CA 1
ATOM 4877 C C . LEU B 1 291 ? 5.406 -4.453 -18.188 1 87.69 291 LEU B C 1
ATOM 4879 O O . LEU B 1 291 ? 5.539 -3.805 -17.141 1 87.69 291 LEU B O 1
ATOM 4883 N N . ASP B 1 292 ? 5.488 -3.883 -19.312 1 86.56 292 ASP B N 1
ATOM 4884 C CA . ASP B 1 292 ? 5.969 -2.512 -19.438 1 86.56 292 ASP B CA 1
ATOM 4885 C C . ASP B 1 292 ? 4.809 -1.54 -19.641 1 86.56 292 ASP B C 1
ATOM 4887 O O . ASP B 1 292 ? 5.02 -0.365 -19.938 1 86.56 292 ASP B O 1
ATOM 4891 N N . LEU B 1 293 ? 3.625 -2.053 -19.5 1 93.38 293 LEU B N 1
ATOM 4892 C CA . LEU B 1 293 ? 2.457 -1.197 -19.672 1 93.38 293 LEU B CA 1
ATOM 4893 C C . LEU B 1 293 ? 2.174 -0.392 -18.406 1 93.38 293 LEU B C 1
ATOM 4895 O O . LEU B 1 293 ? 1.943 -0.965 -17.344 1 93.38 293 LEU B O 1
ATOM 4899 N N . ASP B 1 294 ? 2.238 0.94 -18.5 1 96.81 294 ASP B N 1
ATOM 4900 C CA . ASP B 1 294 ? 1.836 1.798 -17.391 1 96.81 294 ASP B CA 1
ATOM 4901 C C . ASP B 1 294 ? 0.315 1.92 -17.312 1 96.81 294 ASP B C 1
ATOM 4903 O O . ASP B 1 294 ? -0.272 2.812 -17.938 1 96.81 294 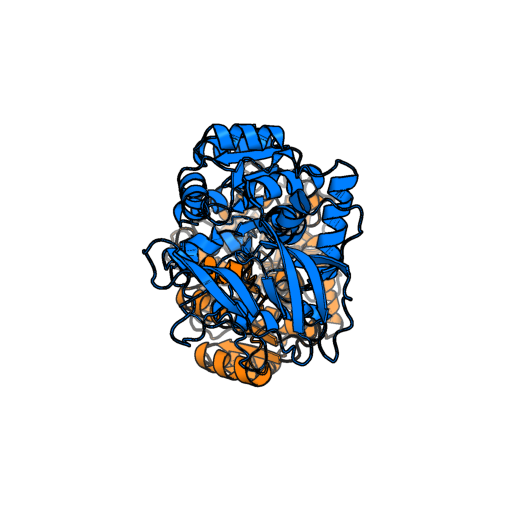ASP B O 1
ATOM 4907 N N . ASN B 1 295 ? -0.282 1.043 -16.531 1 97.38 295 ASN B N 1
ATOM 4908 C CA . ASN B 1 295 ? -1.74 1.033 -16.484 1 97.38 295 ASN B CA 1
ATOM 4909 C C . ASN B 1 295 ? -2.252 1.396 -15.094 1 97.38 295 ASN B C 1
ATOM 4911 O O . ASN B 1 295 ? -3.449 1.292 -14.82 1 97.38 295 ASN B O 1
ATOM 4915 N N . VAL B 1 296 ? -1.425 1.741 -14.203 1 98.44 296 VAL B N 1
ATOM 4916 C CA . VAL B 1 296 ? -1.802 2.465 -12.992 1 98.44 296 VAL B CA 1
ATOM 4917 C C . VAL B 1 296 ? -1.706 3.969 -13.242 1 98.44 296 VAL B C 1
ATOM 4919 O O . VAL B 1 296 ? -0.608 4.512 -13.375 1 98.44 296 VAL B O 1
ATOM 4922 N N . LYS B 1 297 ? -2.744 4.621 -13.383 1 98.25 297 LYS B N 1
ATOM 4923 C CA . LYS B 1 297 ? -2.822 6.07 -13.562 1 98.25 297 LYS B CA 1
ATOM 4924 C C . LYS B 1 297 ? -3.758 6.699 -12.531 1 98.25 297 LYS B C 1
ATOM 4926 O O . LYS B 1 297 ? -4.977 6.73 -12.727 1 98.25 297 LYS B O 1
ATOM 4931 N N . LEU B 1 298 ? -3.197 7.207 -11.469 1 98.5 298 LEU B N 1
ATOM 4932 C CA . LEU B 1 298 ? -3.975 7.668 -10.32 1 98.5 298 LEU B CA 1
ATOM 4933 C C . LEU B 1 298 ? -3.453 9.008 -9.812 1 98.5 298 LEU B C 1
ATOM 4935 O O . LEU B 1 298 ? -2.283 9.344 -10.016 1 98.5 298 LEU B O 1
ATOM 4939 N N . PRO B 1 299 ? -4.27 9.789 -9.195 1 97.5 299 PRO B N 1
ATOM 4940 C CA . PRO B 1 299 ? -3.789 11.008 -8.539 1 97.5 299 PRO B CA 1
ATOM 4941 C C . PRO B 1 299 ? -3.1 10.727 -7.207 1 97.5 299 PRO B C 1
ATOM 4943 O O . PRO B 1 299 ? -3.742 10.281 -6.258 1 97.5 299 PRO B O 1
ATOM 4946 N N . ALA B 1 300 ? -1.863 11.086 -7.109 1 97.56 300 ALA B N 1
ATOM 4947 C CA . ALA B 1 300 ? -1.085 10.867 -5.895 1 97.56 300 ALA B CA 1
ATOM 4948 C C . ALA B 1 300 ? -1.696 11.609 -4.711 1 97.56 300 ALA B C 1
ATOM 4950 O O . ALA B 1 300 ? -1.679 11.117 -3.582 1 97.56 300 ALA B O 1
ATOM 4951 N N . SER B 1 301 ? -2.229 12.781 -4.922 1 96.06 301 SER B N 1
ATOM 4952 C CA . SER B 1 301 ? -2.775 13.602 -3.848 1 96.06 301 SER B CA 1
ATOM 4953 C C . SER B 1 301 ? -3.957 12.914 -3.174 1 96.06 301 SER B C 1
ATOM 4955 O O . SER B 1 301 ? -4.133 13.016 -1.958 1 96.06 301 SER B O 1
ATOM 4957 N N . LEU B 1 302 ? -4.766 12.203 -3.953 1 96.62 302 LEU B N 1
ATOM 4958 C CA . LEU B 1 302 ? -5.887 11.477 -3.361 1 96.62 302 LEU B CA 1
ATOM 4959 C C . LEU B 1 302 ? -5.395 10.266 -2.57 1 96.62 302 LEU B C 1
ATOM 4961 O O . LEU B 1 302 ? -5.988 9.898 -1.555 1 96.62 302 LEU B O 1
ATOM 4965 N N . LEU B 1 303 ? -4.293 9.578 -3.045 1 98.06 303 LEU B N 1
ATOM 4966 C CA . LEU B 1 303 ? -3.674 8.547 -2.221 1 98.06 303 LEU B CA 1
ATOM 4967 C C . LEU B 1 303 ? -3.309 9.094 -0.846 1 98.06 303 LEU B C 1
ATOM 4969 O O . LEU B 1 303 ? -3.621 8.477 0.176 1 98.06 303 LEU B O 1
ATOM 4973 N N . THR B 1 304 ? -2.686 10.234 -0.826 1 97.12 304 THR B N 1
ATOM 4974 C CA . THR B 1 304 ? -2.191 10.836 0.405 1 97.12 304 THR B CA 1
ATOM 4975 C C . THR B 1 304 ? -3.35 11.281 1.295 1 97.12 304 THR B C 1
ATOM 4977 O O . THR B 1 304 ? -3.455 10.852 2.445 1 97.12 304 THR B O 1
ATOM 4980 N N . LEU B 1 305 ? -4.305 12.047 0.762 1 95.38 305 LEU B N 1
ATOM 4981 C CA . LEU B 1 305 ? -5.359 12.695 1.54 1 95.38 305 LEU B CA 1
ATOM 4982 C C . LEU B 1 305 ? -6.297 11.656 2.148 1 95.38 305 LEU B C 1
ATOM 4984 O O . LEU B 1 305 ? -6.859 11.875 3.225 1 95.38 305 LEU B O 1
ATOM 4988 N N . PHE B 1 306 ? -6.402 10.492 1.46 1 97.31 306 PHE B N 1
ATOM 4989 C CA . PHE B 1 306 ? -7.344 9.484 1.933 1 97.31 306 PHE B CA 1
ATOM 4990 C C . PHE B 1 306 ? -6.609 8.25 2.426 1 97.31 306 PHE B C 1
ATOM 4992 O O . PHE B 1 306 ? -7.234 7.219 2.699 1 97.31 306 PHE B O 1
ATOM 4999 N N . ARG B 1 307 ? -5.289 8.344 2.506 1 98.12 307 ARG B N 1
ATOM 5000 C CA . ARG B 1 307 ? -4.461 7.242 2.982 1 98.12 307 ARG B CA 1
ATOM 5001 C C . ARG B 1 307 ? -4.797 5.945 2.252 1 98.12 307 ARG B C 1
ATOM 5003 O O . ARG B 1 307 ? -5.027 4.914 2.883 1 98.12 307 ARG B O 1
ATOM 5010 N N . LYS B 1 308 ? -4.922 6.043 0.935 1 98.56 308 LYS B N 1
ATOM 5011 C CA . LYS B 1 308 ? -5.223 4.863 0.131 1 98.56 308 LYS B CA 1
ATOM 5012 C C . LYS B 1 308 ? -3.947 4.121 -0.26 1 98.56 308 LYS B C 1
ATOM 5014 O O . LYS B 1 308 ? -2.873 4.723 -0.333 1 98.56 308 LYS B O 1
ATOM 5019 N N . THR B 1 309 ? -4.051 2.814 -0.48 1 98.81 309 THR B N 1
ATOM 5020 C CA . THR B 1 309 ? -2.926 1.957 -0.839 1 98.81 309 THR B CA 1
ATOM 5021 C C . THR B 1 309 ? -3.221 1.186 -2.121 1 98.81 309 THR B C 1
ATOM 5023 O O . THR B 1 309 ? -4.336 0.692 -2.312 1 98.81 309 THR B O 1
ATOM 5026 N N . VAL B 1 310 ? -2.283 1.172 -3.021 1 98.88 310 VAL B N 1
ATOM 5027 C CA . VAL B 1 310 ? -2.258 0.256 -4.156 1 98.88 310 VAL B CA 1
ATOM 5028 C C . VAL B 1 310 ? -1.136 -0.763 -3.975 1 98.88 310 VAL B C 1
ATOM 5030 O O . VAL B 1 310 ? 0.034 -0.392 -3.852 1 98.88 310 VAL B O 1
ATOM 5033 N N . GLN B 1 311 ? -1.512 -2.029 -3.934 1 98.75 311 GLN B N 1
ATOM 5034 C CA . GLN B 1 311 ? -0.537 -3.057 -3.586 1 98.75 311 GLN B CA 1
ATOM 5035 C C . GLN B 1 311 ? -0.62 -4.242 -4.543 1 98.75 311 GLN B C 1
ATOM 5037 O O . GLN B 1 311 ? -1.714 -4.66 -4.926 1 98.75 311 GLN B O 1
ATOM 5042 N N . GLY B 1 312 ? 0.56 -4.672 -4.992 1 98.69 312 GLY B N 1
ATOM 5043 C CA . GLY B 1 312 ? 0.634 -5.906 -5.762 1 98.69 312 GLY B CA 1
ATOM 5044 C C . GLY B 1 312 ? 0.643 -7.148 -4.895 1 98.69 312 GLY B C 1
ATOM 5045 O O . GLY B 1 312 ? 1.201 -7.145 -3.797 1 98.69 312 GLY B O 1
ATOM 5046 N N . SER B 1 313 ? 0.078 -8.203 -5.422 1 98.62 313 SER B N 1
ATOM 5047 C CA . SER B 1 313 ? 0.059 -9.492 -4.734 1 98.62 313 SER B CA 1
ATOM 5048 C C . SER B 1 313 ? 0.575 -10.609 -5.637 1 98.62 313 SER B C 1
ATOM 5050 O O . SER B 1 313 ? 0.034 -10.836 -6.723 1 98.62 313 SER B O 1
ATOM 5052 N N . LEU B 1 314 ? 1.627 -11.242 -5.242 1 97.81 314 LEU B N 1
ATOM 5053 C CA . LEU B 1 314 ? 2.139 -12.43 -5.922 1 97.81 314 LEU B CA 1
ATOM 5054 C C . LEU B 1 314 ? 1.927 -13.68 -5.07 1 97.81 314 LEU B C 1
ATOM 5056 O O . LEU B 1 314 ? 2.287 -13.695 -3.893 1 97.81 314 LEU B O 1
ATOM 5060 N N . PHE B 1 315 ? 1.274 -14.711 -5.719 1 97.62 315 PHE B N 1
ATOM 5061 C CA . PHE B 1 315 ? 0.959 -15.961 -5.051 1 97.62 315 PHE B CA 1
ATOM 5062 C C . PHE B 1 315 ? 0.133 -15.719 -3.793 1 97.62 315 PHE B C 1
ATOM 5064 O O . PHE B 1 315 ? 0.279 -16.422 -2.797 1 97.62 315 PHE B O 1
ATOM 5071 N N . GLY B 1 316 ? -0.644 -14.508 -3.738 1 98.25 316 GLY B N 1
ATOM 5072 C CA . GLY B 1 316 ? -1.468 -14.148 -2.594 1 98.25 316 GLY B CA 1
ATOM 5073 C C . GLY B 1 316 ? -0.661 -13.859 -1.343 1 98.25 316 GLY B C 1
ATOM 5074 O O . GLY B 1 316 ? -1.148 -14.047 -0.226 1 98.25 316 GLY B O 1
ATOM 5075 N N . ASP B 1 317 ? 0.638 -13.578 -1.566 1 98.25 317 ASP B N 1
ATOM 5076 C CA . ASP B 1 317 ? 1.567 -13.391 -0.456 1 98.25 317 ASP B CA 1
ATOM 5077 C C . ASP B 1 317 ? 1.643 -14.648 0.414 1 98.25 317 ASP B C 1
ATOM 5079 O O . ASP B 1 317 ? 1.812 -14.555 1.632 1 98.25 317 ASP B O 1
ATOM 5083 N N . CYS B 1 318 ? 1.489 -15.805 -0.134 1 98 318 CYS B N 1
ATOM 5084 C CA . CYS B 1 318 ? 1.533 -17.078 0.582 1 98 318 CYS B CA 1
ATOM 5085 C C . CYS B 1 318 ? 2.965 -17.578 0.698 1 98 318 CYS B C 1
ATOM 5087 O O . CYS B 1 318 ? 3.826 -17.219 -0.1 1 98 318 CYS B O 1
ATOM 5089 N N . ASN B 1 319 ? 3.143 -18.328 1.704 1 97.56 319 ASN B N 1
ATOM 5090 C CA . ASN B 1 319 ? 4.285 -19.219 1.821 1 97.56 319 ASN B CA 1
ATOM 5091 C C . ASN B 1 319 ? 3.92 -20.641 1.42 1 97.56 319 ASN B C 1
ATOM 5093 O O . ASN B 1 319 ? 3.291 -21.375 2.193 1 97.56 319 ASN B O 1
ATOM 5097 N N . PRO B 1 320 ? 4.379 -21.062 0.252 1 96.38 320 PRO B N 1
ATOM 5098 C CA . PRO B 1 320 ? 3.928 -22.359 -0.257 1 96.38 320 PRO B CA 1
ATOM 5099 C C . PRO B 1 320 ? 4.148 -23.5 0.74 1 96.38 320 PRO B C 1
ATOM 5101 O O . PRO B 1 320 ? 3.273 -24.344 0.921 1 96.38 320 PRO B O 1
ATOM 5104 N N . THR B 1 321 ? 5.227 -23.547 1.409 1 95.12 321 THR B N 1
ATOM 5105 C CA . THR B 1 321 ? 5.582 -24.641 2.307 1 95.12 321 THR B CA 1
ATOM 5106 C C . THR B 1 321 ? 4.562 -24.781 3.434 1 95.12 321 THR B C 1
ATOM 5108 O O . THR B 1 321 ? 4.242 -25.891 3.863 1 95.12 321 THR B O 1
ATOM 5111 N N . THR B 1 322 ? 4.016 -23.703 3.867 1 95.94 322 THR B N 1
ATOM 5112 C CA . THR B 1 322 ? 3.098 -23.75 5 1 95.94 322 THR B CA 1
ATOM 5113 C C . THR B 1 322 ? 1.653 -23.578 4.531 1 95.94 322 THR B C 1
ATOM 5115 O O . THR B 1 322 ? 0.746 -24.219 5.074 1 95.94 322 THR B O 1
ATOM 5118 N N . ASP B 1 323 ? 1.469 -22.797 3.533 1 97.44 323 ASP B N 1
ATOM 5119 C CA . ASP B 1 323 ? 0.106 -22.391 3.207 1 97.44 323 ASP B CA 1
ATOM 5120 C C . ASP B 1 323 ? -0.583 -23.422 2.326 1 97.44 323 ASP B C 1
ATOM 5122 O O . ASP B 1 323 ? -1.798 -23.625 2.416 1 97.44 323 ASP B O 1
ATOM 5126 N N . ILE B 1 324 ? 0.147 -24.125 1.489 1 97.38 324 ILE B N 1
ATOM 5127 C CA . ILE B 1 324 ? -0.469 -25.156 0.663 1 97.38 324 ILE B CA 1
ATOM 5128 C C . ILE B 1 324 ? -1.087 -26.234 1.554 1 97.38 324 ILE B C 1
ATOM 5130 O O . ILE B 1 324 ? -2.283 -26.516 1.454 1 97.38 324 ILE B O 1
ATOM 5134 N N . PRO B 1 325 ? -0.349 -26.797 2.541 1 96.62 325 PRO B N 1
ATOM 5135 C CA . PRO B 1 325 ? -0.976 -27.766 3.438 1 96.62 325 PRO B CA 1
ATOM 5136 C C . PRO B 1 325 ? -2.137 -27.172 4.234 1 96.62 325 PRO B C 1
ATOM 5138 O O . PRO B 1 325 ? -3.146 -27.844 4.453 1 96.62 325 PRO B O 1
ATOM 5141 N N . LYS B 1 326 ? -2.023 -25.922 4.641 1 97.38 326 LYS B N 1
ATOM 5142 C CA . LYS B 1 326 ? -3.098 -25.281 5.395 1 97.38 326 LYS B CA 1
ATOM 5143 C C . LYS B 1 326 ? -4.375 -25.188 4.562 1 97.38 326 LYS B C 1
ATOM 5145 O O . LYS B 1 326 ? -5.461 -25.5 5.051 1 97.38 326 LYS B O 1
ATOM 5150 N N . ILE B 1 327 ? -4.227 -24.781 3.32 1 98.25 327 ILE B N 1
ATOM 5151 C CA . ILE B 1 327 ? -5.383 -24.609 2.447 1 98.25 327 ILE B CA 1
ATOM 5152 C C . ILE B 1 327 ? -5.992 -25.969 2.131 1 98.25 327 ILE B C 1
ATOM 5154 O O . ILE B 1 327 ? -7.215 -26.125 2.084 1 98.25 327 ILE B O 1
ATOM 5158 N N . ILE B 1 328 ? -5.145 -26.984 1.958 1 97.88 328 ILE B N 1
ATOM 5159 C CA . ILE B 1 328 ? -5.641 -28.344 1.763 1 97.88 328 ILE B CA 1
ATOM 5160 C C . ILE B 1 328 ? -6.438 -28.781 2.988 1 97.88 328 ILE B C 1
ATOM 5162 O O . ILE B 1 328 ? -7.5 -29.391 2.859 1 97.88 328 ILE B O 1
ATOM 5166 N N . GLY B 1 329 ? -5.922 -28.453 4.176 1 97.62 329 GLY B N 1
ATOM 5167 C CA . GLY B 1 329 ? -6.668 -28.734 5.395 1 97.62 329 GLY B CA 1
ATOM 5168 C C . GLY B 1 329 ? -8.031 -28.078 5.426 1 97.62 329 GLY B C 1
ATOM 5169 O O . GLY B 1 329 ? -9.016 -28.688 5.836 1 97.62 329 GLY B O 1
ATOM 5170 N N . LEU B 1 330 ? -8.102 -26.844 4.996 1 98.06 330 LEU B N 1
ATOM 5171 C CA . LEU B 1 330 ? -9.367 -26.125 4.938 1 98.06 330 LEU B CA 1
ATOM 5172 C C . LEU B 1 330 ? -10.336 -26.812 3.98 1 98.06 330 LEU B C 1
ATOM 5174 O O . LEU B 1 330 ? -11.539 -26.875 4.246 1 98.06 330 LEU B O 1
ATOM 5178 N N . TYR B 1 331 ? -9.828 -27.266 2.91 1 97.81 331 TYR B N 1
ATOM 5179 C CA . TYR B 1 331 ? -10.633 -28.031 1.969 1 97.81 331 TYR B CA 1
ATOM 5180 C C . TYR B 1 331 ? -11.172 -29.312 2.617 1 97.81 331 TYR B C 1
ATOM 5182 O O . TYR B 1 331 ? -12.367 -29.594 2.529 1 97.81 331 TYR B O 1
ATOM 5190 N N . GLN B 1 332 ? -10.32 -29.969 3.262 1 96.69 332 GLN B N 1
ATOM 5191 C CA . GLN B 1 332 ? -10.695 -31.234 3.881 1 96.69 332 GLN B CA 1
ATOM 5192 C C . GLN B 1 332 ? -11.75 -31.031 4.969 1 96.69 332 GLN B C 1
ATOM 5194 O O . GLN B 1 332 ? -12.602 -31.891 5.191 1 96.69 332 GLN B O 1
ATOM 5199 N N . ASN B 1 333 ? -11.789 -29.844 5.531 1 96.31 333 ASN B N 1
ATOM 5200 C CA . ASN B 1 333 ? -12.758 -29.516 6.574 1 96.31 333 ASN B CA 1
ATOM 5201 C C . ASN B 1 333 ? -14.031 -28.922 5.984 1 96.31 333 ASN B C 1
ATOM 5203 O O . ASN B 1 333 ? -14.992 -28.656 6.715 1 96.31 333 ASN B O 1
ATOM 5207 N N . GLY B 1 334 ? -14.023 -28.625 4.738 1 96.62 334 GLY B N 1
ATOM 5208 C CA . GLY B 1 334 ? -15.211 -28.125 4.066 1 96.62 334 GLY B CA 1
ATOM 5209 C C . GLY B 1 334 ? -15.281 -26.609 4.047 1 96.62 334 GLY B C 1
ATOM 5210 O O . GLY B 1 334 ? -16.266 -26.031 3.58 1 96.62 334 GLY B O 1
ATOM 5211 N N . ASP B 1 335 ? -14.25 -25.938 4.469 1 97.19 335 ASP B N 1
ATOM 5212 C CA . ASP B 1 335 ? -14.242 -24.469 4.547 1 97.19 335 ASP B CA 1
ATOM 5213 C C . ASP B 1 335 ? -13.984 -23.844 3.178 1 97.19 335 ASP B C 1
ATOM 5215 O O . ASP B 1 335 ? -14.398 -22.719 2.918 1 97.19 335 ASP B O 1
ATOM 5219 N N . ILE B 1 336 ? -13.266 -24.625 2.307 1 96.94 336 ILE B N 1
ATOM 5220 C CA . ILE B 1 336 ? -12.984 -24.203 0.939 1 96.94 336 ILE B CA 1
ATOM 5221 C C . ILE B 1 336 ? -13.438 -25.281 -0.039 1 96.94 336 ILE B C 1
ATOM 5223 O O . ILE B 1 336 ? -13.273 -26.469 0.229 1 96.94 336 ILE B O 1
ATOM 5227 N N . LYS B 1 337 ? -14.016 -24.766 -1.078 1 98.06 337 LYS B N 1
ATOM 5228 C CA . LYS B 1 337 ? -14.5 -25.688 -2.111 1 98.06 337 LYS B CA 1
ATOM 5229 C C . LYS B 1 337 ? -13.5 -25.797 -3.258 1 98.06 337 LYS B C 1
ATOM 5231 O O . LYS B 1 337 ? -13.18 -24.797 -3.912 1 98.06 337 LYS B O 1
ATOM 5236 N N . LEU B 1 338 ? -13.031 -27 -3.506 1 98.06 338 LEU B N 1
ATOM 5237 C CA . LEU B 1 338 ? -12.148 -27.219 -4.645 1 98.06 338 LEU B CA 1
ATOM 5238 C C . LEU B 1 338 ? -12.867 -28.016 -5.738 1 98.06 338 LEU B C 1
ATOM 5240 O O . LEU B 1 338 ? -12.68 -27.75 -6.926 1 98.06 338 LEU B O 1
ATOM 5244 N N . ASP B 1 339 ? -13.703 -28.969 -5.312 1 97.44 339 ASP B N 1
ATOM 5245 C CA . ASP B 1 339 ? -14.453 -29.781 -6.266 1 97.44 339 ASP B CA 1
ATOM 5246 C C . ASP B 1 339 ? -15.289 -28.906 -7.199 1 97.44 339 ASP B C 1
ATOM 5248 O O . ASP B 1 339 ? -15.266 -29.094 -8.414 1 97.44 339 ASP B O 1
ATOM 5252 N N . GLU B 1 340 ? -15.914 -27.938 -6.566 1 96.5 340 GLU B N 1
ATOM 5253 C CA . GLU B 1 340 ? -16.859 -27.094 -7.266 1 96.5 340 GLU B CA 1
ATOM 5254 C C . GLU B 1 340 ? -16.156 -26.141 -8.227 1 96.5 340 GLU B C 1
ATOM 5256 O O . GLU B 1 340 ? -16.766 -25.578 -9.125 1 96.5 340 GLU B O 1
ATOM 5261 N N . LEU B 1 341 ? -14.844 -25.969 -8.031 1 96.88 341 LEU B N 1
ATOM 5262 C CA . LEU B 1 341 ? -14.07 -25.078 -8.898 1 96.88 341 LEU B CA 1
ATOM 5263 C C . LEU B 1 341 ? -13.828 -25.734 -10.258 1 96.88 341 LEU B C 1
ATOM 5265 O O . LEU B 1 341 ? -13.688 -25.047 -11.266 1 96.88 341 LEU B O 1
ATOM 5269 N N . ILE B 1 342 ? -13.695 -27.047 -10.273 1 97.12 342 ILE B N 1
ATOM 5270 C CA . ILE B 1 342 ? -13.297 -27.766 -11.484 1 97.12 342 ILE B CA 1
ATOM 5271 C C . ILE B 1 342 ? -14.484 -27.875 -12.438 1 97.12 342 ILE B C 1
ATOM 5273 O O . ILE B 1 342 ? -15.453 -28.578 -12.156 1 97.12 342 ILE B O 1
ATOM 5277 N N . THR B 1 343 ? -14.375 -27.203 -13.516 1 95.81 343 THR B N 1
ATOM 5278 C CA . THR B 1 343 ? -15.453 -27.141 -14.5 1 95.81 343 THR B CA 1
ATOM 5279 C C . THR B 1 343 ? -15.367 -28.344 -15.453 1 95.81 343 THR B C 1
ATOM 5281 O O . THR B 1 343 ? -16.391 -28.875 -15.875 1 95.81 343 THR B O 1
ATOM 5284 N N . ARG B 1 344 ? -14.148 -28.625 -15.867 1 96.31 344 ARG B N 1
ATOM 5285 C CA . ARG B 1 344 ? -13.922 -29.703 -16.844 1 96.31 344 ARG B CA 1
ATOM 5286 C C . ARG B 1 344 ? -12.508 -30.266 -16.719 1 96.31 344 ARG B C 1
ATOM 5288 O O . ARG B 1 344 ? -11.586 -29.547 -16.328 1 96.31 344 ARG B O 1
ATOM 5295 N N . THR B 1 345 ? -12.422 -31.531 -17.031 1 98.06 345 THR B N 1
ATOM 5296 C CA . THR B 1 345 ? -11.102 -32.156 -17.141 1 98.06 345 THR B CA 1
ATOM 5297 C C . THR B 1 345 ? -10.711 -32.344 -18.594 1 98.06 345 THR B C 1
ATOM 5299 O O . THR B 1 345 ? -11.578 -32.406 -19.469 1 98.06 345 THR B O 1
ATOM 5302 N N . TYR B 1 346 ? -9.492 -32.375 -18.891 1 98.38 346 TYR B N 1
ATOM 5303 C CA . TYR B 1 346 ? -8.93 -32.5 -20.219 1 98.38 346 TYR B CA 1
ATOM 5304 C C . TYR B 1 346 ? -7.781 -33.5 -20.234 1 98.38 346 TYR B C 1
ATOM 5306 O O . TYR B 1 346 ? -7.137 -33.75 -19.203 1 98.38 346 TYR B O 1
ATOM 5314 N N . THR B 1 347 ? -7.527 -34.156 -21.391 1 98.25 347 THR B N 1
ATOM 5315 C CA . THR B 1 347 ? -6.281 -34.875 -21.641 1 98.25 347 THR B CA 1
ATOM 5316 C C . THR B 1 347 ? -5.215 -33.938 -22.203 1 98.25 347 THR B C 1
ATOM 5318 O O . THR B 1 347 ? -5.508 -32.781 -22.562 1 98.25 347 THR B O 1
ATOM 5321 N N . ILE B 1 348 ? -4.004 -34.375 -22.219 1 98.06 348 ILE B N 1
ATOM 5322 C CA . ILE B 1 348 ? -2.926 -33.562 -22.734 1 98.06 348 ILE B CA 1
ATOM 5323 C C . ILE B 1 348 ? -3.197 -33.219 -24.203 1 98.06 348 ILE B C 1
ATOM 5325 O O . ILE B 1 348 ? -2.852 -32.125 -24.672 1 98.06 348 ILE B O 1
ATOM 5329 N N . ASP B 1 349 ? -3.883 -34.156 -24.922 1 98.12 349 ASP B N 1
ATOM 5330 C CA . ASP B 1 349 ? -4.211 -33.938 -26.328 1 98.12 349 ASP B CA 1
ATOM 5331 C C . ASP B 1 349 ? -5.258 -32.844 -26.5 1 98.12 349 ASP B C 1
ATOM 5333 O O . ASP B 1 349 ? -5.434 -32.281 -27.578 1 98.12 349 ASP B O 1
ATOM 5337 N N . GLU B 1 350 ? -5.918 -32.531 -25.438 1 98 350 GLU B N 1
ATOM 5338 C CA . GLU B 1 350 ? -6.996 -31.562 -25.469 1 98 350 GLU B CA 1
ATOM 5339 C C . GLU B 1 350 ? -6.551 -30.234 -24.859 1 98 350 GLU B C 1
ATOM 5341 O O . GLU B 1 350 ? -7.379 -29.375 -24.531 1 98 350 GLU B O 1
ATOM 5346 N N . VAL B 1 351 ? -5.254 -30.047 -24.672 1 97.81 351 VAL B N 1
ATOM 5347 C CA . VAL B 1 351 ? -4.758 -28.875 -23.969 1 97.81 351 VAL B CA 1
ATOM 5348 C C . VAL B 1 351 ? -5.172 -27.609 -24.703 1 97.81 351 VAL B C 1
ATOM 5350 O O . VAL B 1 351 ? -5.559 -26.609 -24.078 1 97.81 351 VAL B O 1
ATOM 5353 N N . ASN B 1 352 ? -5.141 -27.562 -26.031 1 97.88 352 ASN B N 1
ATOM 5354 C CA . ASN B 1 352 ? -5.574 -26.391 -26.797 1 97.88 352 ASN B CA 1
ATOM 5355 C C . ASN B 1 352 ? -7.062 -26.125 -26.594 1 97.88 352 ASN B C 1
ATOM 5357 O O . ASN B 1 352 ? -7.469 -24.969 -26.438 1 97.88 352 ASN B O 1
ATOM 5361 N N . GLU B 1 353 ? -7.801 -27.188 -26.609 1 97.56 353 GLU B N 1
ATOM 5362 C CA . GLU B 1 353 ? -9.227 -27.031 -26.359 1 97.56 353 GLU B CA 1
ATOM 5363 C C . GLU B 1 353 ? -9.477 -26.453 -24.969 1 97.56 353 GLU B C 1
ATOM 5365 O O . GLU B 1 353 ? -10.352 -25.609 -24.781 1 97.56 353 GLU B O 1
ATOM 5370 N N . GLY B 1 354 ? -8.75 -26.953 -23.984 1 97.31 354 GLY B N 1
ATOM 5371 C CA . GLY B 1 354 ? -8.852 -26.422 -22.625 1 97.31 354 GLY B CA 1
ATOM 5372 C C . GLY B 1 354 ? -8.602 -24.938 -22.547 1 97.31 354 GLY B C 1
ATOM 5373 O O . GLY B 1 354 ? -9.32 -24.219 -21.859 1 97.31 354 GLY B O 1
ATOM 5374 N N . TYR B 1 355 ? -7.641 -24.422 -23.266 1 96.12 355 TYR B N 1
ATOM 5375 C CA . TYR B 1 355 ? -7.312 -23 -23.234 1 96.12 355 TYR B CA 1
ATOM 5376 C C . TYR B 1 355 ? -8.312 -22.188 -24.047 1 96.12 355 TYR B C 1
ATOM 5378 O O . TYR B 1 355 ? -8.609 -21.031 -23.719 1 96.12 355 TYR B O 1
ATOM 5386 N N . ASP B 1 356 ? -8.875 -22.781 -25.156 1 96.12 356 ASP B N 1
ATOM 5387 C CA . ASP B 1 356 ? -9.992 -22.141 -25.844 1 96.12 356 ASP B CA 1
ATOM 5388 C C . ASP B 1 356 ? -11.164 -21.922 -24.891 1 96.12 356 ASP B C 1
ATOM 5390 O O . ASP B 1 356 ? -11.75 -20.828 -24.859 1 96.12 356 ASP B O 1
ATOM 5394 N N . ASP B 1 357 ? -11.445 -23 -24.156 1 95.94 357 ASP B N 1
ATOM 5395 C CA . ASP B 1 357 ? -12.531 -22.922 -23.188 1 95.94 357 ASP B CA 1
ATOM 5396 C C . ASP B 1 357 ? -12.258 -21.844 -22.141 1 95.94 357 ASP B C 1
ATOM 5398 O O . ASP B 1 357 ? -13.18 -21.109 -21.75 1 95.94 357 ASP B O 1
ATOM 5402 N N . LEU B 1 358 ? -11.016 -21.75 -21.672 1 93.94 358 LEU B N 1
ATOM 5403 C CA . LEU B 1 358 ? -10.625 -20.75 -20.688 1 93.94 358 LEU B CA 1
ATOM 5404 C C . LEU B 1 358 ? -10.789 -19.344 -21.266 1 93.94 358 LEU B C 1
ATOM 5406 O O . LEU B 1 358 ? -11.359 -18.469 -20.609 1 93.94 358 LEU B O 1
ATOM 5410 N N . GLU B 1 359 ? -10.328 -19.094 -22.422 1 92.06 359 GLU B N 1
ATOM 5411 C CA . GLU B 1 359 ? -10.398 -17.781 -23.078 1 92.06 359 GLU B CA 1
ATOM 5412 C C . GLU B 1 359 ? -11.844 -17.359 -23.312 1 92.06 359 GLU B C 1
ATOM 5414 O O . GLU B 1 359 ? -12.164 -16.172 -23.25 1 92.06 359 GLU B O 1
ATOM 5419 N N . GLU B 1 360 ? -12.648 -18.375 -23.625 1 93.25 360 GLU B N 1
ATOM 5420 C CA . GLU B 1 360 ? -14.055 -18.109 -23.906 1 93.25 360 GLU B CA 1
ATOM 5421 C C . GLU B 1 360 ? -14.859 -17.953 -22.625 1 93.25 360 GLU B C 1
ATOM 5423 O O . GLU B 1 360 ? -16.047 -17.641 -22.672 1 93.25 360 GLU B O 1
ATOM 5428 N N . GLY B 1 361 ? -14.219 -18.203 -21.531 1 91.94 361 GLY B N 1
ATOM 5429 C CA . GLY B 1 361 ? -14.867 -18.016 -20.234 1 91.94 361 GLY B CA 1
ATOM 5430 C C . GLY B 1 361 ? -15.742 -19.188 -19.828 1 91.94 361 GLY B C 1
ATOM 5431 O O . GLY B 1 361 ? -16.562 -19.062 -18.922 1 91.94 361 GLY B O 1
ATOM 5432 N N . LYS B 1 362 ? -15.562 -20.281 -20.484 1 91.88 362 LYS B N 1
ATOM 5433 C CA . LYS B 1 362 ? -16.375 -21.469 -20.188 1 91.88 362 LYS B CA 1
ATOM 5434 C C . LYS B 1 362 ? -15.93 -22.125 -18.891 1 91.88 362 LYS B C 1
ATOM 5436 O O . LYS B 1 362 ? -16.75 -22.641 -18.141 1 91.88 362 LYS B O 1
ATOM 5441 N N . ASN B 1 363 ? -14.68 -22.141 -18.719 1 90.38 363 ASN B N 1
ATOM 5442 C CA . ASN B 1 363 ? -14.234 -22.828 -17.516 1 90.38 363 ASN B CA 1
ATOM 5443 C C . ASN B 1 363 ? -13.82 -21.828 -16.422 1 90.38 363 ASN B C 1
ATOM 5445 O O . ASN B 1 363 ? -13.43 -20.703 -16.719 1 90.38 363 ASN B O 1
ATOM 5449 N N . VAL B 1 364 ? -14.133 -22.203 -15.133 1 92.06 364 VAL B N 1
ATOM 5450 C CA . VAL B 1 364 ? -13.523 -21.547 -13.984 1 92.06 364 VAL B CA 1
ATOM 5451 C C . VAL B 1 364 ? -12.133 -22.125 -13.727 1 92.06 364 VAL B C 1
ATOM 5453 O O . VAL B 1 364 ? -11.133 -21.406 -13.773 1 92.06 364 VAL B O 1
ATOM 5456 N N . ARG B 1 365 ? -12.156 -23.422 -13.586 1 95.81 365 ARG B N 1
ATOM 5457 C CA . ARG B 1 365 ? -10.883 -24.141 -13.547 1 95.81 365 ARG B CA 1
ATOM 5458 C C . ARG B 1 365 ? -10.93 -25.391 -14.414 1 95.81 365 ARG B C 1
ATOM 5460 O O . ARG B 1 365 ? -11.922 -26.141 -14.391 1 95.81 365 ARG B O 1
ATOM 5467 N N . GLY B 1 366 ? -10 -25.547 -15.266 1 97.12 366 GLY B N 1
ATOM 5468 C CA . GLY B 1 366 ? -9.742 -26.781 -15.969 1 97.12 366 GLY B CA 1
ATOM 5469 C C . GLY B 1 366 ? -8.57 -27.562 -15.406 1 97.12 366 GLY B C 1
ATOM 5470 O O . GLY B 1 366 ? -7.582 -26.969 -14.969 1 97.12 366 GLY B O 1
ATOM 5471 N N . VAL B 1 367 ? -8.711 -28.891 -15.43 1 98.25 367 VAL B N 1
ATOM 5472 C CA . VAL B 1 367 ? -7.641 -29.75 -14.922 1 98.25 367 VAL B CA 1
ATOM 5473 C C . VAL B 1 367 ? -7.266 -30.781 -15.977 1 98.25 367 VAL B C 1
ATOM 5475 O O . VAL B 1 367 ? -8.141 -31.422 -16.562 1 98.25 367 VAL B O 1
ATOM 5478 N N . LEU B 1 368 ? -6.031 -30.844 -16.25 1 98.31 368 LEU B N 1
ATOM 5479 C CA . LEU B 1 368 ? -5.488 -31.875 -17.125 1 98.31 368 LEU B CA 1
ATOM 5480 C C . LEU B 1 368 ? -5.195 -33.156 -16.344 1 98.31 368 LEU B C 1
ATOM 5482 O O . LEU B 1 368 ? -4.586 -33.094 -15.281 1 98.31 368 LEU B O 1
ATOM 5486 N N . ILE B 1 369 ? -5.613 -34.312 -16.875 1 98.44 369 ILE B N 1
ATOM 5487 C CA . ILE B 1 369 ? -5.312 -35.594 -16.312 1 98.44 369 ILE B CA 1
ATOM 5488 C C . ILE B 1 369 ? -4.336 -36.344 -17.234 1 98.44 369 ILE B C 1
ATOM 5490 O O . ILE B 1 369 ? -4.652 -36.625 -18.391 1 98.44 369 ILE B O 1
ATOM 5494 N N . HIS B 1 370 ? -3.223 -36.656 -16.656 1 98.38 370 HIS B N 1
ATOM 5495 C CA . HIS B 1 370 ? -2.213 -37.375 -17.438 1 98.38 370 HIS B CA 1
ATOM 5496 C C . HIS B 1 370 ? -2.496 -38.875 -17.484 1 98.38 370 HIS B C 1
ATOM 5498 O O . HIS B 1 370 ? -2.928 -39.438 -16.484 1 98.38 370 HIS B O 1
ATOM 5504 N N . GLU B 1 371 ? -2.256 -39.438 -18.656 1 95.69 371 GLU B N 1
ATOM 5505 C CA . GLU B 1 371 ? -2.264 -40.875 -18.812 1 95.69 371 GLU B CA 1
ATOM 5506 C C . GLU B 1 371 ? -0.844 -41.438 -18.859 1 95.69 371 GLU B C 1
ATOM 5508 O O . GLU B 1 371 ? 0.047 -40.844 -19.453 1 95.69 371 GLU B O 1
ATOM 5513 N N . HIS B 1 372 ? -0.734 -42.562 -18.125 1 94.44 372 HIS B N 1
ATOM 5514 C CA . HIS B 1 372 ? 0.579 -43.188 -18.094 1 94.44 372 HIS B CA 1
ATOM 5515 C C . HIS B 1 372 ? 0.497 -44.625 -18.562 1 94.44 372 HIS B C 1
ATOM 5517 O O . HIS B 1 372 ? -0.535 -45.281 -18.391 1 94.44 372 HIS B O 1
#

Secondary structure (DSSP, 8-state):
-EEEEEEE-STTSPPEEEEEEE-----TTEEEEEEEEEEE-HHHHHHHHTSS---SSEE---EEEEEEEEE-TT--S--TT-EEEEPSS---SSSHHHHTT-GGG-GGGGGTTT-PBTTTB--EE-TTS-EEEEGGGT--SBSEEEEEGGGEEEE-TTS-HHHHGGGGTHHHHHHHIIIIIS---TT-EEEEE--SHHHHHHHHHHHHHT-SEEEEE-SSHHHHHHHHHHT-SEEESSHHHHHHHHHHHTTTS-EEEEEE--SS--HHHHHHHHHHEEEEEEEEE-----TT---EEE-HHHHHHTT-EEEE-SGGG--HHHHHHHHHHHHHTTSS-SGGGEEEEE-GGGHHHHHHHHHTT--SEEEEE---/-EEEEEEE-STTSPPEEEEEEE-----TTEEEEEEEEEEE-HHHHHHHHTSS---SSEE---EEEEEEEEE-TT--S--TT-EEEEPSS---SSSHHHHTT-GGG-GGGGGTTT-PBTTTB--EE-TTS-EEEEGGGT--SBSEEEEEGGGEEEE-TTS-HHHHGGGGTHHHHHHHIIIIIS---TT-EEEEE--SHHHHHHHHHHHHHT-SEEEEE-SSHHHHHHHHHHT-SEEESSHHHHHHHHHHHTTTS-EEEEEE--SS--HHHHHHHHHHEEEEEEEEE-----TT---EEE-HHHHHHTT-EEEE-SGGG--HHHHHHHHHHHHHTTSS-SGGGEEEEE-GGGHHHHHHHHHTT--SEEEEE---

Organism: NCBI:txid1891644

Solvent-accessible surface area (backbone atoms only — not comparable to full-atom values): 34887 Å² total; per-residue (Å²): 83,77,32,54,29,33,29,36,70,48,65,71,49,75,68,43,75,45,70,31,40,36,57,75,80,55,47,78,31,19,30,33,32,40,36,44,22,18,32,60,54,69,68,49,49,30,40,39,60,51,50,40,83,55,50,66,31,22,26,34,29,43,15,19,11,30,32,30,64,43,66,20,52,86,48,77,81,67,50,59,70,38,37,31,30,25,33,37,53,27,39,80,62,68,46,75,34,30,63,68,69,35,22,47,62,16,76,72,40,77,39,24,48,52,12,40,41,86,89,80,36,64,53,29,23,42,90,85,64,46,71,31,22,16,29,36,29,46,13,28,37,20,36,47,33,72,26,51,49,47,22,57,36,73,50,62,84,84,56,58,48,88,48,48,10,43,47,17,40,42,37,40,26,11,21,18,35,19,45,55,65,59,49,47,42,70,64,31,35,38,36,36,37,22,43,39,48,33,20,42,23,24,36,34,21,26,41,70,36,32,35,60,43,28,37,35,26,26,75,46,65,70,36,31,53,48,34,46,73,50,47,25,72,43,62,31,56,38,69,66,61,41,41,56,50,38,32,59,78,43,73,65,52,30,18,50,25,27,38,36,32,29,85,62,53,46,38,70,58,50,47,52,39,58,71,38,28,23,71,68,14,30,35,35,36,51,28,40,43,45,60,84,42,64,36,36,65,38,31,49,25,50,24,7,74,33,29,24,32,44,32,23,27,31,52,5,61,32,33,63,84,62,44,39,61,49,52,51,50,34,34,75,71,63,75,39,77,49,73,82,45,53,62,46,76,36,43,75,91,34,48,64,56,52,50,52,34,44,75,71,60,71,37,47,25,38,34,32,46,51,80,130,85,78,31,53,30,33,28,35,72,49,66,71,49,76,69,42,75,45,70,30,42,36,59,74,78,55,47,78,30,22,30,35,30,40,36,42,22,18,31,61,54,68,68,50,50,30,40,39,60,51,48,39,84,55,51,66,32,22,25,34,28,43,16,19,11,31,32,30,65,42,66,21,52,85,48,76,80,66,49,61,70,38,36,31,31,25,32,36,54,27,37,81,60,68,48,77,35,30,63,69,69,35,21,48,62,17,74,70,39,78,38,25,50,52,13,39,43,87,88,82,35,66,53,30,24,42,90,85,65,46,70,31,21,17,29,36,29,44,13,28,40,21,35,47,34,72,26,52,49,46,23,57,36,73,48,63,86,84,58,57,47,85,50,48,10,42,47,17,42,42,35,40,25,10,21,18,34,20,44,55,63,59,48,46,41,69,65,31,35,37,35,34,37,23,44,38,48,33,19,42,22,23,38,33,22,26,40,70,38,31,36,61,43,27,37,36,27,26,74,46,65,72,36,32,54,48,35,46,74,50,47,23,71,44,61,33,57,37,69,68,61,42,41,56,49,36,31,59,79,41,72,65,52,32,18,52,24,28,38,37,32,29,85,62,54,46,38,68,58,50,48,51,38,58,70,35,28,23,71,68,15,32,35,34,36,53,29,40,44,44,60,85,41,63,35,36,65,40,30,50,23,51,25,8,74,34,28,24,33,44,31,23,28,29,52,5,63,31,33,62,84,59,44,40,60,50,53,52,50,34,35,77,71,64,76,39,76,51,70,82,42,53,61,44,75,36,41,73,91,35,47,63,56,52,50,51,34,44,76,71,60,72,35,47,24,38,34,32,45,51,79,132